Protein AF-A0A947HQ08-F1 (afdb_monomer)

Radius of gyration: 87.98 Å; Cα contacts (8 Å, |Δi|>4): 395; chains: 1; bounding box: 162×80×191 Å

Secondary structure (DSSP, 8-state):
---------------------------EEEEEE-B-TTSPBP-EEEEEEEEEESSSSTTPPEEEEEEEEEEEEBTTEEEEEES-TTS---HHHHHT-S--EEEEEEEESTT--TT-PPPPPPEE----HHHHTHHHHHHHGGGTT---TTPPPTTT-------HHHHHHHHTS----------TTPPPTTT-------HHHHHHHHHHHHHHHHHHHHHHHHHHHHHHHHHHHHHHHHHHHHHHHHHHHHHHHHHHHHHHHHHHHHHHHHHHHHHS-GGG----TTEEEEE-TTS-EEEEEPPSS---SS---STTEEEEE-SSSEEEEETTSB-TTTTSSBSSEEE-TT--EEES--PPPPPHHHHHHHHHHTT--PPPHHHHTTT--S---SS--TT--S------------SS-------

Solvent-accessible surface area (backbone atoms only — not comparable to full-atom values): 26789 Å² total; per-residue (Å²): 130,90,80,83,89,89,88,87,84,84,84,83,80,78,84,77,81,81,79,83,79,79,80,74,78,54,57,47,79,50,73,52,72,46,58,46,98,87,67,47,60,44,65,50,54,26,23,36,37,41,34,35,16,64,40,80,56,96,87,41,52,79,75,48,70,49,70,47,68,70,46,61,25,54,91,9,32,37,76,45,74,44,34,44,96,89,52,60,51,52,73,62,68,58,74,75,39,100,49,48,17,46,32,45,25,47,48,40,39,88,93,47,54,96,87,27,57,72,70,47,88,55,42,72,69,76,82,53,76,82,56,55,62,53,58,60,53,57,58,58,67,62,55,85,73,70,81,62,90,81,70,83,47,86,86,68,66,67,95,67,84,81,45,72,70,54,52,56,54,60,73,67,53,80,88,78,72,88,72,70,84,84,56,89,87,60,83,48,81,86,68,64,71,72,88,66,82,46,70,68,56,52,52,51,51,50,52,52,50,53,51,50,52,51,54,51,51,54,51,52,52,53,49,52,53,50,52,52,52,49,51,53,51,51,53,53,49,53,53,51,52,56,50,50,54,51,53,54,53,50,51,57,49,52,56,52,50,53,56,49,53,53,53,49,52,55,48,51,56,51,50,54,54,59,70,69,47,76,80,80,65,76,52,52,69,43,38,39,86,40,74,44,102,84,76,47,79,46,65,44,72,50,75,94,61,52,49,40,98,60,63,67,71,65,88,61,46,40,80,41,73,78,86,76,39,37,41,72,43,47,48,88,39,68,22,93,71,80,52,77,22,49,8,58,62,51,68,54,101,87,69,52,72,40,42,86,65,87,71,82,86,68,54,72,65,58,50,38,52,51,31,43,76,67,78,48,67,69,78,50,74,76,49,50,68,64,61,77,48,104,77,79,80,83,84,69,59,93,84,60,90,65,92,65,80,78,79,79,91,86,80,86,92,74,86,92,70,83,82,77,87,76,134

Structure (mmCIF, N/CA/C/O backbone):
data_AF-A0A947HQ08-F1
#
_entry.i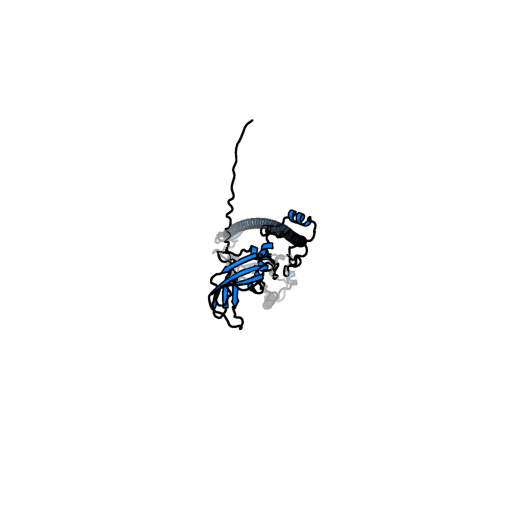d   AF-A0A947HQ08-F1
#
loop_
_atom_site.group_PDB
_atom_site.id
_atom_site.type_symbol
_atom_site.label_atom_id
_atom_site.label_alt_id
_atom_site.label_comp_id
_atom_site.label_asym_id
_atom_site.label_entity_id
_atom_site.label_seq_id
_atom_site.pdbx_PDB_ins_code
_atom_site.Cartn_x
_atom_site.Cartn_y
_atom_site.Cartn_z
_atom_site.occupancy
_atom_site.B_iso_or_equiv
_atom_site.auth_seq_id
_atom_site.auth_comp_id
_atom_site.auth_asym_id
_atom_site.auth_atom_id
_atom_site.pdbx_PDB_model_num
ATOM 1 N N . MET A 1 1 ? -8.550 38.208 92.329 1.00 39.84 1 MET A N 1
ATOM 2 C CA . MET A 1 1 ? -9.192 39.544 92.255 1.00 39.84 1 MET A CA 1
ATOM 3 C C . MET A 1 1 ? -9.505 39.836 90.793 1.00 39.84 1 MET A C 1
ATOM 5 O O . MET A 1 1 ? -8.581 39.668 90.014 1.00 39.84 1 MET A O 1
ATOM 9 N N . LEU A 1 2 ? -10.722 40.316 90.460 1.00 37.19 2 LEU A N 1
ATOM 10 C CA . LEU A 1 2 ? -11.159 40.766 89.111 1.00 37.19 2 LEU A CA 1
ATOM 11 C C . LEU A 1 2 ? -11.141 39.648 88.026 1.00 37.19 2 LEU A C 1
ATOM 13 O O . LEU A 1 2 ? -10.398 38.688 88.160 1.00 37.19 2 LEU A O 1
ATOM 17 N N . ARG A 1 3 ? -11.930 39.646 86.937 1.00 35.94 3 ARG A N 1
ATOM 18 C CA . ARG A 1 3 ? -13.138 40.379 86.455 1.00 35.94 3 ARG A CA 1
ATOM 19 C C . ARG A 1 3 ? -13.853 39.391 85.483 1.00 35.94 3 ARG A C 1
ATOM 21 O O . ARG A 1 3 ? -13.162 38.621 84.833 1.00 35.94 3 ARG A O 1
ATOM 28 N N . ARG A 1 4 ? -15.184 39.195 85.477 1.00 42.38 4 ARG A N 1
ATOM 29 C CA . ARG A 1 4 ? -16.253 39.980 84.795 1.00 42.38 4 ARG A CA 1
ATOM 30 C C . ARG A 1 4 ? -15.920 40.386 83.338 1.00 42.38 4 ARG A C 1
ATOM 32 O O . ARG A 1 4 ? -14.867 40.963 83.121 1.00 42.38 4 ARG A O 1
ATOM 39 N N . ILE A 1 5 ? -16.798 40.240 82.333 1.00 46.66 5 ILE A N 1
ATOM 40 C CA . ILE A 1 5 ? -18.236 39.854 82.334 1.00 46.66 5 ILE A CA 1
ATOM 41 C C . ILE A 1 5 ? -18.409 38.440 81.697 1.00 46.66 5 ILE A C 1
ATOM 43 O O . ILE A 1 5 ? -17.674 37.584 82.168 1.00 46.66 5 ILE A O 1
ATOM 47 N N . PHE A 1 6 ? -19.272 38.023 80.744 1.00 37.53 6 PHE A N 1
ATOM 48 C CA . PHE A 1 6 ? -20.429 38.552 79.968 1.00 37.53 6 PHE A CA 1
ATOM 49 C C . PHE A 1 6 ? -21.447 37.389 79.720 1.00 37.53 6 PHE A C 1
ATOM 51 O O . PHE A 1 6 ? -21.245 36.296 80.245 1.00 37.53 6 PHE A O 1
ATOM 58 N N . LYS A 1 7 ? -22.538 37.585 78.954 1.00 38.44 7 LYS A N 1
ATOM 59 C CA . LYS A 1 7 ? -23.475 36.530 78.482 1.00 38.44 7 LYS A CA 1
ATOM 60 C C . LYS A 1 7 ? -24.011 36.850 77.078 1.00 38.44 7 LYS A C 1
ATOM 62 O O . LYS A 1 7 ? -24.298 38.012 76.820 1.00 38.44 7 LYS A O 1
ATOM 67 N N . TRP A 1 8 ? -24.276 35.842 76.246 1.00 42.09 8 TRP A N 1
ATOM 68 C CA . TRP A 1 8 ? -25.238 35.935 75.134 1.00 42.09 8 TRP A CA 1
ATOM 69 C C . TRP A 1 8 ? -26.214 34.760 75.222 1.00 42.09 8 TRP A C 1
ATOM 71 O O . TRP A 1 8 ? -25.818 33.661 75.602 1.00 42.09 8 TRP A O 1
ATOM 81 N N . ALA A 1 9 ? -27.488 35.013 74.932 1.00 43.56 9 ALA A N 1
ATOM 82 C CA . ALA A 1 9 ? -28.557 34.023 74.988 1.00 43.56 9 ALA A CA 1
ATOM 83 C C . ALA A 1 9 ? -29.425 34.156 73.736 1.00 43.56 9 ALA A C 1
ATOM 85 O O . ALA A 1 9 ? -29.894 35.252 73.430 1.00 43.56 9 ALA A O 1
ATOM 86 N N . THR A 1 10 ? -29.653 33.042 73.044 1.00 50.28 10 THR A N 1
ATOM 87 C CA . THR A 1 10 ? -30.499 32.979 71.850 1.00 50.28 10 THR A CA 1
ATOM 88 C C . THR A 1 10 ? -31.731 32.155 72.194 1.00 50.28 10 THR A C 1
ATOM 90 O O . THR A 1 10 ? -31.638 30.944 72.377 1.00 50.28 10 THR A O 1
ATOM 93 N N . ALA A 1 11 ? -32.877 32.818 72.345 1.00 40.03 11 ALA A N 1
ATOM 94 C CA . ALA A 1 11 ? -34.136 32.160 72.670 1.00 40.03 11 ALA A CA 1
ATOM 95 C C . ALA A 1 11 ? -34.798 31.620 71.393 1.00 40.03 11 ALA A C 1
ATOM 97 O O . ALA A 1 11 ? -35.188 32.396 70.522 1.00 40.03 11 ALA A O 1
ATOM 98 N N . LEU A 1 12 ? -34.941 30.298 71.295 1.00 45.47 12 LEU A N 1
ATOM 99 C CA . LEU A 1 12 ? -35.731 29.660 70.245 1.00 45.47 12 LEU A CA 1
ATOM 100 C C . LEU A 1 12 ? -37.218 29.764 70.612 1.00 45.47 12 LEU A C 1
ATOM 102 O O . LEU A 1 12 ? -37.684 29.093 71.531 1.00 45.47 12 LEU A O 1
ATOM 106 N N . VAL A 1 13 ? -37.959 30.628 69.916 1.00 43.78 13 VAL A N 1
ATOM 107 C CA . VAL A 1 13 ? -39.404 30.792 70.132 1.00 43.78 13 VAL A CA 1
ATOM 108 C C . VAL A 1 13 ? -40.148 29.669 69.414 1.00 43.78 13 VAL A C 1
ATOM 110 O O . VAL A 1 13 ? -40.298 29.693 68.194 1.00 43.78 13 VAL A O 1
ATOM 113 N N . LEU A 1 14 ? -40.624 28.687 70.180 1.00 40.44 14 LEU A N 1
ATOM 114 C CA . LEU A 1 14 ? -41.525 27.653 69.678 1.00 40.44 14 LEU A CA 1
ATOM 115 C C . LEU A 1 14 ? -42.913 28.261 69.425 1.00 40.44 14 LEU A C 1
ATOM 117 O O . LEU A 1 14 ? -43.550 28.773 70.346 1.00 40.44 14 LEU A O 1
ATOM 121 N N . VAL A 1 15 ? -43.396 28.191 68.183 1.00 48.81 15 VAL A N 1
ATOM 122 C CA . VAL A 1 15 ? -44.772 28.578 67.843 1.00 48.81 15 VAL A CA 1
ATOM 123 C C . VAL A 1 15 ? -45.702 27.439 68.256 1.00 48.81 15 VAL A C 1
ATOM 125 O O . VAL A 1 15 ? -45.816 26.434 67.558 1.00 48.81 15 VAL A O 1
ATOM 128 N N . GLY A 1 16 ? -46.338 27.577 69.419 1.00 43.25 16 GLY A N 1
ATOM 129 C CA . GLY A 1 16 ? -47.304 26.597 69.912 1.00 43.25 16 GLY A CA 1
ATOM 130 C C . GLY A 1 16 ? -48.561 26.555 69.041 1.00 43.25 16 GLY A C 1
ATOM 131 O O . GLY A 1 16 ? -49.219 27.578 68.849 1.00 43.25 16 GLY A O 1
ATOM 132 N N . ALA A 1 17 ? -48.917 25.370 68.543 1.00 49.16 17 ALA A N 1
ATOM 133 C CA . ALA A 1 17 ? -50.200 25.148 67.887 1.00 49.16 17 ALA A CA 1
ATOM 134 C C . ALA A 1 17 ? -51.335 25.274 68.919 1.00 49.16 17 ALA A C 1
ATOM 136 O O . ALA A 1 17 ? -51.385 24.529 69.896 1.00 49.16 17 ALA A O 1
ATOM 137 N N . GLY A 1 18 ? -52.239 26.236 68.719 1.00 45.62 18 GLY A N 1
ATOM 138 C CA . GLY A 1 18 ? -53.372 26.455 69.615 1.00 45.62 18 GLY A CA 1
ATOM 139 C C . GLY A 1 18 ? -54.465 25.406 69.414 1.00 45.62 18 GLY A C 1
ATOM 140 O O . GLY A 1 18 ? -55.233 25.500 68.459 1.00 45.62 18 GLY A O 1
ATOM 141 N N . SER A 1 19 ? -54.559 24.432 70.320 1.00 40.03 19 SER A N 1
ATOM 142 C CA . SER A 1 19 ? -55.609 23.406 70.303 1.00 40.03 19 SER A CA 1
ATOM 143 C C . SER A 1 19 ? -57.005 24.021 70.444 1.00 40.03 19 SER A C 1
ATOM 145 O O . SER A 1 19 ? -57.357 24.565 71.494 1.00 40.03 19 SER A O 1
ATOM 147 N N . ALA A 1 20 ? -57.831 23.899 69.404 1.00 38.28 20 ALA A N 1
ATOM 148 C CA . ALA A 1 20 ? -59.215 24.363 69.419 1.00 38.28 20 ALA A CA 1
ATOM 149 C C . ALA A 1 20 ? -60.097 23.434 70.277 1.00 38.28 20 ALA A C 1
ATOM 151 O O . ALA A 1 20 ? -60.609 22.424 69.798 1.00 38.28 20 ALA A O 1
ATOM 152 N N . SER A 1 21 ? -60.282 23.775 71.556 1.00 40.75 21 SER A N 1
ATOM 153 C CA . SER A 1 21 ? -61.191 23.042 72.449 1.00 40.75 21 SER A CA 1
ATOM 154 C C . SER A 1 21 ? -62.654 23.319 72.101 1.00 40.75 21 SER A C 1
ATOM 156 O O . SER A 1 21 ? -63.233 24.313 72.540 1.00 40.75 21 SER A O 1
ATOM 158 N N . ALA A 1 22 ? -63.268 22.416 71.337 1.00 40.38 22 ALA A N 1
ATOM 159 C CA . ALA A 1 22 ? -64.715 22.369 71.176 1.00 40.38 22 ALA A CA 1
ATOM 160 C C . ALA A 1 22 ? -65.359 21.865 72.480 1.00 40.38 22 ALA A C 1
ATOM 162 O O . ALA A 1 22 ? -65.262 20.686 72.820 1.00 40.38 22 ALA A O 1
ATOM 163 N N . VAL A 1 23 ? -66.009 22.761 73.227 1.00 56.22 23 VAL A N 1
ATOM 164 C CA . VAL A 1 23 ? -66.745 22.393 74.446 1.00 56.22 23 VAL A CA 1
ATOM 165 C C . VAL A 1 23 ? -68.041 21.690 74.050 1.00 56.22 23 VAL A C 1
ATOM 167 O O . VAL A 1 23 ? -68.979 22.328 73.574 1.00 56.22 23 VAL A O 1
ATOM 170 N N . VAL A 1 24 ? -68.098 20.375 74.261 1.00 65.50 24 VAL A N 1
ATOM 171 C CA . VAL A 1 24 ? -69.341 19.599 74.148 1.00 65.50 24 VAL A CA 1
ATOM 172 C C . VAL A 1 24 ? -70.282 20.016 75.289 1.00 65.50 24 VAL A C 1
ATOM 174 O O . VAL A 1 24 ? -69.861 19.961 76.448 1.00 65.50 24 VAL A O 1
ATOM 177 N N . PRO A 1 25 ? -71.537 20.423 75.014 1.00 68.88 25 PRO A N 1
ATOM 178 C CA . PRO A 1 25 ? -72.508 20.710 76.064 1.00 68.88 25 PRO A CA 1
ATOM 179 C C . PRO A 1 25 ? -72.773 19.464 76.916 1.00 68.88 25 PRO A C 1
ATOM 181 O O . PRO A 1 25 ? -73.252 18.447 76.418 1.00 68.88 25 PRO A O 1
ATOM 184 N N . LEU A 1 26 ? -72.459 19.543 78.210 1.00 81.19 26 LEU A N 1
ATOM 185 C CA . LEU A 1 26 ? -72.716 18.478 79.180 1.00 81.19 26 LEU A CA 1
ATOM 186 C C . LEU A 1 26 ? -74.182 18.537 79.622 1.00 81.19 26 LEU A C 1
ATOM 188 O O . LEU A 1 26 ? -74.510 19.030 80.697 1.00 81.19 26 LEU A O 1
ATOM 192 N N . GLN A 1 27 ? -75.058 18.078 78.733 1.00 86.25 27 GLN A N 1
ATOM 193 C CA . GLN A 1 27 ? -76.510 18.049 78.895 1.00 86.25 27 GLN A CA 1
ATOM 194 C C . GLN A 1 27 ? -77.062 16.704 78.424 1.00 86.25 27 GLN A C 1
ATOM 196 O O . GLN A 1 27 ? -76.459 16.043 77.578 1.00 86.25 27 GLN A O 1
ATOM 201 N N . MET A 1 28 ? -78.205 16.289 78.968 1.00 87.38 28 MET A N 1
ATOM 202 C CA . MET A 1 28 ? -78.868 15.039 78.585 1.00 87.38 28 MET A CA 1
ATOM 203 C C . MET A 1 28 ? -80.378 15.231 78.470 1.00 87.38 28 MET A C 1
ATOM 205 O O . MET A 1 28 ? -80.980 15.891 79.312 1.00 87.38 28 MET A O 1
ATOM 209 N N . ASN A 1 29 ? -81.002 14.646 77.450 1.00 88.12 29 ASN A N 1
ATOM 210 C CA . ASN A 1 29 ? -82.455 14.666 77.322 1.00 88.12 29 ASN A CA 1
ATOM 211 C C . ASN A 1 29 ? -83.098 13.550 78.163 1.00 88.12 29 ASN A C 1
ATOM 213 O O . ASN A 1 29 ? -82.553 12.451 78.291 1.00 88.12 29 ASN A O 1
ATOM 217 N N . VAL A 1 30 ? -84.275 13.826 78.718 1.00 90.56 30 VAL A N 1
ATOM 218 C CA . VAL A 1 30 ? -85.105 12.863 79.442 1.00 90.56 30 VAL A CA 1
ATOM 219 C C . VAL A 1 30 ? -86.536 12.968 78.934 1.00 90.56 30 VAL A C 1
ATOM 221 O O . VAL A 1 30 ? -87.235 13.946 79.184 1.00 90.56 30 VAL A O 1
ATOM 224 N N . GLN A 1 31 ? -86.975 11.903 78.267 1.00 89.81 31 GLN A N 1
ATOM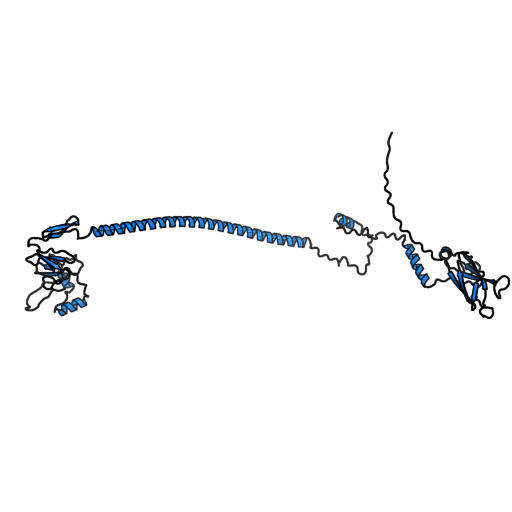 225 C CA . GLN A 1 31 ? -88.357 11.719 77.837 1.00 89.81 31 GLN A CA 1
ATOM 226 C C . GLN A 1 31 ? -89.107 10.811 78.810 1.00 89.81 31 GLN A C 1
ATOM 228 O O . GLN A 1 31 ? -88.565 9.823 79.319 1.00 89.81 31 GLN A O 1
ATOM 233 N N . GLY A 1 32 ? -90.383 11.107 79.035 1.00 87.88 32 GLY A N 1
ATOM 234 C CA . GLY A 1 32 ? -91.247 10.297 79.882 1.00 87.88 32 GLY A CA 1
ATOM 235 C C . GLY A 1 32 ? -92.721 10.484 79.560 1.00 87.88 32 GLY A C 1
ATOM 236 O O . GLY A 1 32 ? -93.107 11.405 78.846 1.00 87.88 32 GLY A O 1
ATOM 237 N N . SER A 1 33 ? -93.555 9.594 80.099 1.00 87.25 33 SER A N 1
ATOM 238 C CA . SER A 1 33 ? -95.009 9.702 79.994 1.00 87.25 33 SER A CA 1
ATOM 239 C C . SER A 1 33 ? -95.647 9.796 81.374 1.00 87.25 33 SER A C 1
ATOM 241 O O . SER A 1 33 ? -95.270 9.065 82.292 1.00 87.25 33 SER A O 1
ATOM 243 N N . LEU A 1 34 ? -96.601 10.716 81.505 1.00 86.75 34 LEU A N 1
ATOM 244 C CA . LEU A 1 34 ? -97.415 10.931 82.692 1.00 86.75 34 LEU A CA 1
ATOM 245 C C . LEU A 1 34 ? -98.820 10.390 82.420 1.00 86.75 34 LEU A C 1
ATOM 247 O O . LEU A 1 34 ? -99.547 10.906 81.568 1.00 86.75 34 LEU A O 1
ATOM 251 N N . LEU A 1 35 ? -99.199 9.358 83.172 1.00 84.06 35 LEU A N 1
ATOM 252 C CA . LEU A 1 35 ? -100.526 8.748 83.148 1.00 84.06 35 LEU A CA 1
ATOM 253 C C . LEU A 1 35 ? -101.203 8.944 84.510 1.00 84.06 35 LEU A C 1
ATOM 255 O O . LEU A 1 35 ? -100.528 8.988 85.541 1.00 84.06 35 LEU A O 1
ATOM 259 N N . ASN A 1 36 ? -102.531 9.032 84.528 1.00 79.94 36 ASN A N 1
ATOM 260 C CA . ASN A 1 36 ? -103.310 8.973 85.761 1.00 79.94 36 ASN A CA 1
ATOM 261 C C . ASN A 1 36 ? -103.459 7.518 86.262 1.00 79.94 36 ASN A C 1
ATOM 263 O O . ASN A 1 36 ? -103.033 6.568 85.605 1.00 79.94 36 ASN A O 1
ATOM 267 N N . THR A 1 37 ? -104.096 7.333 87.422 1.00 79.31 37 THR A N 1
ATOM 268 C CA . THR A 1 37 ? -104.338 6.009 88.031 1.00 79.31 37 THR A CA 1
ATOM 269 C C . THR A 1 37 ? -105.138 5.053 87.134 1.00 79.31 37 THR A C 1
ATOM 271 O O . THR A 1 37 ? -104.987 3.840 87.250 1.00 79.31 37 THR A O 1
ATOM 274 N N . ASP A 1 38 ? -105.944 5.586 86.213 1.00 79.25 38 ASP A N 1
ATOM 275 C CA . ASP A 1 38 ? -106.746 4.825 85.246 1.00 79.25 38 ASP A CA 1
ATOM 276 C C . ASP A 1 38 ? -105.976 4.514 83.942 1.00 79.25 38 ASP A C 1
ATOM 278 O O . ASP A 1 38 ? -106.546 3.969 82.998 1.00 79.25 38 ASP A O 1
ATOM 282 N N . GLY A 1 39 ? -104.693 4.890 83.857 1.00 77.12 39 GLY A N 1
ATOM 283 C CA . GLY A 1 39 ? -103.835 4.701 82.684 1.00 77.12 39 GLY A CA 1
ATOM 284 C C . GLY A 1 39 ? -104.005 5.745 81.572 1.00 77.12 39 GLY A C 1
ATOM 285 O O . GLY A 1 39 ? -103.394 5.600 80.515 1.00 77.12 39 GLY A O 1
ATOM 286 N N . ASN A 1 40 ? -104.801 6.798 81.782 1.00 84.44 40 ASN A N 1
ATOM 287 C CA . ASN A 1 40 ? -105.035 7.841 80.780 1.00 84.44 40 ASN A CA 1
ATOM 288 C C . ASN A 1 40 ? -103.941 8.926 80.819 1.00 84.44 40 ASN A C 1
ATOM 290 O O . ASN A 1 40 ? -103.536 9.330 81.911 1.00 84.44 40 ASN A O 1
ATOM 294 N N . PRO A 1 41 ? -103.486 9.448 79.665 1.00 86.75 41 PRO A N 1
ATOM 295 C CA . PRO A 1 41 ? -102.471 10.501 79.606 1.00 86.75 41 PRO A CA 1
ATOM 296 C C . PRO A 1 41 ? -102.939 11.813 80.250 1.00 86.75 41 PRO A C 1
ATOM 298 O O . PRO A 1 41 ? -104.041 12.286 79.968 1.00 86.75 41 PRO A O 1
ATOM 301 N N . VAL A 1 42 ? -102.087 12.434 81.077 1.00 86.50 42 VAL A N 1
ATOM 302 C CA . VAL A 1 42 ? -102.372 13.739 81.706 1.00 86.50 42 VAL A CA 1
ATOM 303 C C . VAL A 1 42 ? -101.627 14.881 81.016 1.00 86.50 42 VAL A C 1
ATOM 305 O O . VAL A 1 42 ? -100.428 14.803 80.771 1.00 86.50 42 VAL A O 1
ATOM 308 N N . ASN A 1 43 ? -102.347 15.962 80.718 1.00 88.50 43 ASN A N 1
ATOM 309 C CA . ASN A 1 43 ? -101.813 17.137 80.028 1.00 88.50 43 ASN A CA 1
ATOM 310 C C . ASN A 1 43 ? -101.717 18.338 80.975 1.00 88.50 43 ASN A C 1
ATOM 312 O O . ASN A 1 43 ? -102.566 18.507 81.853 1.00 88.50 43 ASN A O 1
ATOM 316 N N . GLY A 1 44 ? -100.730 19.200 80.744 1.00 87.81 44 GLY A N 1
ATOM 317 C CA . GLY A 1 44 ? -100.510 20.431 81.502 1.00 87.81 44 GLY A CA 1
ATOM 318 C C . GLY A 1 44 ? -99.078 20.566 82.009 1.00 87.81 44 GLY A C 1
ATOM 319 O O . GLY A 1 44 ? -98.199 19.788 81.647 1.00 87.81 44 GLY A O 1
ATOM 320 N N . THR A 1 45 ? -98.856 21.576 82.845 1.00 91.06 45 THR A N 1
ATOM 321 C CA . THR A 1 45 ? -97.535 21.927 83.377 1.00 91.06 45 THR A CA 1
ATOM 322 C C . THR A 1 45 ? -97.302 21.284 84.746 1.00 91.06 45 THR A C 1
ATOM 324 O O . THR A 1 45 ? -98.171 21.350 85.618 1.00 91.06 45 THR A O 1
ATOM 327 N N . PHE A 1 46 ? -96.130 20.679 84.944 1.00 90.88 46 PHE A N 1
ATOM 328 C CA . PHE A 1 46 ? -95.744 19.969 86.163 1.00 90.88 46 PHE A CA 1
ATOM 329 C C . PHE A 1 46 ? -94.386 20.454 86.683 1.00 90.88 46 PHE A C 1
ATOM 331 O O . PHE A 1 46 ? -93.440 20.624 85.921 1.00 90.88 46 PHE A O 1
ATOM 338 N N . THR A 1 47 ? -94.255 20.582 88.002 1.00 93.12 47 THR A N 1
ATOM 339 C CA . THR A 1 47 ? -92.948 20.753 88.647 1.00 93.12 47 THR A CA 1
ATOM 340 C C . THR A 1 47 ? -92.364 19.379 88.939 1.00 93.12 47 THR A C 1
ATOM 342 O O . THR A 1 47 ? -92.954 18.611 89.707 1.00 93.12 47 THR A O 1
ATOM 345 N N . ILE A 1 48 ? -91.209 19.061 88.353 1.00 93.56 48 ILE A N 1
ATOM 346 C CA . ILE A 1 48 ? -90.570 17.743 88.458 1.00 93.56 48 ILE A CA 1
ATOM 347 C C . ILE A 1 48 ? -89.123 17.894 88.934 1.00 93.56 48 ILE A C 1
ATOM 349 O O . ILE A 1 48 ? -88.339 18.662 88.377 1.00 93.56 48 ILE A O 1
ATOM 353 N N . THR A 1 49 ? -88.767 17.127 89.965 1.00 93.81 49 THR A N 1
ATOM 354 C CA . THR A 1 49 ? -87.385 16.934 90.412 1.00 93.81 49 THR A CA 1
ATOM 355 C C . THR A 1 49 ? -86.804 15.697 89.737 1.00 93.81 49 THR A C 1
ATOM 357 O O . THR A 1 49 ? -87.371 14.604 89.831 1.00 93.81 49 THR A O 1
ATOM 360 N N . PHE A 1 50 ? -85.652 15.872 89.096 1.00 95.06 50 PHE A N 1
ATOM 361 C CA . PHE A 1 50 ? -84.836 14.810 88.519 1.00 95.06 50 PHE A CA 1
ATOM 362 C C . PHE A 1 50 ? -83.576 14.649 89.368 1.00 95.06 50 PHE A C 1
ATOM 364 O O . PHE A 1 50 ? -82.927 15.637 89.721 1.00 95.06 50 PHE A O 1
ATOM 371 N N . THR A 1 51 ? -83.213 13.412 89.703 1.00 93.94 51 THR A N 1
ATOM 372 C CA . THR A 1 51 ? -82.067 13.134 90.577 1.00 93.94 51 THR A CA 1
ATOM 373 C C . THR A 1 51 ? -81.276 11.941 90.058 1.00 93.94 51 THR A C 1
ATOM 375 O O . THR A 1 51 ? -81.843 10.887 89.780 1.00 93.94 51 THR A O 1
ATOM 378 N N . LEU A 1 52 ? -79.958 12.096 89.939 1.00 94.12 52 LEU A N 1
ATOM 379 C CA . LEU A 1 52 ? -79.041 11.017 89.583 1.00 94.12 52 LEU A CA 1
ATOM 380 C C . LEU A 1 52 ? -78.440 10.410 90.851 1.00 94.12 52 LEU A C 1
ATOM 382 O O . LEU A 1 52 ? -77.912 11.128 91.700 1.00 94.12 52 LEU A O 1
ATOM 386 N N . TYR A 1 53 ? -78.490 9.085 90.953 1.00 92.69 53 TYR A N 1
ATOM 387 C CA . TYR A 1 53 ? -77.972 8.302 92.073 1.00 92.69 53 TYR A CA 1
ATOM 388 C C . TYR A 1 53 ? -76.891 7.323 91.615 1.00 92.69 53 TYR A C 1
ATOM 390 O O . TYR A 1 53 ? -76.992 6.740 90.537 1.00 92.69 53 TYR A O 1
ATOM 398 N N . ASN A 1 54 ? -75.908 7.049 92.474 1.00 91.31 54 ASN A N 1
ATOM 399 C CA . ASN A 1 54 ? -74.872 6.033 92.233 1.00 91.31 54 ASN A CA 1
ATOM 400 C C . ASN A 1 54 ? -75.342 4.585 92.514 1.00 91.31 54 ASN A C 1
ATOM 402 O O . ASN A 1 54 ? -74.530 3.676 92.675 1.00 91.31 54 ASN A O 1
ATOM 406 N N . GLY A 1 55 ? -76.657 4.353 92.591 1.00 88.88 55 GLY A N 1
ATOM 407 C CA . GLY A 1 55 ? -77.243 3.045 92.870 1.00 88.88 55 GLY A CA 1
ATOM 408 C C . GLY A 1 55 ? -78.774 3.041 92.846 1.00 88.88 55 GLY A C 1
ATOM 409 O O . GLY A 1 55 ? -79.430 4.071 93.007 1.00 88.88 55 GLY A O 1
ATOM 410 N N . GLN A 1 56 ? -79.350 1.851 92.665 1.00 86.69 56 GLN A N 1
ATOM 411 C CA . GLN A 1 56 ? -80.798 1.659 92.528 1.00 86.69 56 GLN A CA 1
ATOM 412 C C . GLN A 1 56 ? -81.565 1.766 93.859 1.00 86.69 56 GLN A C 1
ATOM 414 O O . GLN A 1 56 ? -82.706 2.218 93.882 1.00 86.69 56 GLN A O 1
ATOM 419 N N . GLY A 1 57 ? -80.962 1.304 94.959 1.00 81.50 57 GLY A N 1
ATOM 420 C CA . GLY A 1 57 ? -81.640 1.128 96.247 1.00 81.50 57 GLY A CA 1
ATOM 421 C C . GLY A 1 57 ? -81.751 2.396 97.101 1.00 81.50 57 GLY A C 1
ATOM 422 O O . GLY A 1 57 ? -81.073 3.396 96.871 1.00 81.50 57 GLY A O 1
ATOM 423 N N . ALA A 1 58 ? -82.559 2.318 98.162 1.00 75.31 58 ALA A N 1
ATOM 424 C CA . ALA A 1 58 ? -82.817 3.427 99.089 1.00 75.31 58 ALA A CA 1
ATOM 425 C C . ALA A 1 58 ? -81.568 3.964 99.827 1.00 75.31 58 ALA A C 1
ATOM 427 O O . ALA A 1 58 ? -81.603 5.078 100.336 1.00 75.31 58 ALA A O 1
ATOM 428 N N . GLY A 1 59 ? -80.474 3.193 99.876 1.00 78.31 59 GLY A N 1
ATOM 429 C CA . GLY A 1 59 ? -79.187 3.612 100.448 1.00 78.31 59 GLY A CA 1
ATOM 430 C C . GLY A 1 59 ? -78.209 4.268 99.462 1.00 78.31 59 GLY A C 1
ATOM 431 O O . GLY A 1 59 ? -77.064 4.494 99.836 1.00 78.31 59 GLY A O 1
ATOM 432 N N . ALA A 1 60 ? -78.608 4.519 98.210 1.00 88.31 60 ALA A N 1
ATOM 433 C CA . ALA A 1 60 ? -77.744 5.157 97.215 1.00 88.31 60 ALA A CA 1
ATOM 434 C C . ALA A 1 60 ? -77.607 6.673 97.435 1.00 88.31 60 ALA A C 1
ATOM 436 O O . ALA A 1 60 ? -78.565 7.351 97.810 1.00 88.31 60 ALA A O 1
ATOM 437 N N . THR A 1 61 ? -76.425 7.212 97.140 1.00 90.69 61 THR A N 1
ATOM 438 C CA . THR A 1 61 ? -76.102 8.633 97.301 1.00 90.69 61 THR A CA 1
ATOM 439 C C . THR A 1 61 ? -76.599 9.440 96.104 1.00 90.69 61 THR A C 1
ATOM 441 O O . THR A 1 61 ? -76.393 9.041 94.955 1.00 90.69 61 THR A O 1
ATOM 444 N N . THR A 1 62 ? -77.201 10.605 96.359 1.00 92.31 62 THR A N 1
ATOM 445 C CA . THR A 1 62 ? -77.449 11.622 95.326 1.00 92.31 62 THR A CA 1
ATOM 446 C C . THR A 1 62 ? -76.121 12.126 94.763 1.00 92.31 62 THR A C 1
ATOM 448 O O . THR A 1 62 ? -75.300 12.662 95.503 1.00 92.31 62 THR A O 1
ATOM 451 N N . VAL A 1 63 ? -75.925 11.977 93.455 1.00 92.81 63 VAL A N 1
ATOM 452 C CA . VAL A 1 63 ? -74.754 12.472 92.713 1.00 92.81 63 VAL A CA 1
ATOM 453 C C . VAL A 1 63 ? -75.019 13.874 92.160 1.00 92.81 63 VAL A C 1
ATOM 455 O O . VAL A 1 63 ? -74.145 14.733 92.207 1.00 92.81 63 VAL A O 1
ATOM 458 N N . TRP A 1 64 ? -76.233 14.115 91.658 1.00 94.44 64 TRP A N 1
ATOM 459 C CA . TRP A 1 64 ? -76.668 15.387 91.073 1.00 94.44 64 TRP A CA 1
ATOM 460 C C . TRP A 1 64 ? -78.201 15.489 91.126 1.00 94.44 64 TRP A C 1
ATOM 462 O O . TRP A 1 64 ? -78.883 14.461 91.143 1.00 94.44 64 TRP A O 1
ATOM 472 N N . THR A 1 65 ? -78.761 16.702 91.160 1.00 94.00 65 THR A N 1
ATOM 473 C CA . THR A 1 65 ? -80.217 16.915 91.132 1.00 94.00 65 THR A CA 1
ATOM 474 C C . THR A 1 65 ? -80.595 18.267 90.524 1.00 94.00 65 THR A C 1
ATOM 476 O O . THR A 1 65 ? -79.949 19.273 90.803 1.00 94.00 65 THR A O 1
ATOM 479 N N . GLU A 1 66 ? -81.691 18.290 89.767 1.00 94.62 66 GLU A N 1
ATOM 480 C CA . GLU A 1 66 ? -82.310 19.485 89.174 1.00 94.62 66 GLU A CA 1
ATOM 481 C C . GLU A 1 66 ? -83.817 19.465 89.461 1.00 94.62 66 GLU A C 1
ATOM 483 O O . GLU A 1 66 ? -84.409 18.408 89.683 1.00 94.62 66 GLU A O 1
ATOM 488 N N . THR A 1 67 ? -84.464 20.628 89.518 1.00 93.56 67 THR A N 1
ATOM 489 C CA . THR A 1 67 ? -85.928 20.723 89.623 1.00 93.56 67 THR A CA 1
ATOM 490 C C . THR A 1 67 ? -86.426 21.752 88.631 1.00 93.56 67 THR A C 1
ATOM 492 O O . THR A 1 67 ? -86.117 22.935 88.755 1.00 93.56 67 THR A O 1
ATOM 495 N N . ILE A 1 68 ? -87.193 21.282 87.653 1.00 92.62 68 ILE A N 1
ATOM 496 C CA . ILE A 1 68 ? -87.778 22.105 86.599 1.00 92.62 68 ILE A CA 1
ATOM 497 C C . ILE A 1 68 ? -89.206 22.433 87.032 1.00 92.62 68 ILE A C 1
ATOM 499 O O . ILE A 1 68 ? -89.986 21.534 87.351 1.00 92.62 68 ILE A O 1
ATOM 503 N N . ALA A 1 69 ? -89.530 23.726 87.106 1.00 90.50 69 ALA A N 1
ATOM 504 C CA . ALA A 1 69 ? -90.828 24.204 87.579 1.00 90.50 69 ALA A CA 1
ATOM 505 C C . ALA A 1 69 ? -91.963 23.935 86.579 1.00 90.50 69 ALA A C 1
ATOM 507 O O . ALA A 1 69 ? -93.074 23.609 87.002 1.00 90.50 69 ALA A O 1
ATOM 508 N N . ASP A 1 70 ? -91.650 24.038 85.284 1.00 89.81 70 ASP A N 1
ATOM 509 C CA . ASP A 1 70 ? -92.621 24.228 84.207 1.00 89.81 70 ASP A CA 1
ATOM 510 C C . ASP A 1 70 ? -92.590 23.119 83.131 1.00 89.81 70 ASP A C 1
ATOM 512 O O . ASP A 1 70 ? -92.763 23.401 81.946 1.00 89.81 70 ASP A O 1
ATOM 516 N N . VAL A 1 71 ? -92.396 21.850 83.523 1.00 90.88 71 VAL A N 1
ATOM 517 C CA . VAL A 1 71 ? -92.352 20.713 82.579 1.00 90.88 71 VAL A CA 1
ATOM 518 C C . VAL A 1 71 ? -93.693 20.559 81.865 1.00 90.88 71 VAL A C 1
ATOM 520 O O . VAL A 1 71 ? -94.719 20.308 82.504 1.00 90.88 71 VAL A O 1
ATOM 523 N N . ALA A 1 72 ? -93.699 20.689 80.540 1.00 91.19 72 ALA A N 1
ATOM 524 C CA . ALA A 1 72 ? -94.923 20.697 79.742 1.00 91.19 72 ALA A CA 1
ATOM 525 C C . ALA A 1 72 ? -95.273 19.294 79.217 1.00 91.19 72 ALA A C 1
ATOM 527 O O . ALA A 1 72 ? -94.660 18.797 78.274 1.00 91.19 72 ALA A O 1
ATOM 528 N N . ALA A 1 73 ? -96.308 18.667 79.786 1.00 90.00 73 ALA A N 1
ATOM 529 C CA . ALA A 1 73 ? -96.825 17.386 79.312 1.00 90.00 73 ALA A CA 1
ATOM 530 C C . ALA A 1 73 ? -97.951 17.575 78.279 1.00 90.00 73 ALA A C 1
ATOM 532 O O . ALA A 1 73 ? -98.968 18.222 78.556 1.00 90.00 73 ALA A O 1
ATOM 533 N N . SER A 1 74 ? -97.795 16.967 77.101 1.00 89.00 74 SER A N 1
ATOM 534 C CA . SER A 1 74 ? -98.766 16.990 76.000 1.00 89.00 74 SER A CA 1
ATOM 535 C C . SER A 1 74 ? -98.944 15.593 75.406 1.00 89.00 74 SER A C 1
ATOM 537 O O . SER A 1 74 ? -97.975 14.869 75.197 1.00 89.00 74 SER A O 1
ATOM 539 N N . GLY A 1 75 ? -100.193 15.163 75.209 1.00 82.25 75 GLY A N 1
ATOM 540 C CA . GLY A 1 75 ? -100.511 13.751 74.967 1.00 82.25 75 GLY A CA 1
ATOM 541 C C . GLY A 1 75 ? -100.094 12.831 76.124 1.00 82.25 75 GLY A C 1
ATOM 542 O O . GLY A 1 75 ? -99.917 11.635 75.914 1.00 82.25 75 GLY A O 1
ATOM 543 N N . GLY A 1 76 ? -99.892 13.379 77.329 1.00 82.69 76 GLY A N 1
ATOM 544 C CA . GLY A 1 76 ? -99.262 12.675 78.446 1.00 82.69 76 GLY A CA 1
ATOM 545 C C . GLY A 1 76 ? -97.788 12.339 78.233 1.00 82.69 76 GLY A C 1
ATOM 546 O O . GLY A 1 76 ? -97.318 11.387 78.847 1.00 82.69 76 GLY A O 1
ATOM 547 N N . VAL A 1 77 ? -97.059 13.066 77.381 1.00 88.75 77 VAL A N 1
ATOM 548 C CA . VAL A 1 77 ? -95.612 12.904 77.146 1.00 88.75 77 VAL A CA 1
ATOM 549 C C . VAL A 1 77 ? -94.889 14.224 77.420 1.00 88.75 77 VAL A C 1
ATOM 551 O O . VAL A 1 77 ? -95.418 15.288 77.102 1.00 88.75 77 VAL A O 1
ATOM 554 N N . PHE A 1 78 ? -93.689 14.151 77.999 1.00 92.19 78 PHE A N 1
ATOM 555 C CA . PHE A 1 78 ? -92.752 15.270 78.146 1.00 92.19 78 PHE A CA 1
ATOM 556 C C . PHE A 1 78 ? -91.371 14.904 77.577 1.00 92.19 78 PHE A C 1
ATOM 558 O O . PHE A 1 78 ? -91.016 13.723 77.513 1.00 92.19 78 PHE A O 1
ATOM 565 N N . ASP A 1 79 ? -90.597 15.922 77.201 1.00 92.38 79 ASP A N 1
ATOM 566 C CA . ASP A 1 79 ? -89.189 15.838 76.796 1.00 92.38 79 ASP A CA 1
ATOM 567 C C . ASP A 1 79 ? -88.462 17.059 77.369 1.00 92.38 79 ASP A C 1
ATOM 569 O O . ASP A 1 79 ? -88.841 18.188 77.069 1.00 92.38 79 ASP A O 1
ATOM 573 N N . GLU A 1 80 ? -87.472 16.839 78.231 1.00 92.31 80 GLU A N 1
ATOM 574 C CA . GLU A 1 80 ? -86.764 17.899 78.958 1.00 92.31 80 GLU A CA 1
ATOM 575 C C . GLU A 1 80 ? -85.248 17.712 78.868 1.00 92.31 80 GLU A C 1
ATOM 577 O O . GLU A 1 80 ? -84.746 16.585 78.885 1.00 92.31 80 GLU A O 1
ATOM 582 N N . VAL A 1 81 ? -84.498 18.816 78.811 1.00 91.50 81 VAL A N 1
ATOM 583 C CA . VAL A 1 81 ? -83.027 18.799 78.751 1.00 91.50 81 VAL A CA 1
ATOM 584 C C . VAL A 1 81 ? -82.445 19.151 80.117 1.00 91.50 81 VAL A C 1
ATOM 586 O O . VAL A 1 81 ? -82.551 20.284 80.582 1.00 91.50 81 VAL A O 1
ATOM 589 N N . LEU A 1 82 ? -81.801 18.165 80.736 1.00 91.50 82 LEU A N 1
ATOM 590 C CA . LEU A 1 82 ? -81.167 18.251 82.047 1.00 91.50 82 LEU A CA 1
ATOM 591 C C . LEU A 1 82 ? -79.713 18.727 81.958 1.00 91.50 82 LEU A C 1
ATOM 593 O O . LEU A 1 82 ? -79.014 18.458 80.976 1.00 91.50 82 LEU A O 1
ATOM 597 N N . GLY A 1 83 ? -79.236 19.376 83.022 1.00 88.38 83 GLY A N 1
ATOM 598 C CA . GLY A 1 83 ? -77.898 19.973 83.087 1.00 88.38 83 GLY A CA 1
ATOM 599 C C . GLY A 1 83 ? -77.869 21.410 82.563 1.00 88.38 83 GLY A C 1
ATOM 600 O O . GLY A 1 83 ? -76.898 21.833 81.928 1.00 88.38 83 GLY A O 1
ATOM 601 N N . GLY A 1 84 ? -78.949 22.166 82.779 1.00 85.12 84 GLY A N 1
ATOM 602 C CA . GLY A 1 84 ? -79.028 23.574 82.396 1.00 85.12 84 GLY A CA 1
ATOM 603 C C . GLY A 1 84 ? -77.971 24.437 83.098 1.00 85.12 84 GLY A C 1
ATOM 604 O O . GLY A 1 84 ? -77.371 24.036 84.093 1.00 85.12 84 GLY A O 1
ATOM 605 N N . ALA A 1 85 ? -77.770 25.673 82.631 1.00 80.06 85 ALA A N 1
ATOM 606 C CA . ALA A 1 85 ? -76.778 26.594 83.208 1.00 80.06 85 ALA A CA 1
ATOM 607 C C . ALA A 1 85 ? -76.993 26.909 84.710 1.00 80.06 85 ALA A C 1
ATOM 609 O O . ALA A 1 85 ? -76.080 27.410 85.362 1.00 80.06 85 ALA A O 1
ATOM 610 N N . ALA A 1 86 ? -78.178 26.611 85.256 1.00 82.12 86 ALA A N 1
ATOM 611 C CA . ALA A 1 86 ? -78.489 26.725 86.679 1.00 82.12 86 ALA A CA 1
ATOM 612 C C . ALA A 1 86 ? -77.983 25.534 87.521 1.00 82.12 86 ALA A C 1
ATOM 614 O O . ALA A 1 86 ? -77.573 25.745 88.661 1.00 82.12 86 ALA A O 1
ATOM 615 N N . THR A 1 87 ? -77.984 24.305 86.983 1.00 88.50 87 THR A N 1
ATOM 616 C CA . THR A 1 87 ? -77.456 23.104 87.664 1.00 88.50 87 THR A CA 1
ATOM 617 C C . THR A 1 87 ? -76.627 22.224 86.707 1.00 88.50 87 THR A C 1
ATOM 619 O O . THR A 1 87 ? -76.983 21.082 86.419 1.00 88.50 87 THR A O 1
ATOM 622 N N . PRO A 1 88 ? -75.501 22.732 86.171 1.00 88.06 88 PRO A N 1
ATOM 623 C CA . PRO A 1 88 ? -74.768 22.065 85.096 1.00 88.06 88 PRO A CA 1
ATOM 624 C C . PRO A 1 88 ? -74.266 20.671 85.497 1.00 88.06 88 PRO A C 1
ATOM 626 O O . PRO A 1 88 ? -73.711 20.483 86.583 1.00 88.06 88 PRO A O 1
ATOM 629 N N . LEU A 1 89 ? -74.416 19.699 84.594 1.00 88.75 89 LEU A N 1
ATOM 630 C CA . LEU A 1 89 ? -73.784 18.385 84.723 1.00 88.75 89 LEU A CA 1
ATOM 631 C C . LEU A 1 89 ? -72.282 18.499 84.417 1.00 88.75 89 LEU A C 1
ATOM 633 O O . LEU A 1 89 ? -71.851 19.307 83.593 1.00 88.75 89 LEU A O 1
ATOM 637 N N . SER A 1 90 ? -71.466 17.665 85.063 1.00 85.19 90 SER A N 1
ATOM 638 C CA . SER A 1 90 ? -70.016 17.614 84.834 1.00 85.19 90 SER A CA 1
ATOM 639 C C . SER A 1 90 ? -69.599 16.303 84.167 1.00 85.19 90 SER A C 1
ATOM 641 O O . SER A 1 90 ? -70.198 15.258 84.411 1.00 85.19 90 SER A O 1
ATOM 643 N N . ALA A 1 91 ? -68.498 16.303 83.409 1.00 81.06 91 ALA A N 1
ATOM 644 C CA . ALA A 1 91 ? -67.914 15.057 82.902 1.00 81.06 91 ALA A CA 1
ATOM 645 C C . ALA A 1 91 ? -67.562 14.082 84.049 1.00 81.06 91 ALA A C 1
ATOM 647 O O . ALA A 1 91 ? -67.759 12.876 83.926 1.00 81.06 91 ALA A O 1
ATOM 648 N N . THR A 1 92 ? -67.136 14.613 85.203 1.00 81.19 92 THR A N 1
ATOM 649 C CA . THR A 1 92 ? -66.851 13.831 86.418 1.00 81.19 92 THR A CA 1
ATOM 650 C C . THR A 1 92 ? -68.082 13.168 87.037 1.00 81.19 92 THR A C 1
ATOM 652 O O . THR A 1 92 ? -67.929 12.142 87.690 1.00 81.19 92 THR A O 1
ATOM 655 N N . THR A 1 93 ? -69.297 13.677 86.793 1.00 84.62 93 THR A N 1
ATOM 656 C CA . THR A 1 93 ? -70.552 13.006 87.189 1.00 84.62 93 THR A CA 1
ATOM 657 C C . THR A 1 93 ? -70.623 11.610 86.566 1.00 84.62 93 THR A C 1
ATOM 659 O O . THR A 1 93 ? -70.976 10.647 87.244 1.00 84.62 93 THR A O 1
ATOM 662 N N . PHE A 1 94 ? -70.215 11.495 85.299 1.00 85.31 94 PHE A N 1
ATOM 663 C CA . PHE A 1 94 ? -70.255 10.255 84.528 1.00 85.31 94 PHE A CA 1
ATOM 664 C C . PHE A 1 94 ? -68.979 9.415 84.675 1.00 85.31 94 PHE A C 1
ATOM 666 O O . PHE A 1 94 ? -69.076 8.200 84.789 1.00 85.31 94 PHE A O 1
ATOM 673 N N . THR A 1 95 ? -67.784 10.018 84.724 1.00 81.56 95 THR A N 1
ATOM 674 C CA . THR A 1 95 ? -66.527 9.242 84.797 1.00 81.56 95 THR A CA 1
ATOM 675 C C . THR A 1 95 ? -66.176 8.728 86.196 1.00 81.56 95 THR A C 1
ATOM 677 O O . THR A 1 95 ? -65.422 7.765 86.303 1.00 81.56 95 THR A O 1
ATOM 680 N N . ALA A 1 96 ? -66.717 9.319 87.270 1.00 81.06 96 ALA A N 1
ATOM 681 C CA . ALA A 1 96 ? -66.464 8.867 88.644 1.00 81.06 96 ALA A CA 1
ATOM 682 C C . ALA A 1 96 ? -67.452 7.795 89.151 1.00 81.06 96 ALA A C 1
ATOM 684 O O . ALA A 1 96 ? -67.265 7.273 90.249 1.00 81.06 96 ALA A O 1
ATOM 685 N N . ASN A 1 97 ? -68.499 7.461 88.384 1.00 82.81 97 ASN A N 1
ATOM 686 C CA . ASN A 1 97 ? -69.543 6.511 88.779 1.00 82.81 97 ASN A CA 1
ATOM 687 C C . ASN A 1 97 ? -69.670 5.396 87.733 1.00 82.81 97 ASN A C 1
ATOM 689 O O . ASN A 1 97 ? -69.964 5.662 86.574 1.00 82.81 97 ASN A O 1
ATOM 693 N N . SER A 1 98 ? -69.502 4.134 88.140 1.00 81.00 98 SER A N 1
ATOM 694 C CA . SER A 1 98 ? -69.578 2.977 87.228 1.00 81.00 98 SER A CA 1
ATOM 695 C C . SER A 1 98 ? -70.992 2.659 86.725 1.00 81.00 98 SER A C 1
ATOM 697 O O . SER A 1 98 ? -71.144 1.924 85.751 1.00 81.00 98 SER A O 1
ATOM 699 N N . GLN A 1 99 ? -72.025 3.193 87.38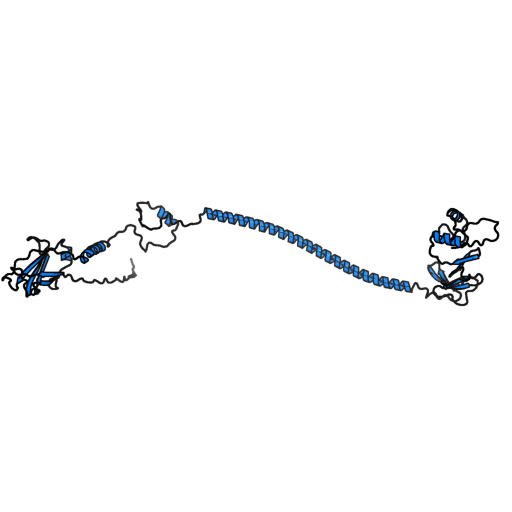1 1.00 86.19 99 GLN A N 1
ATOM 700 C CA . GLN A 1 99 ? -73.413 3.174 86.927 1.00 86.19 99 GLN A CA 1
ATOM 701 C C . GLN A 1 99 ? -74.178 4.343 87.567 1.00 86.19 99 GLN A C 1
ATOM 703 O O . GLN A 1 99 ? -73.934 4.683 88.727 1.00 86.19 99 GLN A O 1
ATOM 708 N N . LEU A 1 100 ? -75.128 4.930 86.837 1.00 91.31 100 LEU A N 1
ATOM 709 C CA . LEU A 1 100 ? -76.004 6.001 87.315 1.00 91.31 100 LEU A CA 1
ATOM 710 C C . LEU A 1 100 ? -77.476 5.615 87.155 1.00 91.31 100 LEU A C 1
ATOM 712 O O . LEU A 1 100 ? -77.866 4.946 86.200 1.00 91.31 100 LEU A O 1
ATOM 716 N N . TRP A 1 101 ? -78.301 6.062 88.097 1.00 91.69 101 TRP A N 1
ATOM 717 C CA . TRP A 1 101 ? -79.727 5.758 88.161 1.00 91.69 101 TRP A CA 1
ATOM 718 C C . TRP A 1 101 ? -80.535 7.049 88.256 1.00 91.69 101 TRP A C 1
ATOM 720 O O . TRP A 1 101 ? -80.339 7.831 89.184 1.00 91.69 101 TRP A O 1
ATOM 730 N N . LEU A 1 102 ? -81.451 7.258 87.315 1.00 92.81 102 LEU A N 1
ATOM 731 C CA . LEU A 1 102 ? -82.364 8.394 87.298 1.00 92.81 102 LEU A CA 1
ATOM 732 C C . LEU A 1 102 ? -83.593 8.098 88.164 1.00 92.81 102 LEU A C 1
ATOM 734 O O . LEU A 1 102 ? -84.392 7.209 87.853 1.00 92.81 102 LEU A O 1
ATOM 738 N N . GLY A 1 103 ? -83.736 8.873 89.235 1.00 91.25 103 GLY A N 1
ATOM 739 C CA . GLY A 1 103 ? -84.969 9.058 89.988 1.00 91.25 103 GLY A CA 1
ATOM 740 C C . GLY A 1 103 ? -85.758 10.255 89.465 1.00 91.25 103 GLY A C 1
ATOM 741 O O . GLY A 1 103 ? -85.181 11.260 89.042 1.00 91.25 103 GLY A O 1
ATOM 742 N N . VAL A 1 104 ? -87.087 10.144 89.493 1.00 92.38 104 VAL A N 1
ATOM 743 C CA . VAL A 1 104 ? -88.014 11.194 89.046 1.00 92.38 104 VAL A CA 1
ATOM 744 C C . VAL A 1 104 ? -89.105 11.358 90.098 1.00 92.38 104 VAL A C 1
ATOM 746 O O . VAL A 1 104 ? -89.769 10.385 90.459 1.00 92.38 104 VAL A O 1
ATOM 749 N N . LYS A 1 105 ? -89.311 12.584 90.586 1.00 90.88 105 LYS A N 1
ATOM 750 C CA . LYS A 1 105 ? -90.355 12.917 91.562 1.00 90.88 105 LYS A CA 1
ATOM 751 C C . LYS A 1 105 ? -91.188 14.095 91.065 1.00 90.88 105 LYS A C 1
ATOM 753 O O . LYS A 1 105 ? -90.670 15.192 90.879 1.00 90.88 105 LYS A O 1
ATOM 758 N N . ILE A 1 106 ? -92.493 13.887 90.914 1.00 91.38 106 ILE A N 1
ATOM 759 C CA . ILE A 1 106 ? -93.440 14.956 90.575 1.00 91.38 106 ILE A CA 1
ATOM 760 C C . ILE A 1 106 ? -93.800 15.702 91.865 1.00 91.38 106 ILE A C 1
ATOM 762 O O . ILE A 1 106 ? -94.337 15.108 92.802 1.00 91.38 106 ILE A O 1
ATOM 766 N N . VAL A 1 107 ? -93.481 16.993 91.934 1.00 90.94 107 VAL A N 1
ATOM 767 C CA . VAL A 1 107 ? -93.633 17.831 93.135 1.00 90.94 107 VAL A CA 1
ATOM 768 C C . VAL A 1 107 ? -94.959 18.595 93.123 1.00 90.94 107 VAL A C 1
ATOM 770 O O . VAL A 1 107 ? -95.599 18.715 94.165 1.00 90.94 107 VAL A O 1
ATOM 773 N N . ALA A 1 108 ? -95.390 19.076 91.955 1.00 89.44 108 ALA A N 1
ATOM 774 C CA . ALA A 1 108 ? -96.660 19.776 91.766 1.00 89.44 108 ALA A CA 1
ATOM 775 C C . ALA A 1 108 ? -97.176 19.618 90.325 1.00 89.44 108 ALA A C 1
ATOM 777 O O . ALA A 1 108 ? -96.410 19.295 89.420 1.00 89.44 108 ALA A O 1
ATOM 778 N N . GLY A 1 109 ? -98.472 19.858 90.116 1.00 86.75 109 GLY A N 1
ATOM 779 C CA . GLY A 1 109 ? -99.127 19.844 88.803 1.00 86.75 109 GLY A CA 1
ATOM 780 C C . GLY A 1 109 ? -100.577 19.341 88.867 1.00 86.75 109 GLY A C 1
ATOM 781 O O . GLY A 1 109 ? -101.065 19.000 89.951 1.00 86.75 109 GLY A O 1
ATOM 782 N N . PRO A 1 110 ? -101.294 19.286 87.731 1.00 80.94 110 PRO A N 1
ATOM 783 C CA . PRO A 1 110 ? -102.659 18.765 87.657 1.00 80.94 110 PRO A CA 1
ATOM 784 C C . PRO A 1 110 ? -102.796 17.360 88.267 1.00 80.94 110 PRO A C 1
ATOM 786 O O . PRO A 1 110 ? -102.109 16.424 87.867 1.00 80.94 110 PRO A O 1
ATOM 789 N N . GLY A 1 111 ? -103.689 17.205 89.250 1.00 78.12 111 GLY A N 1
ATOM 790 C CA . GLY A 1 111 ? -103.933 15.926 89.933 1.00 78.12 111 GLY A CA 1
ATOM 791 C C . GLY A 1 111 ? -102.861 15.492 90.947 1.00 78.12 111 GLY A C 1
ATOM 792 O O . GLY A 1 111 ? -102.974 14.407 91.514 1.00 78.12 111 GLY A O 1
ATOM 793 N N . VAL A 1 112 ? -101.839 16.314 91.210 1.00 82.06 112 VAL A N 1
ATOM 794 C CA . VAL A 1 112 ? -100.779 16.019 92.189 1.00 82.06 112 VAL A CA 1
ATOM 795 C C . VAL A 1 112 ? -101.199 16.495 93.593 1.00 82.06 112 VAL A C 1
ATOM 797 O O . VAL A 1 112 ? -101.578 17.659 93.741 1.00 82.06 112 VAL A O 1
ATOM 800 N N . PRO A 1 113 ? -101.127 15.650 94.643 1.00 80.56 113 PRO A N 1
ATOM 801 C CA . PRO A 1 113 ? -101.395 16.068 96.019 1.00 80.56 113 PRO A CA 1
ATOM 802 C C . PRO A 1 113 ? -100.441 17.163 96.516 1.00 80.56 113 PRO A C 1
ATOM 804 O O . PRO A 1 113 ? -99.269 17.209 96.141 1.00 80.56 113 PRO A O 1
ATOM 807 N N . VAL A 1 114 ? -100.921 18.014 97.427 1.00 72.88 114 VAL A N 1
ATOM 808 C CA . VAL A 1 114 ? -100.096 19.048 98.074 1.00 72.88 114 VAL A CA 1
ATOM 809 C C . VAL A 1 114 ? -98.987 18.376 98.895 1.00 72.88 114 VAL A C 1
ATOM 811 O O . VAL A 1 114 ? -99.269 17.690 99.874 1.00 72.88 114 VAL A O 1
ATOM 814 N N . GLY A 1 115 ? -97.730 18.567 98.480 1.00 72.25 115 GLY A N 1
ATOM 815 C CA . GLY A 1 115 ? -96.547 17.863 99.006 1.00 72.25 115 GLY A CA 1
ATOM 816 C C . GLY A 1 115 ? -95.826 16.978 97.973 1.00 72.25 115 GLY A C 1
ATOM 817 O O . GLY A 1 115 ? -94.682 16.572 98.202 1.00 72.25 115 GLY A O 1
ATOM 818 N N . GLY A 1 116 ? -96.456 16.738 96.819 1.00 83.69 116 GLY A N 1
ATOM 819 C CA . GLY A 1 116 ? -95.917 15.942 95.719 1.00 83.69 116 GLY A CA 1
ATOM 820 C C . GLY A 1 116 ? -96.183 14.442 95.849 1.00 83.69 116 GLY A C 1
ATOM 821 O O . GLY A 1 116 ? -96.681 13.953 96.862 1.00 83.69 116 GLY A O 1
ATOM 822 N N . GLN A 1 117 ? -95.835 13.706 94.796 1.00 85.12 117 GLN A N 1
ATOM 823 C CA . GLN A 1 117 ? -95.876 12.243 94.772 1.00 85.12 117 GLN A CA 1
ATOM 824 C C . GLN A 1 117 ? -94.626 11.628 95.421 1.00 85.12 117 GLN A C 1
ATOM 826 O O . GLN A 1 117 ? -93.630 12.310 95.682 1.00 85.12 117 GLN A O 1
ATOM 831 N N . ALA A 1 118 ? -94.657 10.314 95.648 1.00 85.81 118 ALA A N 1
ATOM 832 C CA . ALA A 1 118 ? -93.448 9.538 95.917 1.00 85.81 118 ALA A CA 1
ATOM 833 C C . ALA A 1 118 ? -92.472 9.581 94.719 1.00 85.81 118 ALA A C 1
ATOM 835 O O . ALA A 1 118 ? -92.870 9.850 93.585 1.00 85.81 118 ALA A O 1
ATOM 836 N N . GLU A 1 119 ? -91.190 9.308 94.971 1.00 88.19 119 GLU A N 1
ATOM 837 C CA . GLU A 1 119 ? -90.203 9.098 93.904 1.00 88.19 119 GLU A CA 1
ATOM 838 C C . GLU A 1 119 ? -90.579 7.842 93.095 1.00 88.19 119 GLU A C 1
ATOM 840 O O . GLU A 1 119 ? -90.893 6.797 93.671 1.00 88.19 119 GLU A O 1
ATOM 845 N N . LEU A 1 120 ? -90.567 7.938 91.764 1.00 87.38 120 LEU A N 1
ATOM 846 C CA . LEU A 1 120 ? -90.833 6.801 90.883 1.00 87.38 120 LEU A CA 1
ATOM 847 C C . LEU A 1 120 ? -89.665 5.793 90.911 1.00 87.38 120 LEU A C 1
ATOM 849 O O . LEU A 1 120 ? -88.519 6.196 91.128 1.00 87.38 120 LEU A O 1
ATOM 853 N N . PRO A 1 121 ? -89.908 4.491 90.648 1.00 88.56 121 PRO A N 1
ATOM 854 C CA . PRO A 1 121 ? -88.851 3.481 90.611 1.00 88.56 121 PRO A CA 1
ATOM 855 C C . PRO A 1 121 ? -87.708 3.860 89.659 1.00 88.56 121 PRO A C 1
ATOM 857 O O . PRO A 1 121 ? -87.917 4.023 88.453 1.00 88.56 121 PRO A O 1
ATOM 860 N N . ARG A 1 122 ? -86.498 3.987 90.217 1.00 92.56 122 ARG A N 1
ATOM 861 C CA . ARG A 1 122 ? -85.311 4.485 89.507 1.00 92.56 122 ARG A CA 1
ATOM 862 C C . ARG A 1 122 ? -84.956 3.618 88.306 1.00 92.56 122 ARG A C 1
ATOM 864 O O . ARG A 1 122 ? -84.921 2.389 88.405 1.00 92.56 122 ARG A O 1
ATOM 871 N N . ARG A 1 123 ? -84.621 4.266 87.189 1.00 88.62 123 ARG A N 1
ATOM 872 C CA . ARG A 1 123 ? -84.180 3.608 85.949 1.00 88.62 123 ARG A CA 1
ATOM 873 C C . ARG A 1 123 ? -82.672 3.791 85.758 1.00 88.62 123 ARG A C 1
ATOM 875 O O . ARG A 1 123 ? -82.179 4.881 86.042 1.00 88.62 123 ARG A O 1
ATOM 882 N N . PRO A 1 124 ? -81.927 2.773 85.297 1.00 90.56 124 PRO A N 1
ATOM 883 C CA . PRO A 1 124 ? -80.508 2.936 85.007 1.00 90.56 124 PRO A CA 1
ATOM 884 C C . PRO A 1 124 ? -80.335 3.827 83.772 1.00 90.56 124 PRO A C 1
ATOM 886 O O . PRO A 1 124 ? -81.144 3.768 82.843 1.00 90.56 124 PRO A O 1
ATOM 889 N N . LEU A 1 125 ? -79.270 4.625 83.740 1.00 88.69 125 LEU A N 1
ATOM 890 C CA . LEU A 1 125 ? -78.830 5.261 82.504 1.00 88.69 125 LEU A CA 1
ATOM 891 C C . LEU A 1 125 ? -78.135 4.221 81.617 1.00 88.69 125 LEU A C 1
ATOM 893 O O . LEU A 1 125 ? -77.456 3.315 82.097 1.00 88.69 125 LEU A O 1
ATOM 897 N N . THR A 1 126 ? -78.334 4.329 80.305 1.00 83.88 126 THR A N 1
ATOM 898 C CA . THR A 1 126 ? -77.779 3.393 79.318 1.00 83.88 126 THR A CA 1
ATOM 899 C C . THR A 1 126 ? -77.215 4.164 78.134 1.00 83.88 126 THR A C 1
ATOM 901 O O . THR A 1 126 ? -77.808 5.147 77.689 1.00 83.88 126 THR A O 1
ATOM 904 N N . SER A 1 127 ? -76.054 3.740 77.635 1.00 81.56 127 SER A N 1
ATOM 905 C CA . SER A 1 127 ? -75.420 4.355 76.468 1.00 81.56 127 SER A CA 1
ATOM 906 C C . SER A 1 127 ? -76.256 4.133 75.208 1.00 81.56 127 SER A C 1
ATOM 908 O O . SER A 1 127 ? -76.697 3.016 74.936 1.00 81.56 127 SER A O 1
ATOM 910 N N . VAL A 1 128 ? -76.416 5.175 74.391 1.00 79.06 128 VAL A N 1
ATOM 911 C CA . VAL A 1 128 ? -76.931 5.030 73.020 1.00 79.06 128 VAL A CA 1
ATOM 912 C C . VAL A 1 128 ? -75.876 4.376 72.122 1.00 79.06 128 VAL A C 1
ATOM 914 O O . VAL A 1 128 ? -74.680 4.517 72.374 1.00 79.06 128 VAL A O 1
ATOM 917 N N . ALA A 1 129 ? -76.293 3.686 71.055 1.00 73.31 129 ALA A N 1
ATOM 918 C CA . ALA A 1 129 ? -75.392 2.862 70.238 1.00 73.31 129 ALA A CA 1
ATOM 919 C C . ALA A 1 129 ? -74.154 3.621 69.720 1.00 73.31 129 ALA A C 1
ATOM 921 O O . ALA A 1 129 ? -73.031 3.194 69.967 1.00 73.31 129 ALA A O 1
ATOM 922 N N . TYR A 1 130 ? -74.342 4.799 69.114 1.00 66.56 130 TYR A N 1
ATOM 923 C CA . TYR A 1 130 ? -73.234 5.646 68.645 1.00 66.56 130 TYR A CA 1
ATOM 924 C C . TYR A 1 130 ? -72.337 6.205 69.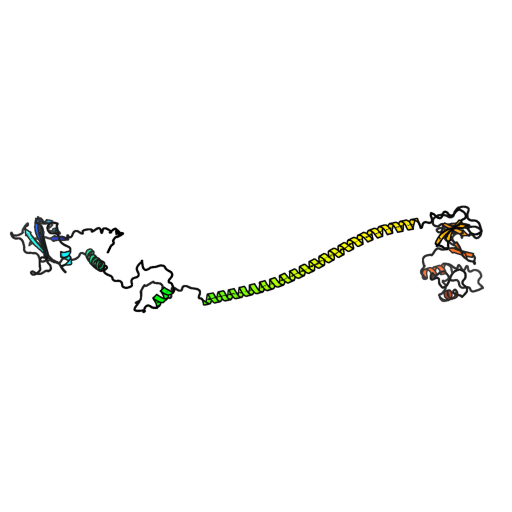764 1.00 66.56 130 TYR A C 1
ATOM 926 O O . TYR A 1 130 ? -71.212 6.607 69.490 1.00 66.56 130 TYR A O 1
ATOM 934 N N . ALA A 1 131 ? -72.794 6.222 71.021 1.00 74.12 131 ALA A N 1
ATOM 935 C CA . ALA A 1 131 ? -71.958 6.616 72.154 1.00 74.12 131 ALA A CA 1
ATOM 936 C C . ALA A 1 131 ? -71.068 5.466 72.655 1.00 74.12 131 ALA A C 1
ATOM 938 O O . ALA A 1 131 ? -70.056 5.741 73.297 1.00 74.12 131 ALA A O 1
ATOM 939 N N . MET A 1 132 ? -71.384 4.199 72.350 1.00 70.25 132 MET A N 1
ATOM 940 C CA . MET A 1 132 ? -70.532 3.062 72.730 1.00 70.25 132 MET A CA 1
ATOM 941 C C . MET A 1 132 ? -69.177 3.105 72.005 1.00 70.25 132 MET A C 1
ATOM 943 O O . MET A 1 132 ? -68.154 2.836 72.626 1.00 70.25 132 MET A O 1
ATOM 947 N N . GLU A 1 133 ? -69.143 3.589 70.759 1.00 66.31 133 GLU A N 1
ATOM 948 C CA . GLU A 1 133 ? -67.904 3.844 70.004 1.00 66.31 133 GLU A CA 1
ATOM 949 C C . GLU A 1 133 ? -66.937 4.799 70.732 1.00 66.31 133 GLU A C 1
ATOM 951 O O . GLU A 1 133 ? -65.718 4.690 70.588 1.00 66.31 133 GLU A O 1
ATOM 956 N N . SER A 1 134 ? -67.439 5.703 71.588 1.00 66.88 134 SER A N 1
ATOM 957 C CA . SER A 1 134 ? -66.569 6.594 72.375 1.00 66.88 134 SER A CA 1
ATOM 958 C C . SER A 1 134 ? -65.692 5.848 73.394 1.00 66.88 134 SER A C 1
ATOM 960 O O . SER A 1 134 ? -64.658 6.375 73.805 1.00 66.88 134 SER A O 1
ATOM 962 N N . GLN A 1 135 ? -66.013 4.592 73.732 1.00 62.28 135 GLN A N 1
ATOM 963 C CA . GLN A 1 135 ? -65.136 3.730 74.527 1.00 62.28 135 GLN A CA 1
ATOM 964 C C . GLN A 1 135 ? -63.783 3.497 73.829 1.00 62.28 135 GLN A C 1
ATOM 966 O O . GLN A 1 135 ? -62.744 3.501 74.493 1.00 62.28 135 GLN A O 1
ATOM 971 N N . HIS A 1 136 ? -63.763 3.398 72.494 1.00 57.97 136 HIS A N 1
ATOM 972 C CA . HIS A 1 136 ? -62.524 3.283 71.719 1.00 57.97 136 HIS A CA 1
ATOM 973 C C . HIS A 1 136 ? -61.696 4.583 71.717 1.00 57.97 136 HIS A C 1
ATOM 975 O O . HIS A 1 136 ? -60.464 4.531 71.652 1.00 57.97 136 HIS A O 1
ATOM 981 N N . ALA A 1 137 ? -62.330 5.749 71.889 1.00 56.38 137 ALA A N 1
ATOM 982 C CA . ALA A 1 137 ? -61.622 7.021 72.050 1.00 56.38 137 ALA A CA 1
ATOM 983 C C . ALA A 1 137 ? -60.893 7.124 73.407 1.00 56.38 137 ALA A C 1
ATOM 985 O O . ALA A 1 137 ? -59.822 7.725 73.483 1.00 56.38 137 ALA A O 1
ATOM 986 N N . VAL A 1 138 ? -61.398 6.476 74.466 1.00 54.62 138 VAL A N 1
ATOM 987 C CA . VAL A 1 138 ? -60.689 6.397 75.761 1.00 54.62 138 VAL A CA 1
ATOM 988 C C . VAL A 1 138 ? -59.411 5.554 75.640 1.00 54.62 138 VAL A C 1
ATOM 990 O O . VAL A 1 138 ? -58.376 5.924 76.196 1.00 54.62 138 VAL A O 1
ATOM 993 N N . SER A 1 139 ? -59.424 4.476 74.845 1.00 53.06 139 SER A N 1
ATOM 994 C CA . SER A 1 139 ? -58.193 3.738 74.520 1.00 53.06 139 SER A CA 1
ATOM 995 C C . SER A 1 139 ? -57.209 4.535 73.652 1.00 53.06 139 SER A C 1
ATOM 997 O O . SER A 1 139 ? -56.006 4.328 73.783 1.00 53.06 139 SER A O 1
ATOM 999 N N . ALA A 1 140 ? -57.664 5.499 72.842 1.00 51.50 140 ALA A N 1
ATOM 1000 C CA . ALA A 1 140 ? -56.762 6.396 72.109 1.00 51.50 140 ALA A CA 1
ATOM 1001 C C . ALA A 1 140 ? -56.012 7.369 73.042 1.00 51.50 140 ALA A C 1
ATOM 1003 O O . ALA A 1 140 ? -54.840 7.657 72.812 1.00 51.50 140 ALA A O 1
ATOM 1004 N N . ALA A 1 141 ? -56.628 7.801 74.149 1.00 49.97 141 ALA A N 1
ATOM 1005 C CA . ALA A 1 141 ? -55.945 8.582 75.189 1.00 49.97 141 ALA A CA 1
ATOM 1006 C C . ALA A 1 141 ? -54.896 7.768 75.979 1.00 49.97 141 ALA A C 1
ATOM 1008 O O . ALA A 1 141 ? -54.044 8.345 76.647 1.00 49.97 141 ALA A O 1
ATOM 1009 N N . SER A 1 142 ? -54.910 6.432 75.877 1.00 51.88 142 SER A N 1
ATOM 1010 C CA . SER A 1 142 ? -53.866 5.565 76.450 1.00 51.88 142 SER A CA 1
ATOM 1011 C C . SER A 1 142 ? -52.620 5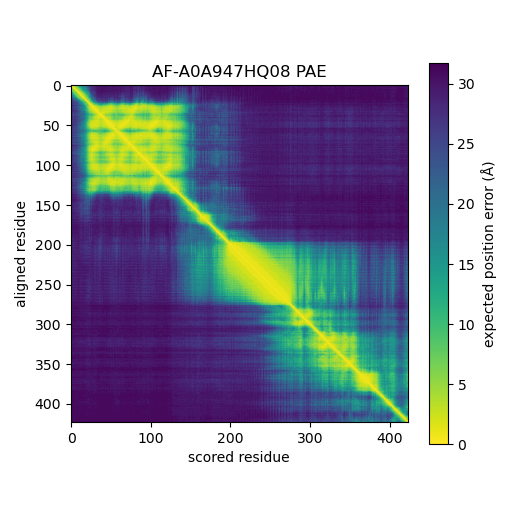.436 75.556 1.00 51.88 142 SER A C 1
ATOM 1013 O O . SER A 1 142 ? -51.683 4.730 75.921 1.00 51.88 142 SER A O 1
ATOM 1015 N N . ALA A 1 143 ? -52.575 6.124 74.406 1.00 50.34 143 ALA A N 1
ATOM 1016 C CA . ALA A 1 143 ? -51.395 6.178 73.541 1.00 50.34 143 ALA A CA 1
ATOM 1017 C C . ALA A 1 143 ? -50.299 7.148 74.041 1.00 50.34 143 ALA A C 1
ATOM 1019 O O . ALA A 1 143 ? -49.158 7.058 73.592 1.00 50.34 143 ALA A O 1
ATOM 1020 N N . ASP A 1 144 ? -50.610 8.032 74.997 1.00 47.97 144 ASP A N 1
ATOM 1021 C CA . ASP A 1 144 ? -49.722 9.113 75.475 1.00 47.97 144 ASP A CA 1
ATOM 1022 C C . ASP A 1 144 ? -48.549 8.631 76.366 1.00 47.97 144 ASP A C 1
ATOM 1024 O O . ASP A 1 144 ? -47.828 9.425 76.965 1.00 47.97 144 ASP A O 1
ATOM 1028 N N . ASN A 1 145 ? -48.338 7.311 76.467 1.00 52.03 145 ASN A N 1
ATOM 1029 C CA . ASN A 1 145 ? -47.127 6.717 77.043 1.00 52.03 145 ASN A CA 1
ATOM 1030 C C . ASN A 1 145 ? -46.773 5.348 76.417 1.00 52.03 145 ASN A C 1
ATOM 1032 O O . ASN A 1 145 ? -46.427 4.398 77.124 1.00 52.03 145 ASN A O 1
ATOM 1036 N N . VAL A 1 146 ? -46.858 5.215 75.087 1.00 50.31 146 VAL A N 1
ATOM 1037 C CA . VAL A 1 146 ? -46.274 4.050 74.395 1.00 50.31 146 VAL A CA 1
ATOM 1038 C C . VAL A 1 146 ? -44.754 4.216 74.326 1.00 50.31 146 VAL A C 1
ATOM 1040 O O . VAL A 1 146 ? -44.203 4.723 73.349 1.00 50.31 146 VAL A O 1
ATOM 1043 N N . THR A 1 147 ? -44.050 3.754 75.361 1.00 53.56 147 THR A N 1
ATOM 1044 C CA . THR A 1 147 ? -42.589 3.597 75.334 1.00 53.56 147 THR A CA 1
ATOM 1045 C C . THR A 1 147 ? -42.206 2.444 74.403 1.00 53.56 147 THR A C 1
ATOM 1047 O O . THR A 1 147 ? -41.966 1.322 74.853 1.00 53.56 147 THR A O 1
ATOM 1050 N N . CYS A 1 148 ? -42.171 2.696 73.093 1.00 53.34 148 CYS A N 1
ATOM 1051 C CA . CYS A 1 148 ? -41.703 1.708 72.126 1.00 53.34 148 CYS A CA 1
ATOM 1052 C C . CYS A 1 148 ? -40.170 1.614 72.142 1.00 53.34 148 CYS A C 1
ATOM 1054 O O . CYS A 1 148 ? -39.474 2.309 71.401 1.00 53.34 148 CYS A O 1
ATOM 1056 N N . THR A 1 149 ? -39.639 0.735 72.989 1.00 54.53 149 THR A N 1
ATOM 1057 C CA . THR A 1 149 ? -38.216 0.381 73.002 1.00 54.53 149 THR A CA 1
ATOM 1058 C C . THR A 1 149 ? -37.860 -0.360 71.706 1.00 54.53 149 THR A C 1
ATOM 1060 O O . THR A 1 149 ? -38.042 -1.571 71.621 1.00 54.53 149 THR A O 1
ATOM 1063 N N . GLY A 1 150 ? -37.365 0.367 70.698 1.00 57.50 150 GLY A N 1
ATOM 1064 C CA . GLY A 1 150 ? -36.927 -0.193 69.410 1.00 57.50 150 GLY A CA 1
ATOM 1065 C C . GLY A 1 150 ? -37.782 0.163 68.185 1.00 57.50 150 GLY A C 1
ATOM 1066 O O . GLY A 1 150 ? -37.547 -0.399 67.119 1.00 57.50 150 GLY A O 1
ATOM 1067 N N . CYS A 1 151 ? -38.749 1.084 68.286 1.00 60.47 151 CYS A N 1
ATOM 1068 C CA . CYS A 1 151 ? -39.392 1.642 67.088 1.00 60.47 151 CYS A CA 1
ATOM 1069 C C . CYS A 1 151 ? -38.431 2.584 66.349 1.00 60.47 151 CYS A C 1
ATOM 1071 O O . CYS A 1 151 ? -37.937 3.534 66.948 1.00 60.47 151 CYS A O 1
ATOM 1073 N N . VAL A 1 152 ? -38.247 2.375 65.043 1.00 57.41 152 VAL A N 1
ATOM 1074 C CA . VAL A 1 152 ? -37.477 3.276 64.169 1.00 57.41 152 VAL A CA 1
ATOM 1075 C C . VAL A 1 152 ? -38.349 4.468 63.765 1.00 57.41 152 VAL A C 1
ATOM 1077 O O . VAL A 1 152 ? -39.410 4.296 63.162 1.00 57.41 152 VAL A O 1
ATOM 1080 N N . SER A 1 153 ? -37.914 5.684 64.087 1.00 58.00 153 SER A N 1
ATOM 1081 C CA . SER A 1 153 ? -38.581 6.927 63.691 1.00 58.00 153 SER A CA 1
ATOM 1082 C C . SER A 1 153 ? -38.212 7.376 62.268 1.00 58.00 153 SER A C 1
ATOM 1084 O O . SER A 1 153 ? -37.193 6.979 61.705 1.00 58.00 153 SER A O 1
ATOM 1086 N N . LEU A 1 154 ? -38.993 8.303 61.698 1.00 54.62 154 LEU A N 1
ATOM 1087 C CA . LEU A 1 154 ? -38.656 8.972 60.427 1.00 54.62 154 LEU A CA 1
ATOM 1088 C C . LEU A 1 154 ? -37.321 9.746 60.475 1.00 54.62 154 LEU A C 1
ATOM 1090 O O . LEU A 1 154 ? -36.756 10.037 59.428 1.00 54.62 154 LEU A O 1
ATOM 1094 N N . SER A 1 155 ? -36.816 10.065 61.671 1.00 58.47 155 SER A N 1
ATOM 1095 C CA . SER A 1 155 ? -35.489 10.657 61.902 1.00 58.47 155 SER A CA 1
ATOM 1096 C C . SER A 1 155 ? -34.346 9.635 61.968 1.00 58.47 155 SER A C 1
ATOM 1098 O O . SER A 1 155 ? -33.190 10.028 61.861 1.00 58.47 155 SER A O 1
ATOM 1100 N N . GLU A 1 156 ? -34.652 8.346 62.128 1.00 55.25 156 GLU A N 1
ATOM 1101 C CA . GLU A 1 156 ? -33.678 7.241 62.131 1.00 55.25 156 GLU A CA 1
ATOM 1102 C C . GLU A 1 156 ? -33.631 6.503 60.782 1.00 55.25 156 GLU A C 1
ATOM 1104 O O . GLU A 1 156 ? -32.711 5.728 60.533 1.00 55.25 156 GLU A O 1
ATOM 1109 N N . LEU A 1 157 ? -34.560 6.801 59.863 1.00 50.81 157 LEU A N 1
ATOM 1110 C CA . LEU A 1 157 ? -34.476 6.428 58.445 1.00 50.81 157 LEU A CA 1
ATOM 1111 C C . LEU A 1 157 ? -33.464 7.311 57.690 1.00 50.81 157 LEU A C 1
ATOM 1113 O O . LEU A 1 157 ? -33.799 8.035 56.750 1.00 50.81 157 LEU A O 1
ATOM 1117 N N . GLY A 1 158 ? -32.202 7.237 58.111 1.00 52.47 158 GLY A N 1
ATOM 1118 C CA . GLY A 1 158 ? -31.073 7.773 57.363 1.00 52.47 158 GLY A CA 1
ATOM 1119 C C . GLY A 1 158 ? -30.816 6.935 56.111 1.00 52.47 158 GLY A C 1
ATOM 1120 O O . GLY A 1 158 ? -30.339 5.808 56.206 1.00 52.47 158 GLY A O 1
ATOM 1121 N N . PHE A 1 159 ? -31.101 7.492 54.932 1.00 52.09 159 PHE A N 1
ATOM 1122 C CA . PHE A 1 159 ? -30.671 6.925 53.649 1.00 52.09 159 PHE A CA 1
ATOM 1123 C C . PHE A 1 159 ? -29.182 7.221 53.408 1.00 52.09 159 PHE A C 1
ATOM 1125 O O . PHE A 1 159 ? -28.836 8.006 52.525 1.00 52.09 159 PHE A O 1
ATOM 1132 N N . ASP A 1 160 ? -28.314 6.614 54.217 1.00 50.47 160 ASP A N 1
ATOM 1133 C CA . ASP A 1 160 ? -26.858 6.661 54.056 1.00 50.47 160 ASP A CA 1
ATOM 1134 C C . ASP A 1 160 ? -26.305 5.283 53.648 1.00 50.47 160 ASP A C 1
ATOM 1136 O O . ASP A 1 160 ? -26.955 4.248 53.823 1.00 50.47 160 ASP A O 1
ATOM 1140 N N . VAL A 1 161 ? -25.107 5.258 53.066 1.00 53.44 161 VAL A N 1
ATOM 1141 C CA . VAL A 1 161 ? -24.437 4.018 52.655 1.00 53.44 161 VAL A CA 1
ATOM 1142 C C . VAL A 1 161 ? -23.669 3.467 53.849 1.00 53.44 161 VAL A C 1
ATOM 1144 O O . VAL A 1 161 ? -22.568 3.929 54.142 1.00 53.44 161 VAL A O 1
ATOM 1147 N N . ALA A 1 162 ? -24.250 2.460 54.508 1.00 57.22 162 ALA A N 1
ATOM 1148 C CA . ALA A 1 162 ? -23.673 1.804 55.679 1.00 57.22 162 ALA A CA 1
ATOM 1149 C C . ALA A 1 162 ? -22.191 1.449 55.464 1.00 57.22 162 ALA A C 1
ATOM 1151 O O . ALA A 1 162 ? -21.835 0.628 54.614 1.00 57.22 162 ALA A O 1
ATOM 1152 N N . THR A 1 163 ? -21.322 2.081 56.247 1.00 66.06 163 THR A N 1
ATOM 1153 C CA . THR A 1 163 ? -19.879 1.860 56.194 1.00 66.06 163 THR A CA 1
ATOM 1154 C C . THR A 1 163 ? -19.507 0.545 56.880 1.00 66.06 163 THR A C 1
ATOM 1156 O O . THR A 1 163 ? -20.240 0.031 57.727 1.00 66.06 163 THR A O 1
ATOM 1159 N N . GLN A 1 164 ? -18.322 0.003 56.574 1.00 64.31 164 GLN A N 1
ATOM 1160 C CA . GLN A 1 164 ? -17.844 -1.233 57.210 1.00 64.31 164 GLN A CA 1
ATOM 1161 C C . GLN A 1 164 ? -17.830 -1.131 58.748 1.00 64.31 164 GLN A C 1
ATOM 1163 O O . GLN A 1 164 ? -18.166 -2.093 59.427 1.00 64.31 164 GLN A O 1
ATOM 1168 N N . ALA A 1 165 ? -17.519 0.046 59.303 1.00 64.88 165 ALA A N 1
ATOM 1169 C CA . ALA A 1 165 ? -17.516 0.269 60.748 1.00 64.88 165 ALA A CA 1
ATOM 1170 C C . ALA A 1 165 ? -18.924 0.186 61.373 1.00 64.88 165 ALA A C 1
ATOM 1172 O O . ALA A 1 165 ? -19.070 -0.272 62.506 1.00 64.88 165 ALA A O 1
ATOM 1173 N N . GLU A 1 166 ? -19.965 0.596 60.647 1.00 64.62 166 GLU A N 1
ATOM 1174 C CA . GLU A 1 166 ? -21.359 0.483 61.092 1.00 64.62 166 GLU A CA 1
ATOM 1175 C C . GLU A 1 166 ? -21.860 -0.960 60.975 1.00 64.62 166 GLU A C 1
ATOM 1177 O O . GLU A 1 166 ? -22.525 -1.449 61.887 1.00 64.62 166 GLU A O 1
ATOM 1182 N N . LEU A 1 167 ? -21.460 -1.678 59.919 1.00 68.56 167 LEU A N 1
ATOM 1183 C CA . LEU A 1 167 ? -21.728 -3.111 59.764 1.00 68.56 167 LEU A CA 1
ATOM 1184 C C . LEU A 1 167 ? -21.073 -3.939 60.886 1.00 68.56 167 LEU A C 1
ATOM 1186 O O . LEU A 1 167 ? -21.740 -4.757 61.518 1.00 68.56 167 LEU A O 1
ATOM 1190 N N . ASP A 1 168 ? -19.802 -3.676 61.199 1.00 68.44 168 ASP A N 1
ATOM 1191 C CA . ASP A 1 168 ? -19.075 -4.329 62.296 1.00 68.44 168 ASP A CA 1
ATOM 1192 C C . ASP A 1 168 ? -19.687 -3.983 63.674 1.00 68.44 168 ASP A C 1
ATOM 1194 O O . ASP A 1 168 ? -19.711 -4.814 64.590 1.00 68.44 168 ASP A O 1
ATOM 1198 N N . THR A 1 169 ? -20.248 -2.776 63.823 1.00 67.69 169 THR A N 1
ATOM 1199 C CA . THR A 1 169 ? -20.981 -2.345 65.029 1.00 67.69 169 THR A CA 1
ATOM 1200 C C . THR A 1 169 ? -22.344 -3.037 65.153 1.00 67.69 169 THR A C 1
ATOM 1202 O O . THR A 1 169 ? -22.738 -3.428 66.251 1.00 67.69 169 THR A O 1
ATOM 1205 N N . ALA A 1 170 ? -23.058 -3.251 64.045 1.00 61.31 170 ALA A N 1
ATOM 1206 C CA . ALA A 1 170 ? -24.321 -3.989 64.033 1.00 61.31 170 ALA A CA 1
ATOM 1207 C C . ALA A 1 170 ? -24.115 -5.483 64.349 1.00 61.31 170 ALA A C 1
ATOM 1209 O O . ALA A 1 170 ? -24.862 -6.059 65.138 1.00 61.31 170 ALA A O 1
ATOM 1210 N N . LEU A 1 171 ? -23.064 -6.097 63.794 1.00 60.88 171 LEU A N 1
ATOM 1211 C CA . LEU A 1 171 ? -22.725 -7.513 63.996 1.00 60.88 171 LEU A CA 1
ATOM 1212 C C . LEU A 1 171 ? -22.147 -7.834 65.388 1.00 60.88 171 LEU A C 1
ATOM 1214 O O . LEU A 1 171 ? -22.060 -9.007 65.752 1.00 60.88 171 LEU A O 1
ATOM 1218 N N . SER A 1 172 ? -21.758 -6.823 66.170 1.00 55.81 172 SER A N 1
ATOM 1219 C CA . SER A 1 172 ? -21.247 -6.986 67.541 1.00 55.81 172 SER A CA 1
ATOM 1220 C C . SER A 1 172 ? -22.298 -6.759 68.640 1.00 55.81 172 SER A C 1
ATOM 1222 O O . SER A 1 172 ? -22.004 -6.970 69.819 1.00 55.81 172 SER A O 1
ATOM 1224 N N . GLN A 1 173 ? -23.540 -6.411 68.281 1.00 54.00 173 GLN A N 1
ATOM 1225 C CA . GLN A 1 173 ? -24.678 -6.426 69.206 1.00 54.00 173 GLN A CA 1
ATOM 1226 C C . GLN A 1 173 ? -25.115 -7.874 69.515 1.00 54.00 173 GLN A C 1
ATOM 1228 O O . GLN A 1 173 ? -25.214 -8.697 68.601 1.00 54.00 173 GLN A O 1
ATOM 1233 N N . PRO A 1 174 ? -25.429 -8.226 70.778 1.00 47.16 174 PRO A N 1
ATOM 1234 C CA . PRO A 1 174 ? -25.976 -9.539 71.095 1.00 47.16 174 PRO A CA 1
ATOM 1235 C C . PRO A 1 174 ? -27.395 -9.675 70.522 1.00 47.16 174 PRO A C 1
ATOM 1237 O O . PRO A 1 174 ? -28.253 -8.828 70.759 1.00 47.16 174 PRO A O 1
ATOM 1240 N N . ALA A 1 175 ? -27.666 -10.771 69.809 1.00 53.00 175 ALA A N 1
ATOM 1241 C CA . ALA A 1 175 ? -28.946 -11.033 69.141 1.00 53.00 175 ALA A CA 1
ATOM 1242 C C . ALA A 1 175 ? -30.086 -11.428 70.113 1.00 53.00 175 ALA A C 1
ATOM 1244 O O . ALA A 1 175 ? -30.712 -12.482 69.985 1.00 53.00 175 ALA A O 1
ATOM 1245 N N . THR A 1 176 ? -30.367 -10.595 71.117 1.00 44.78 176 THR A N 1
ATOM 1246 C CA . THR A 1 176 ? -31.453 -10.808 72.081 1.00 44.78 176 THR A CA 1
ATOM 1247 C C . THR A 1 176 ? -32.789 -10.335 71.515 1.00 44.78 176 THR A C 1
ATOM 1249 O O . THR A 1 176 ? -33.178 -9.180 71.677 1.00 44.78 176 THR A O 1
ATOM 1252 N N . SER A 1 177 ? -33.518 -11.270 70.899 1.00 47.84 177 SER A N 1
ATOM 1253 C CA . SER A 1 177 ? -34.948 -11.155 70.570 1.00 47.84 177 SER A CA 1
ATOM 1254 C C . SER A 1 177 ? -35.346 -9.968 69.679 1.00 47.84 177 SER A C 1
ATOM 1256 O O . SER A 1 177 ? -36.257 -9.209 70.006 1.00 47.84 177 SER A O 1
ATOM 1258 N N . ALA A 1 178 ? -34.775 -9.911 68.472 1.00 44.12 178 ALA A N 1
ATOM 1259 C CA . ALA A 1 178 ? -35.531 -9.450 67.306 1.00 44.12 178 ALA A CA 1
ATOM 1260 C C . ALA A 1 178 ? -36.646 -10.480 67.014 1.00 44.12 178 ALA A C 1
ATOM 1262 O O . ALA A 1 178 ? -36.485 -11.382 66.191 1.00 44.12 178 ALA A O 1
ATOM 1263 N N . LEU A 1 179 ? -37.733 -10.424 67.789 1.00 42.75 179 LEU A N 1
ATOM 1264 C CA . LEU A 1 179 ? -38.828 -11.386 67.708 1.00 42.75 179 LEU A CA 1
ATOM 1265 C C . LEU A 1 179 ? -39.710 -11.073 66.495 1.00 42.75 179 LEU A C 1
ATOM 1267 O O . LEU A 1 179 ? -40.590 -10.226 66.583 1.00 42.75 179 LEU A O 1
ATOM 1271 N N . ASP A 1 180 ? -39.439 -11.785 65.401 1.00 41.31 180 ASP A N 1
ATOM 1272 C CA . ASP A 1 180 ? -40.321 -12.027 64.252 1.00 41.31 180 ASP A CA 1
ATOM 1273 C C . ASP A 1 180 ? -41.187 -10.826 63.822 1.00 41.31 180 ASP A C 1
ATOM 1275 O O . ASP A 1 180 ? -42.332 -10.650 64.250 1.00 41.31 180 ASP A O 1
ATOM 1279 N N . LEU A 1 181 ? -40.635 -9.992 62.934 1.00 47.53 181 LEU A N 1
ATOM 1280 C CA . LEU A 1 181 ? -41.366 -8.896 62.303 1.00 47.53 181 LEU A CA 1
ATOM 1281 C C . LEU A 1 181 ? -42.371 -9.474 61.285 1.00 47.53 181 LEU A C 1
ATOM 1283 O O . LEU A 1 181 ? -42.111 -9.457 60.083 1.00 47.53 181 LEU A O 1
ATOM 1287 N N . GLN A 1 182 ? -43.507 -9.990 61.777 1.00 48.03 182 GLN A N 1
ATOM 1288 C CA . GLN A 1 182 ? -44.558 -10.698 61.021 1.00 48.03 182 GLN A CA 1
ATOM 1289 C C . GLN A 1 182 ? -45.344 -9.799 60.046 1.00 48.03 182 GLN A C 1
ATOM 1291 O O . GLN A 1 182 ? -46.567 -9.664 60.095 1.00 48.03 182 GLN A O 1
ATOM 1296 N N . CYS A 1 183 ? -44.628 -9.190 59.111 1.00 53.66 183 CYS A N 1
ATOM 1297 C CA . CYS A 1 183 ? -45.171 -8.454 57.989 1.00 53.66 183 CYS A CA 1
ATOM 1298 C C . CYS A 1 183 ? -45.625 -9.439 56.901 1.00 53.66 183 CYS A C 1
ATOM 1300 O O . CYS A 1 183 ? -44.851 -9.848 56.034 1.00 53.66 183 CYS A O 1
ATOM 1302 N N . SER A 1 184 ? -46.903 -9.824 56.941 1.00 46.19 184 SER A N 1
ATOM 1303 C CA . SER A 1 184 ? -47.525 -10.591 55.859 1.00 46.19 184 SER A CA 1
ATOM 1304 C C . SER A 1 184 ? -47.494 -9.769 54.563 1.00 46.19 184 SER A C 1
ATOM 1306 O O . SER A 1 184 ? -48.209 -8.777 54.437 1.00 46.19 184 SER A O 1
ATOM 1308 N N . GLY A 1 185 ? -46.628 -10.161 53.623 1.00 54.19 185 GLY A N 1
ATOM 1309 C CA . GLY A 1 185 ? -46.388 -9.440 52.369 1.00 54.19 185 GLY A CA 1
ATOM 1310 C C . GLY A 1 185 ? -45.104 -8.601 52.314 1.00 54.19 185 GLY A C 1
ATOM 1311 O O . GLY A 1 185 ? -44.879 -7.949 51.298 1.00 54.19 185 GLY A O 1
ATOM 1312 N N . CYS A 1 186 ? -44.245 -8.615 53.342 1.00 60.84 186 CYS A N 1
ATOM 1313 C CA . CYS A 1 186 ? -42.883 -8.096 53.187 1.00 60.84 186 CYS A CA 1
ATOM 1314 C C . CYS A 1 186 ? -42.012 -9.071 52.387 1.00 60.84 186 CYS A C 1
ATOM 1316 O O . CYS A 1 186 ? -42.047 -10.279 52.617 1.00 60.84 186 CYS A O 1
ATOM 1318 N N . VAL A 1 187 ? -41.191 -8.511 51.496 1.00 59.81 187 VAL A N 1
ATOM 1319 C CA . VAL A 1 187 ? -40.153 -9.226 50.742 1.00 59.81 187 VAL A CA 1
ATOM 1320 C C . VAL A 1 187 ? -39.177 -9.862 51.731 1.00 59.81 187 VAL A C 1
ATOM 1322 O O . VAL A 1 187 ? -38.601 -9.163 52.569 1.00 59.81 187 VAL A O 1
ATOM 1325 N N . ALA A 1 188 ? -38.994 -11.179 51.657 1.00 58.59 188 ALA A N 1
ATOM 1326 C CA . ALA A 1 188 ? -38.063 -11.870 52.546 1.00 58.59 188 ALA A CA 1
ATOM 1327 C C . ALA A 1 188 ? -36.606 -11.486 52.220 1.00 58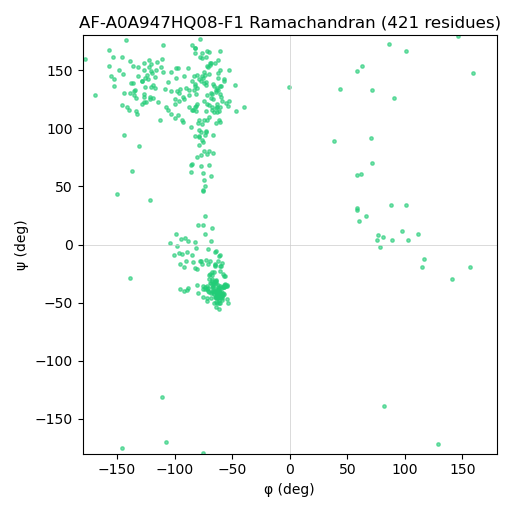.59 188 ALA A C 1
ATOM 1329 O O . ALA A 1 188 ? -36.276 -11.153 51.083 1.00 58.59 188 ALA A O 1
ATOM 1330 N N . THR A 1 189 ? -35.682 -11.610 53.178 1.00 55.59 189 THR A N 1
ATOM 1331 C CA . THR A 1 189 ? -34.244 -11.388 52.905 1.00 55.59 189 THR A CA 1
ATOM 1332 C C . THR A 1 189 ? -33.683 -12.352 51.853 1.00 55.59 189 THR A C 1
ATOM 1334 O O . THR A 1 189 ? -32.719 -12.019 51.176 1.00 55.59 189 THR A O 1
ATOM 1337 N N . THR A 1 190 ? -34.323 -13.509 51.657 1.00 60.19 190 THR A N 1
ATOM 1338 C CA . THR A 1 190 ? -34.051 -14.466 50.570 1.00 60.19 190 THR A CA 1
ATOM 1339 C C . THR A 1 190 ? -34.599 -14.047 49.202 1.00 60.19 190 THR A C 1
ATOM 1341 O O . THR A 1 190 ? -34.190 -14.614 48.195 1.00 60.19 190 THR A O 1
ATOM 1344 N N . GLU A 1 191 ? -35.530 -13.093 49.145 1.00 53.28 191 GLU A N 1
ATOM 1345 C CA . GLU A 1 191 ? -36.065 -12.523 47.899 1.00 53.28 191 GLU A CA 1
ATOM 1346 C C . GLU A 1 191 ? -35.343 -11.224 47.500 1.00 53.28 191 GLU A C 1
ATOM 1348 O O . GLU A 1 191 ? -35.365 -10.841 46.332 1.00 53.28 191 GLU A O 1
ATOM 1353 N N . LEU A 1 192 ? -34.613 -10.593 48.428 1.00 59.16 192 LEU A N 1
ATOM 1354 C CA . LEU A 1 192 ? -33.642 -9.526 48.149 1.00 59.16 192 LEU A CA 1
ATOM 1355 C C . LEU A 1 192 ? -32.334 -10.078 47.546 1.00 59.16 192 LEU A C 1
ATOM 1357 O O . LEU A 1 192 ? -31.234 -9.707 47.961 1.00 59.16 192 LEU A O 1
ATOM 1361 N N . ASN A 1 193 ? -32.442 -10.954 46.542 1.00 59.81 193 ASN A N 1
ATOM 1362 C CA . ASN A 1 193 ? -31.300 -11.415 45.756 1.00 59.81 193 ASN A CA 1
ATOM 1363 C C . ASN A 1 193 ? -30.854 -10.302 44.794 1.00 59.81 193 ASN A C 1
ATOM 1365 O O . ASN A 1 193 ? -31.189 -10.291 43.608 1.00 59.81 193 ASN A O 1
ATOM 1369 N N . PHE A 1 194 ? -30.094 -9.345 45.323 1.00 61.41 194 PHE A N 1
ATOM 1370 C CA . PHE A 1 194 ? -29.268 -8.470 44.504 1.00 61.41 194 PHE A CA 1
ATOM 1371 C C . PHE A 1 194 ? -28.172 -9.319 43.851 1.00 61.41 194 PHE A C 1
ATOM 1373 O O . PHE A 1 194 ? -27.281 -9.800 44.552 1.00 61.41 194 PHE A O 1
ATOM 1380 N N . ASP A 1 195 ? -28.205 -9.455 42.522 1.00 69.62 195 ASP A N 1
ATOM 1381 C CA . ASP A 1 195 ? -27.099 -10.013 41.728 1.00 69.62 195 ASP A CA 1
ATOM 1382 C C . ASP A 1 195 ? -25.911 -9.030 41.720 1.00 69.62 195 ASP A C 1
ATOM 1384 O O . ASP A 1 195 ? -25.577 -8.384 40.723 1.00 69.62 195 ASP A O 1
ATOM 1388 N N . VAL A 1 196 ? -25.282 -8.875 42.886 1.00 71.81 196 VAL A N 1
ATOM 1389 C CA . VAL A 1 196 ? -23.981 -8.233 43.041 1.00 71.81 196 VAL A CA 1
ATOM 1390 C C . VAL A 1 196 ? -22.942 -9.194 42.478 1.00 71.81 196 VAL A C 1
ATOM 1392 O O . VAL A 1 196 ? -22.749 -10.292 42.998 1.00 71.81 196 VAL A O 1
ATOM 1395 N N . ALA A 1 197 ? -22.283 -8.777 41.395 1.00 78.00 197 ALA A N 1
ATOM 1396 C CA . ALA A 1 197 ? -21.196 -9.539 40.794 1.00 78.00 197 ALA A CA 1
ATOM 1397 C C . ALA A 1 197 ? -20.125 -9.817 41.856 1.00 78.00 197 ALA A C 1
ATOM 1399 O O . ALA A 1 197 ? -19.588 -8.894 42.477 1.00 78.00 197 ALA A O 1
ATOM 1400 N N . THR A 1 198 ? -19.837 -11.094 42.087 1.00 86.81 198 THR A N 1
ATOM 1401 C CA . THR A 1 198 ? -18.912 -11.511 43.139 1.00 86.81 198 THR A CA 1
ATOM 1402 C C . THR A 1 198 ? -17.478 -11.115 42.791 1.00 86.81 198 THR A C 1
ATOM 1404 O O . THR A 1 198 ? -17.108 -10.994 41.620 1.00 86.81 198 THR A O 1
ATOM 1407 N N . GLN A 1 199 ? -16.619 -10.984 43.809 1.00 90.62 199 GLN A N 1
ATOM 1408 C CA . GLN A 1 199 ? -15.190 -10.732 43.590 1.00 90.62 199 GLN A CA 1
ATOM 1409 C C . GLN A 1 199 ? -14.563 -11.786 42.658 1.00 90.62 199 GLN A C 1
ATOM 1411 O O . GLN A 1 199 ? -13.751 -11.439 41.811 1.00 90.62 199 GLN A O 1
ATOM 1416 N N . ALA A 1 200 ? -14.997 -13.049 42.744 1.00 90.56 200 ALA A N 1
ATOM 1417 C CA . ALA A 1 200 ? -14.509 -14.128 41.886 1.00 90.56 200 ALA A CA 1
ATOM 1418 C C . ALA A 1 200 ? -14.898 -13.954 40.403 1.00 90.56 200 ALA A C 1
ATOM 1420 O O . ALA A 1 200 ? -14.107 -14.276 39.514 1.00 90.56 200 ALA A O 1
ATOM 1421 N N . GLU A 1 201 ? -16.091 -13.429 40.113 1.00 94.25 201 GLU A N 1
ATOM 1422 C CA . GLU A 1 201 ? -16.512 -13.111 38.742 1.00 94.25 201 GLU A CA 1
ATOM 1423 C C . GLU A 1 201 ? -15.748 -11.904 38.191 1.00 94.25 201 GLU A C 1
ATOM 1425 O O . GLU A 1 201 ? -15.299 -11.932 37.042 1.00 94.25 201 GLU A O 1
ATOM 1430 N N . LEU A 1 202 ? -15.524 -10.881 39.023 1.00 95.00 202 LEU A N 1
ATOM 1431 C CA . LEU A 1 202 ? -14.706 -9.722 38.670 1.00 95.00 202 LEU A CA 1
ATOM 1432 C C . LEU A 1 202 ? -13.244 -10.123 38.402 1.00 95.00 202 LEU A C 1
ATOM 1434 O O . LEU A 1 202 ? -12.686 -9.735 37.376 1.00 95.00 202 LEU A O 1
ATOM 1438 N N . ASP A 1 203 ? -12.647 -10.954 39.258 1.00 95.94 203 ASP A N 1
ATOM 1439 C CA . ASP A 1 203 ? -11.289 -11.485 39.090 1.00 95.94 203 ASP A CA 1
ATOM 1440 C C . ASP A 1 203 ? -11.169 -12.329 37.809 1.00 95.94 203 ASP A C 1
ATOM 1442 O O . ASP A 1 203 ? -10.185 -12.221 37.072 1.00 95.94 203 ASP A O 1
ATOM 1446 N N . SER A 1 204 ? -12.191 -13.133 37.492 1.00 97.19 204 SER A N 1
ATOM 1447 C CA . SER A 1 204 ? -12.259 -13.925 36.256 1.00 97.19 204 SER A CA 1
ATOM 1448 C C . SER A 1 204 ? -12.349 -13.039 35.004 1.00 97.19 204 SER A C 1
ATOM 1450 O O . SER A 1 204 ? -11.625 -13.253 34.022 1.00 97.19 204 SER A O 1
ATOM 1452 N N . ALA A 1 205 ? -13.163 -11.979 35.049 1.00 96.56 205 ALA A N 1
ATOM 1453 C CA . ALA A 1 205 ? -13.254 -10.987 33.981 1.00 96.56 205 ALA A CA 1
ATOM 1454 C C . ALA A 1 205 ? -11.927 -10.227 33.792 1.00 96.56 205 ALA A C 1
ATOM 1456 O O . ALA A 1 205 ? -11.441 -10.108 32.666 1.00 96.56 205 ALA A O 1
ATOM 1457 N N . VAL A 1 206 ? -11.285 -9.786 34.880 1.00 97.88 206 VAL A N 1
ATOM 1458 C CA . VAL A 1 206 ? -9.969 -9.119 34.857 1.00 97.88 206 VAL A CA 1
ATOM 1459 C C . VAL A 1 206 ? -8.878 -10.049 34.314 1.00 97.88 206 VAL A C 1
ATOM 1461 O O . VAL A 1 206 ? -8.075 -9.630 33.481 1.00 97.88 206 VAL A O 1
ATOM 1464 N N . SER A 1 207 ? -8.870 -11.325 34.707 1.00 98.19 207 SER A N 1
ATOM 1465 C CA . SER A 1 207 ? -7.943 -12.338 34.180 1.00 98.19 207 SER A CA 1
ATOM 1466 C C . SER A 1 207 ? -8.124 -12.558 32.669 1.00 98.19 207 SER A C 1
ATOM 1468 O O . SER A 1 207 ? -7.149 -12.609 31.908 1.00 98.19 207 SER A O 1
ATOM 1470 N N . THR A 1 208 ? -9.377 -12.583 32.205 1.00 98.44 208 THR A N 1
ATOM 1471 C CA . THR A 1 208 ? -9.731 -12.681 30.780 1.00 98.44 208 THR A CA 1
ATOM 1472 C C . THR A 1 208 ? -9.253 -11.452 29.998 1.00 98.44 208 THR A C 1
ATOM 1474 O O . THR A 1 208 ? -8.618 -11.589 28.949 1.00 98.44 208 THR A O 1
ATOM 1477 N N . VAL A 1 209 ? -9.474 -10.245 30.531 1.00 98.56 209 VAL A N 1
ATOM 1478 C CA . VAL A 1 209 ? -9.010 -8.980 29.937 1.00 98.56 209 VAL A CA 1
ATOM 1479 C C . VAL A 1 209 ? -7.478 -8.909 29.889 1.00 98.56 209 VAL A C 1
ATOM 1481 O O . VAL A 1 209 ? -6.921 -8.593 28.839 1.00 98.56 209 VAL A O 1
ATOM 1484 N N . ASN A 1 210 ? -6.774 -9.281 30.961 1.00 98.56 210 ASN A N 1
ATOM 1485 C CA . ASN A 1 210 ? -5.305 -9.319 30.996 1.00 98.56 210 ASN A CA 1
ATOM 1486 C C . ASN A 1 210 ? -4.714 -10.318 29.985 1.00 98.56 210 ASN A C 1
ATOM 1488 O O . ASN A 1 210 ? -3.684 -10.042 29.358 1.00 98.56 210 ASN A O 1
ATOM 1492 N N . SER A 1 211 ? -5.382 -11.456 29.785 1.00 98.50 211 SER A N 1
ATOM 1493 C CA . SER A 1 211 ? -5.017 -12.447 28.765 1.00 98.50 211 SER A CA 1
ATOM 1494 C C . SER A 1 211 ? -5.179 -11.878 27.350 1.00 98.50 211 SER A C 1
ATOM 1496 O O . SER A 1 211 ? -4.266 -11.987 26.528 1.00 98.50 211 SER A O 1
ATOM 1498 N N . ALA A 1 212 ? -6.295 -11.192 27.077 1.00 98.62 212 ALA A N 1
ATOM 1499 C CA . ALA A 1 212 ? -6.532 -10.522 25.798 1.00 98.62 212 ALA A CA 1
ATOM 1500 C C . ALA A 1 212 ? -5.520 -9.390 25.530 1.00 98.62 212 ALA A C 1
ATOM 1502 O O . ALA A 1 212 ? -4.947 -9.323 24.442 1.00 98.62 212 ALA A O 1
ATOM 1503 N N . ILE A 1 213 ? -5.229 -8.549 26.531 1.00 98.69 213 ILE A N 1
ATOM 1504 C CA . ILE A 1 213 ? -4.222 -7.474 26.450 1.00 98.69 213 ILE A CA 1
ATOM 1505 C C . ILE A 1 213 ? -2.833 -8.048 26.140 1.00 98.69 213 ILE A C 1
ATOM 1507 O O . ILE A 1 213 ? -2.110 -7.497 25.309 1.00 98.69 213 ILE A O 1
ATOM 1511 N N . SER A 1 214 ? -2.475 -9.182 26.744 1.00 98.25 214 SER A N 1
ATOM 1512 C CA . SER A 1 214 ? -1.204 -9.868 26.485 1.00 98.25 214 SER A CA 1
ATOM 1513 C C . SER A 1 214 ? -1.118 -10.405 25.045 1.00 98.25 214 SER A C 1
ATOM 1515 O O . SER A 1 214 ? -0.086 -10.240 24.392 1.00 98.25 214 SER A O 1
ATOM 1517 N N . GLY A 1 215 ? -2.210 -10.960 24.502 1.00 98.62 215 GLY A N 1
ATOM 1518 C CA . GLY A 1 215 ? -2.304 -11.361 23.089 1.00 98.62 215 GLY A CA 1
ATOM 1519 C C . GLY A 1 215 ? -2.190 -10.183 22.109 1.00 98.62 215 GLY A C 1
ATOM 1520 O O . GLY A 1 215 ? -1.464 -10.264 21.114 1.00 98.62 215 GLY A O 1
ATOM 1521 N N . VAL A 1 216 ? -2.841 -9.055 22.414 1.00 98.69 216 VAL A N 1
ATOM 1522 C CA . VAL A 1 216 ? -2.712 -7.809 21.636 1.00 98.69 216 VAL A CA 1
ATOM 1523 C C . VAL A 1 216 ? -1.276 -7.278 21.693 1.00 98.69 216 VAL A C 1
ATOM 1525 O O . VAL A 1 216 ? -0.712 -6.956 20.651 1.00 98.69 216 VAL A O 1
ATOM 1528 N N . SER A 1 217 ? -0.648 -7.260 22.871 1.00 98.62 217 SER A N 1
ATOM 1529 C CA . SER A 1 217 ? 0.745 -6.827 23.055 1.00 98.62 217 SER A CA 1
ATOM 1530 C C . SER A 1 217 ? 1.727 -7.660 22.218 1.00 98.62 217 SER A C 1
ATOM 1532 O O . SER A 1 217 ? 2.536 -7.104 21.471 1.00 98.62 217 SER A O 1
ATOM 1534 N N . GLY A 1 218 ? 1.593 -8.993 22.234 1.00 98.69 218 GLY A N 1
ATOM 1535 C CA . GLY A 1 218 ? 2.384 -9.886 21.377 1.00 98.69 218 GLY A CA 1
ATOM 1536 C C . GLY A 1 218 ? 2.163 -9.642 19.878 1.00 98.69 218 GLY A C 1
ATOM 1537 O O . GLY A 1 218 ? 3.117 -9.652 19.098 1.00 98.69 218 GLY A O 1
ATOM 1538 N N . THR A 1 219 ? 0.925 -9.342 19.476 1.00 98.75 219 THR A N 1
ATOM 1539 C CA . THR A 1 219 ? 0.578 -9.004 18.083 1.00 98.75 219 THR A CA 1
ATOM 1540 C C . THR A 1 219 ? 1.209 -7.676 17.647 1.00 98.75 219 THR A C 1
ATOM 1542 O O . THR A 1 219 ? 1.761 -7.583 16.550 1.00 98.75 219 THR A O 1
ATOM 1545 N N . VAL A 1 220 ? 1.196 -6.657 18.515 1.00 98.81 220 VAL A N 1
ATOM 1546 C CA . VAL A 1 220 ? 1.842 -5.355 18.273 1.00 98.81 220 VAL A CA 1
ATOM 1547 C C . VAL A 1 220 ? 3.365 -5.498 18.184 1.00 98.81 220 VAL A C 1
ATOM 1549 O O . VAL A 1 220 ? 3.980 -4.900 17.301 1.00 98.81 220 VAL A O 1
ATOM 1552 N N . ALA A 1 221 ? 3.980 -6.331 19.030 1.00 98.62 221 ALA A N 1
ATOM 1553 C CA . ALA A 1 221 ? 5.411 -6.622 18.956 1.00 98.62 221 ALA A CA 1
ATOM 1554 C C . ALA A 1 221 ? 5.791 -7.285 17.617 1.00 98.62 221 ALA A C 1
ATOM 1556 O O . ALA A 1 221 ? 6.712 -6.821 16.943 1.00 98.62 221 ALA A O 1
ATOM 1557 N N . ALA A 1 222 ? 5.039 -8.305 17.186 1.00 98.69 222 ALA A N 1
ATOM 1558 C CA . ALA A 1 222 ? 5.250 -8.965 15.897 1.00 98.69 222 ALA A CA 1
ATOM 1559 C C . ALA A 1 222 ? 5.088 -7.993 14.713 1.00 98.69 222 ALA A C 1
ATOM 1561 O O . ALA A 1 222 ? 5.938 -7.965 13.822 1.00 98.69 222 ALA A O 1
ATOM 1562 N N . LEU A 1 223 ? 4.061 -7.133 14.741 1.00 98.81 223 LEU A N 1
ATOM 1563 C CA . LEU A 1 223 ? 3.868 -6.079 13.741 1.00 98.81 223 LEU A CA 1
ATOM 1564 C C . LEU A 1 223 ? 5.049 -5.097 13.713 1.00 98.81 223 LEU A C 1
ATOM 1566 O O . LEU A 1 223 ? 5.518 -4.743 12.632 1.00 98.81 223 LEU A O 1
ATOM 1570 N N . SER A 1 224 ? 5.578 -4.697 14.873 1.00 98.75 224 SER A N 1
ATOM 1571 C CA . SER A 1 224 ? 6.759 -3.828 14.959 1.00 98.75 224 SER A CA 1
ATOM 1572 C C . SER A 1 224 ? 7.994 -4.470 14.315 1.00 98.75 224 SER A C 1
ATOM 1574 O O . SER A 1 224 ? 8.733 -3.790 13.601 1.00 98.75 224 SER A O 1
ATOM 1576 N N . THR A 1 225 ? 8.213 -5.775 14.511 1.00 98.75 225 THR A N 1
ATOM 1577 C CA . THR A 1 225 ? 9.282 -6.521 13.825 1.00 98.75 225 THR A CA 1
ATOM 1578 C C . THR A 1 225 ? 9.062 -6.552 12.310 1.00 98.75 225 THR A C 1
ATOM 1580 O O . THR A 1 225 ? 9.998 -6.301 11.550 1.00 98.75 225 THR A O 1
ATOM 1583 N N . THR A 1 226 ? 7.829 -6.798 11.852 1.00 98.75 226 THR A N 1
ATOM 1584 C CA . THR A 1 226 ? 7.481 -6.805 10.422 1.00 98.75 226 THR A CA 1
ATOM 1585 C C . THR A 1 226 ? 7.702 -5.439 9.768 1.00 98.75 226 THR A C 1
ATOM 1587 O O . THR A 1 226 ? 8.337 -5.365 8.718 1.00 98.75 226 THR A O 1
ATOM 1590 N N . VAL A 1 227 ? 7.251 -4.349 10.398 1.00 98.88 227 VAL A N 1
ATOM 1591 C CA . VAL A 1 227 ? 7.458 -2.972 9.912 1.00 98.88 227 VAL A CA 1
ATOM 1592 C C . VAL A 1 227 ? 8.949 -2.619 9.858 1.00 98.88 227 VAL A C 1
ATOM 1594 O O . VAL A 1 227 ? 9.393 -2.017 8.881 1.00 98.88 227 VAL A O 1
ATOM 1597 N N . GLY A 1 228 ? 9.742 -3.053 10.845 1.00 98.75 228 GLY A N 1
ATOM 1598 C CA . GLY A 1 228 ? 11.201 -2.916 10.817 1.00 98.75 228 GLY A CA 1
ATOM 1599 C C . GLY A 1 228 ? 11.837 -3.605 9.604 1.00 98.75 228 GLY A C 1
ATOM 1600 O O . GLY A 1 228 ? 12.613 -2.981 8.881 1.00 98.75 228 GLY A O 1
ATOM 1601 N N . GLY A 1 229 ? 11.445 -4.854 9.327 1.00 98.75 229 GLY A N 1
ATOM 1602 C CA . GLY A 1 229 ? 11.899 -5.601 8.149 1.00 98.75 229 GLY A CA 1
ATOM 1603 C C . GLY A 1 229 ? 11.527 -4.922 6.827 1.00 98.75 229 GLY A C 1
ATOM 1604 O O . GLY A 1 229 ? 12.385 -4.764 5.960 1.00 98.75 229 GLY A O 1
ATOM 1605 N N . ILE A 1 230 ? 10.285 -4.437 6.700 1.00 98.81 230 ILE A N 1
ATOM 1606 C CA . ILE A 1 230 ? 9.826 -3.674 5.526 1.00 98.81 230 ILE A CA 1
ATOM 1607 C C . ILE A 1 230 ? 10.673 -2.409 5.336 1.00 98.81 230 ILE A C 1
ATOM 1609 O O . ILE A 1 230 ? 11.120 -2.141 4.222 1.00 98.81 230 ILE A O 1
ATOM 1613 N N . ASN A 1 231 ? 10.946 -1.655 6.405 1.00 98.81 231 ASN A N 1
ATOM 1614 C CA . ASN A 1 231 ? 11.753 -0.435 6.336 1.00 98.81 231 ASN A CA 1
ATOM 1615 C C . ASN A 1 231 ? 13.182 -0.717 5.827 1.00 98.81 231 ASN A C 1
ATOM 1617 O O . ASN A 1 231 ? 13.675 -0.019 4.940 1.00 98.81 231 ASN A O 1
ATOM 1621 N N . THR A 1 232 ? 13.824 -1.790 6.307 1.00 98.75 232 THR A N 1
ATOM 1622 C CA . THR A 1 232 ? 15.124 -2.248 5.785 1.00 98.75 232 THR A CA 1
ATOM 1623 C C . THR A 1 232 ? 15.046 -2.633 4.303 1.00 98.75 232 THR A C 1
ATOM 1625 O O . THR A 1 232 ? 15.908 -2.234 3.520 1.00 98.75 232 THR A O 1
ATOM 1628 N N . THR A 1 233 ? 14.005 -3.360 3.882 1.00 98.81 233 THR A N 1
ATOM 1629 C CA . THR A 1 233 ? 13.809 -3.737 2.472 1.00 98.81 233 THR A CA 1
ATOM 1630 C C . THR A 1 233 ? 13.612 -2.516 1.567 1.00 98.81 233 THR A C 1
ATOM 1632 O O . THR A 1 233 ? 14.215 -2.452 0.496 1.00 98.81 233 THR A O 1
ATOM 1635 N N . VAL A 1 234 ? 12.830 -1.523 2.000 1.00 98.88 234 VAL A N 1
ATOM 1636 C CA . VAL A 1 234 ? 12.602 -0.267 1.262 1.00 98.88 234 VAL A CA 1
ATOM 1637 C C . VAL A 1 234 ? 13.883 0.570 1.170 1.00 98.88 234 VAL A C 1
ATOM 1639 O O . VAL A 1 234 ? 14.183 1.100 0.100 1.00 98.88 234 VAL A O 1
ATOM 1642 N N . GLY A 1 235 ? 14.687 0.640 2.237 1.00 98.81 235 GLY A N 1
ATOM 1643 C CA . GLY A 1 235 ? 15.997 1.305 2.215 1.00 98.81 235 GLY A CA 1
ATOM 1644 C C . GLY A 1 235 ? 16.973 0.670 1.215 1.00 98.81 235 GLY A C 1
ATOM 1645 O O . GLY A 1 235 ? 17.593 1.370 0.408 1.00 98.81 235 GLY A O 1
ATOM 1646 N N . ASN A 1 236 ? 17.050 -0.664 1.203 1.00 98.69 236 ASN A N 1
ATOM 1647 C CA . ASN A 1 236 ? 17.863 -1.409 0.239 1.00 98.69 236 ASN A CA 1
ATOM 1648 C C . ASN A 1 236 ? 17.389 -1.171 -1.205 1.00 98.69 236 ASN A C 1
ATOM 1650 O O . ASN A 1 236 ? 18.208 -0.871 -2.072 1.00 98.69 236 ASN A O 1
ATOM 1654 N N . LEU A 1 237 ? 16.074 -1.220 -1.455 1.00 98.81 237 LEU A N 1
ATOM 1655 C CA . LEU A 1 237 ? 15.495 -0.944 -2.773 1.00 98.81 237 LEU A CA 1
ATOM 1656 C C . LEU A 1 237 ? 15.796 0.486 -3.248 1.00 98.81 237 LEU A C 1
ATOM 1658 O O . LEU A 1 237 ? 16.188 0.671 -4.397 1.00 98.81 237 LEU A O 1
ATOM 1662 N N . SER A 1 238 ? 15.675 1.483 -2.366 1.00 98.75 238 SER A N 1
ATOM 1663 C CA . SER A 1 238 ? 16.022 2.881 -2.664 1.00 98.75 238 SER A CA 1
ATOM 1664 C C . SER A 1 238 ? 17.485 3.021 -3.108 1.00 98.75 238 SER A C 1
ATOM 1666 O O . SER A 1 238 ? 17.779 3.648 -4.127 1.00 98.75 238 SER A O 1
ATOM 1668 N N . THR A 1 239 ? 18.399 2.334 -2.413 1.00 98.69 239 THR A N 1
ATOM 1669 C CA . THR A 1 239 ? 19.830 2.292 -2.764 1.00 98.69 239 THR A CA 1
ATOM 1670 C C . THR A 1 239 ? 20.053 1.651 -4.140 1.00 98.69 239 THR A C 1
ATOM 1672 O O . THR A 1 239 ? 20.780 2.200 -4.969 1.00 98.69 239 THR A O 1
ATOM 1675 N N . THR A 1 240 ? 19.391 0.524 -4.429 1.00 98.75 240 THR A N 1
ATOM 1676 C CA . THR A 1 240 ? 19.473 -0.156 -5.733 1.00 98.75 240 THR A CA 1
ATOM 1677 C C . THR A 1 240 ? 18.929 0.707 -6.876 1.00 98.75 240 THR A C 1
ATOM 1679 O O . THR A 1 240 ? 19.556 0.782 -7.933 1.00 98.75 240 THR A O 1
ATOM 1682 N N . VAL A 1 241 ? 17.802 1.397 -6.673 1.00 98.81 241 VAL A N 1
ATOM 1683 C CA . VAL A 1 241 ? 17.196 2.291 -7.675 1.00 98.81 241 VAL A CA 1
ATOM 1684 C C . VAL A 1 241 ? 18.074 3.520 -7.935 1.00 98.81 241 VAL A C 1
ATOM 1686 O O . VAL A 1 241 ? 18.258 3.893 -9.093 1.00 98.81 241 VAL A O 1
ATOM 1689 N N . GLY A 1 242 ? 18.690 4.106 -6.901 1.00 98.75 242 GLY A N 1
ATOM 1690 C CA . GLY A 1 242 ? 19.665 5.192 -7.064 1.00 98.75 242 GLY A CA 1
ATOM 1691 C C . GLY A 1 242 ? 20.910 4.766 -7.855 1.00 98.75 242 GLY A C 1
ATOM 1692 O O . GLY A 1 242 ? 21.356 5.484 -8.755 1.00 98.75 242 GLY A O 1
ATOM 1693 N N . GLY A 1 243 ? 21.424 3.560 -7.591 1.00 98.75 243 GLY A N 1
ATOM 1694 C CA . GLY A 1 243 ? 22.505 2.957 -8.376 1.00 98.75 243 GLY A CA 1
ATOM 1695 C C . GLY A 1 243 ? 22.121 2.768 -9.846 1.00 98.75 243 GLY A C 1
ATOM 1696 O O . GLY A 1 243 ? 22.825 3.249 -10.732 1.00 98.75 243 GLY A O 1
ATOM 1697 N N . LEU A 1 244 ? 20.960 2.159 -10.112 1.00 98.88 244 LEU A N 1
ATOM 1698 C CA . LEU A 1 244 ? 20.449 1.952 -11.472 1.00 98.88 244 LEU A CA 1
ATOM 1699 C C . LEU A 1 244 ? 20.254 3.276 -12.227 1.00 98.88 244 LEU A C 1
ATOM 1701 O O . LEU A 1 244 ? 20.664 3.384 -13.381 1.00 98.88 244 LEU A O 1
ATOM 1705 N N . SER A 1 245 ? 19.692 4.299 -11.576 1.00 98.75 245 SER A N 1
ATOM 1706 C CA . SER A 1 245 ? 19.539 5.638 -12.159 1.00 98.75 245 SER A CA 1
ATOM 1707 C C . SER A 1 245 ? 20.884 6.246 -12.570 1.00 98.75 245 SER A C 1
ATOM 1709 O O . SER A 1 245 ? 20.970 6.911 -13.601 1.00 98.75 245 SER A O 1
ATOM 1711 N N . THR A 1 246 ? 21.941 5.995 -11.792 1.00 98.75 246 THR A N 1
ATOM 1712 C CA . THR A 1 246 ? 23.303 6.456 -12.095 1.00 98.75 246 THR A CA 1
ATOM 1713 C C . THR A 1 246 ? 23.872 5.728 -13.318 1.00 98.75 246 THR A C 1
ATOM 1715 O O . THR A 1 246 ? 24.379 6.371 -14.236 1.00 98.75 246 THR A O 1
ATOM 1718 N N . THR A 1 247 ? 23.729 4.399 -13.388 1.00 98.75 247 THR A N 1
ATOM 1719 C CA . THR A 1 247 ? 24.179 3.596 -14.540 1.00 98.75 247 THR A CA 1
ATOM 1720 C C . THR A 1 247 ? 23.440 3.958 -15.830 1.00 98.75 247 THR A C 1
ATOM 1722 O O . THR A 1 247 ? 24.075 4.106 -16.870 1.00 98.75 247 THR A O 1
ATOM 1725 N N . VAL A 1 248 ? 22.119 4.159 -15.775 1.00 98.81 248 VAL A N 1
ATOM 1726 C CA . VAL A 1 248 ? 21.318 4.560 -16.946 1.00 98.81 248 VAL A CA 1
ATOM 1727 C C . VAL A 1 248 ? 21.685 5.976 -17.416 1.00 98.81 248 VAL A C 1
ATOM 1729 O O . VAL A 1 248 ? 21.749 6.221 -18.619 1.00 98.81 248 VAL A O 1
ATOM 1732 N N . GLY A 1 249 ? 22.001 6.896 -16.496 1.00 98.75 249 GLY A N 1
ATOM 1733 C CA . GLY A 1 249 ? 22.512 8.230 -16.838 1.00 98.75 249 GLY A CA 1
ATOM 1734 C C . GLY A 1 249 ? 23.870 8.197 -17.554 1.00 98.75 249 GLY A C 1
ATOM 1735 O O . GLY A 1 249 ? 24.064 8.909 -18.542 1.00 98.75 249 GLY A O 1
ATOM 1736 N N . ALA A 1 250 ? 24.784 7.325 -17.114 1.00 98.69 250 ALA A N 1
ATOM 1737 C CA . ALA A 1 250 ? 26.054 7.088 -17.803 1.00 98.69 250 ALA A CA 1
ATOM 1738 C C . ALA A 1 250 ? 25.826 6.512 -19.213 1.00 98.69 250 ALA A C 1
ATOM 1740 O O . ALA A 1 250 ? 26.266 7.107 -20.192 1.00 98.69 250 ALA A O 1
ATOM 1741 N N . GLN A 1 251 ? 25.016 5.455 -19.341 1.00 98.81 251 GLN A N 1
ATOM 1742 C CA . GLN A 1 251 ? 24.676 4.851 -20.638 1.00 98.81 251 GLN A CA 1
ATOM 1743 C C . GLN A 1 251 ? 24.018 5.846 -21.611 1.00 98.81 251 GLN A C 1
ATOM 1745 O O . GLN A 1 251 ? 24.298 5.815 -22.807 1.00 98.81 251 GLN A O 1
ATOM 1750 N N . GLY A 1 252 ? 23.175 6.763 -21.123 1.00 98.75 252 GLY A N 1
ATOM 1751 C CA . GLY A 1 252 ? 22.609 7.843 -21.940 1.00 98.75 252 GLY A CA 1
ATOM 1752 C C . GLY A 1 252 ? 23.662 8.829 -22.465 1.00 98.75 252 GLY A C 1
ATOM 1753 O O . GLY A 1 252 ? 23.523 9.351 -23.575 1.00 98.75 252 GLY A O 1
ATOM 1754 N N . THR A 1 253 ? 24.738 9.041 -21.705 1.00 98.62 253 THR A N 1
ATOM 1755 C CA . THR A 1 253 ? 25.900 9.840 -22.123 1.00 98.62 253 THR A CA 1
ATOM 1756 C C . THR A 1 253 ? 26.704 9.093 -23.189 1.00 98.62 253 THR A C 1
ATOM 1758 O O . THR A 1 253 ? 26.935 9.643 -24.266 1.00 98.62 253 THR A O 1
ATOM 1761 N N . ASP A 1 254 ? 27.020 7.816 -22.956 1.00 98.81 254 ASP A N 1
ATOM 1762 C CA . ASP A 1 254 ? 27.764 6.963 -23.896 1.00 98.81 254 ASP A CA 1
ATOM 1763 C C . ASP A 1 254 ? 27.041 6.831 -25.249 1.00 98.81 254 ASP A C 1
ATOM 1765 O O . ASP A 1 254 ? 27.643 6.997 -26.307 1.00 98.81 254 ASP A O 1
ATOM 1769 N N . ILE A 1 255 ? 25.720 6.610 -25.235 1.00 98.88 255 ILE A N 1
ATOM 1770 C CA . ILE A 1 255 ? 24.881 6.553 -26.446 1.00 98.88 255 ILE A CA 1
ATOM 1771 C C . ILE A 1 255 ? 24.887 7.895 -27.195 1.00 98.88 255 ILE A C 1
ATOM 1773 O O . ILE A 1 255 ? 24.846 7.918 -28.427 1.00 98.88 255 ILE A O 1
ATOM 1777 N N . THR A 1 256 ? 24.954 9.017 -26.473 1.00 98.62 256 THR A N 1
ATOM 1778 C CA . THR A 1 256 ? 25.036 10.352 -27.082 1.00 98.62 256 THR A CA 1
ATOM 1779 C C . THR A 1 256 ? 26.395 10.573 -27.751 1.00 98.62 256 THR A C 1
ATOM 1781 O O . THR A 1 256 ? 26.429 11.083 -28.872 1.00 98.62 256 THR A O 1
ATOM 1784 N N . GLN A 1 257 ? 27.490 10.126 -27.126 1.00 98.69 257 GLN A N 1
ATOM 1785 C CA . GLN A 1 257 ? 28.832 10.179 -27.714 1.00 98.69 257 GLN A CA 1
ATOM 1786 C C . GLN A 1 257 ? 28.942 9.272 -28.948 1.00 98.69 257 GLN A C 1
ATOM 1788 O O . GLN A 1 257 ? 29.267 9.761 -30.026 1.00 98.69 257 GLN A O 1
ATOM 1793 N N . LEU A 1 258 ? 28.538 8.001 -28.849 1.00 98.81 258 LEU A N 1
ATOM 1794 C CA . LEU A 1 258 ? 28.542 7.056 -29.976 1.00 98.81 258 LEU A CA 1
ATOM 1795 C C . LEU A 1 258 ? 27.729 7.567 -31.177 1.00 98.81 258 LEU A C 1
ATOM 1797 O O . LEU A 1 258 ? 28.091 7.336 -32.330 1.00 98.81 258 LEU A O 1
ATOM 1801 N N . LYS A 1 259 ? 26.634 8.296 -30.930 1.00 98.69 259 LYS A N 1
ATOM 1802 C CA . LYS A 1 259 ? 25.839 8.937 -31.986 1.00 98.69 259 LYS A CA 1
ATOM 1803 C C . LYS A 1 259 ? 26.586 10.086 -32.677 1.00 98.69 259 LYS A C 1
ATOM 1805 O O . LYS A 1 259 ? 26.374 10.292 -33.872 1.00 98.69 259 LYS A O 1
ATOM 1810 N N . ALA A 1 260 ? 27.436 10.819 -31.957 1.00 98.62 260 ALA A N 1
ATOM 1811 C CA . ALA A 1 260 ? 28.330 11.816 -32.540 1.00 98.62 260 ALA A CA 1
ATOM 1812 C C . ALA A 1 260 ? 29.466 11.140 -33.325 1.00 98.62 260 ALA A C 1
ATOM 1814 O O . ALA A 1 260 ? 29.677 11.480 -34.486 1.00 98.62 260 ALA A O 1
ATOM 1815 N N . ASP A 1 261 ? 30.109 10.117 -32.756 1.00 98.69 261 ASP A N 1
ATOM 1816 C CA . ASP A 1 261 ? 31.204 9.371 -33.393 1.00 98.69 261 ASP A CA 1
ATOM 1817 C C . ASP A 1 261 ? 30.764 8.740 -34.726 1.00 98.69 261 ASP A C 1
ATOM 1819 O O . ASP A 1 261 ? 31.462 8.841 -35.733 1.00 98.69 261 ASP A O 1
ATOM 1823 N N . VAL A 1 262 ? 29.558 8.161 -34.778 1.00 98.75 262 VAL A N 1
ATOM 1824 C CA . VAL A 1 262 ? 28.961 7.617 -36.012 1.00 98.75 262 VAL A CA 1
ATOM 1825 C C . VAL A 1 262 ? 28.622 8.714 -37.034 1.00 98.75 262 VAL A C 1
ATOM 1827 O O . VAL A 1 262 ? 28.671 8.460 -38.239 1.00 98.75 262 VAL A O 1
ATOM 1830 N N . ALA A 1 263 ? 28.299 9.937 -36.599 1.00 98.44 263 ALA A N 1
ATOM 1831 C CA . ALA A 1 263 ? 28.080 11.067 -37.505 1.00 98.44 263 ALA A CA 1
ATOM 1832 C C . ALA A 1 263 ? 29.402 11.594 -38.098 1.00 98.44 263 ALA A C 1
ATOM 1834 O O . ALA A 1 263 ? 29.451 11.894 -39.295 1.00 98.44 263 ALA A O 1
ATOM 1835 N N . THR A 1 264 ? 30.472 11.628 -37.298 1.00 98.25 264 THR A N 1
ATOM 1836 C CA . THR A 1 264 ? 31.842 11.907 -37.755 1.00 98.25 264 THR A CA 1
ATOM 1837 C C . THR A 1 264 ? 32.292 10.842 -38.752 1.00 98.25 264 THR A C 1
ATOM 1839 O O . THR A 1 264 ? 32.515 11.169 -39.911 1.00 98.25 264 THR A O 1
ATOM 1842 N N . LEU A 1 265 ? 32.240 9.555 -38.387 1.00 98.44 265 LEU A N 1
ATOM 1843 C CA . LEU A 1 265 ? 32.634 8.442 -39.261 1.00 98.44 265 LEU A CA 1
ATOM 1844 C C . LEU A 1 265 ? 31.848 8.410 -40.584 1.00 98.44 265 LEU A C 1
ATOM 1846 O O . LEU A 1 265 ? 32.401 8.099 -41.636 1.00 98.44 265 LEU A O 1
ATOM 1850 N N . LYS A 1 266 ? 30.556 8.764 -40.569 1.00 98.25 266 LYS A N 1
ATOM 1851 C CA . LYS A 1 266 ? 29.752 8.904 -41.796 1.00 98.25 266 LYS A CA 1
ATOM 1852 C C . LYS A 1 266 ? 30.247 10.043 -42.699 1.00 98.25 266 LYS A C 1
ATOM 1854 O O . LYS A 1 266 ? 30.108 9.947 -43.918 1.00 98.25 266 LYS A O 1
ATOM 1859 N N . THR A 1 267 ? 30.795 11.103 -42.112 1.00 97.50 267 THR A N 1
ATOM 1860 C CA . THR A 1 267 ? 31.415 12.225 -42.828 1.00 97.50 267 THR A CA 1
ATOM 1861 C C . THR A 1 267 ? 32.786 11.817 -43.370 1.00 97.50 267 THR A C 1
ATOM 1863 O O . THR A 1 267 ? 33.041 12.014 -44.554 1.00 97.50 267 THR A O 1
ATOM 1866 N N . ASP A 1 268 ? 33.607 11.140 -42.565 1.00 96.44 268 ASP A N 1
ATOM 1867 C CA . ASP A 1 268 ? 34.930 10.638 -42.961 1.00 96.44 268 ASP A CA 1
ATOM 1868 C C . ASP A 1 268 ? 34.830 9.645 -44.130 1.00 96.44 268 ASP A C 1
ATOM 1870 O O . ASP A 1 268 ? 35.534 9.772 -45.128 1.00 96.44 268 ASP A O 1
ATOM 1874 N N . VAL A 1 269 ? 33.883 8.700 -44.070 1.00 95.19 269 VAL A N 1
ATOM 1875 C CA . VAL A 1 269 ? 33.601 7.749 -45.162 1.00 95.19 269 VAL A CA 1
ATOM 1876 C C . VAL A 1 269 ? 33.089 8.455 -46.425 1.00 95.19 269 VAL A C 1
ATOM 1878 O O . VAL A 1 269 ? 33.350 7.987 -47.534 1.00 95.19 269 VAL A O 1
ATOM 1881 N N . ALA A 1 270 ? 32.388 9.587 -46.298 1.00 88.88 270 ALA A N 1
ATOM 1882 C CA . ALA A 1 270 ? 31.991 10.396 -47.450 1.00 88.88 270 ALA A CA 1
ATOM 1883 C C . ALA A 1 270 ? 33.180 11.167 -48.056 1.00 88.88 270 ALA A C 1
ATOM 1885 O O . ALA A 1 270 ? 33.263 11.261 -49.279 1.00 88.88 270 ALA A O 1
ATOM 1886 N N . GLY A 1 271 ? 34.109 11.654 -47.224 1.00 87.12 271 GLY A N 1
ATOM 1887 C CA . GLY A 1 271 ? 35.370 12.273 -47.649 1.00 87.12 271 GLY A CA 1
ATOM 1888 C C . GLY A 1 271 ? 36.283 11.282 -48.372 1.00 87.12 271 GLY A C 1
ATOM 1889 O O . GLY A 1 271 ? 36.610 11.492 -49.536 1.00 87.12 271 GLY A O 1
ATOM 1890 N N . LEU A 1 272 ? 36.572 10.137 -47.747 1.00 88.56 272 LEU A N 1
ATOM 1891 C CA . LEU A 1 272 ? 37.338 9.040 -48.354 1.00 88.56 272 LEU A CA 1
ATOM 1892 C C . LEU A 1 272 ? 36.710 8.552 -49.668 1.00 88.56 272 LEU A C 1
ATOM 1894 O O . LEU A 1 272 ? 37.422 8.212 -50.607 1.00 88.56 272 LEU A O 1
ATOM 1898 N N . LYS A 1 273 ? 35.374 8.547 -49.782 1.00 83.62 273 LYS A N 1
ATOM 1899 C CA . LYS A 1 273 ? 34.693 8.213 -51.042 1.00 83.62 273 LYS A CA 1
ATOM 1900 C C . LYS A 1 273 ? 34.877 9.278 -52.136 1.00 83.62 273 LYS A C 1
ATOM 1902 O O . LYS A 1 273 ? 34.759 8.931 -53.306 1.00 83.62 273 LYS A O 1
ATOM 1907 N N . ALA A 1 274 ? 35.131 10.540 -51.792 1.00 75.19 274 ALA A N 1
ATOM 1908 C CA . ALA A 1 274 ? 35.459 11.583 -52.765 1.00 75.19 274 ALA A CA 1
ATOM 1909 C C . ALA A 1 274 ? 36.935 11.508 -53.197 1.00 75.19 274 ALA A C 1
ATOM 1911 O O . ALA A 1 274 ? 37.221 11.589 -54.390 1.00 75.19 274 ALA A O 1
ATOM 1912 N N . GLU A 1 275 ? 37.848 11.277 -52.248 1.00 74.88 275 GLU A N 1
ATOM 1913 C CA . GLU A 1 275 ? 39.282 11.071 -52.509 1.00 74.88 275 GLU A CA 1
ATOM 1914 C C . GLU A 1 275 ? 39.540 9.807 -53.348 1.00 74.88 275 GLU A C 1
ATOM 1916 O O . GLU A 1 275 ? 40.352 9.816 -54.270 1.00 74.88 275 GLU A O 1
ATOM 1921 N N . VAL A 1 276 ? 38.802 8.719 -53.098 1.00 69.69 276 VAL A N 1
ATOM 1922 C CA . VAL A 1 276 ? 38.850 7.489 -53.907 1.00 69.69 276 VAL A CA 1
ATOM 1923 C C . VAL A 1 276 ? 37.900 7.611 -55.109 1.00 69.69 276 VAL A C 1
ATOM 1925 O O . VAL A 1 276 ? 36.942 6.850 -55.265 1.00 69.69 276 VAL A O 1
ATOM 1928 N N . THR A 1 277 ? 38.176 8.578 -55.989 1.00 59.16 277 THR A N 1
ATOM 1929 C CA . THR A 1 277 ? 37.535 8.688 -57.309 1.00 59.16 277 THR A CA 1
ATOM 1930 C C . THR A 1 277 ? 38.565 8.760 -58.436 1.00 59.16 277 THR A C 1
ATOM 1932 O O . THR A 1 277 ? 39.613 9.382 -58.317 1.00 59.16 277 THR A O 1
ATOM 1935 N N . LEU A 1 278 ? 38.250 8.139 -59.578 1.00 58.28 278 LEU A N 1
ATOM 1936 C CA . LEU A 1 278 ? 39.096 8.177 -60.782 1.00 58.28 278 LEU A CA 1
ATOM 1937 C C . LEU A 1 278 ? 39.100 9.557 -61.479 1.00 58.28 278 LEU A C 1
ATOM 1939 O O . LEU A 1 278 ? 39.816 9.739 -62.459 1.00 58.28 278 LEU A O 1
ATOM 1943 N N . SER A 1 279 ? 38.309 10.522 -60.995 1.00 56.38 279 SER A N 1
ATOM 1944 C CA . SER A 1 279 ? 38.107 11.848 -61.602 1.00 56.38 279 SER A CA 1
ATOM 1945 C C . SER A 1 279 ? 39.367 12.714 -61.649 1.00 56.38 279 SER A C 1
ATOM 1947 O O . SER A 1 279 ? 39.535 13.477 -62.597 1.00 56.38 279 SER A O 1
ATOM 1949 N N . ASP A 1 280 ? 40.255 12.582 -60.661 1.00 57.81 280 ASP A N 1
ATOM 1950 C CA . ASP A 1 280 ? 41.507 13.349 -60.605 1.00 57.81 280 ASP A CA 1
ATOM 1951 C C . ASP A 1 280 ? 42.573 12.792 -61.571 1.00 57.81 280 ASP A C 1
ATOM 1953 O O . ASP A 1 280 ? 43.556 13.465 -61.899 1.00 57.81 280 ASP A O 1
ATOM 1957 N N . LEU A 1 281 ? 42.369 11.574 -62.088 1.00 63.31 281 LEU A N 1
ATOM 1958 C CA . LEU A 1 281 ? 43.321 10.866 -62.937 1.00 63.31 281 LEU A CA 1
ATOM 1959 C C . LEU A 1 281 ? 43.169 11.253 -64.419 1.00 63.31 281 LEU A C 1
ATOM 1961 O O . LEU A 1 281 ? 42.746 10.472 -65.273 1.00 63.31 281 LEU A O 1
ATOM 1965 N N . SER A 1 282 ? 43.533 12.498 -64.720 1.00 65.19 282 SER A N 1
ATOM 1966 C CA . SER A 1 282 ? 43.414 13.147 -66.036 1.00 65.19 282 SER A CA 1
ATOM 1967 C C . SER A 1 282 ? 44.431 12.663 -67.095 1.00 65.19 282 SER A C 1
ATOM 1969 O O . SER A 1 282 ? 45.088 13.462 -67.762 1.00 65.19 282 SER A O 1
ATOM 1971 N N . CYS A 1 283 ? 44.551 11.345 -67.291 1.00 66.69 283 CYS A N 1
ATOM 1972 C CA . CYS A 1 283 ? 45.458 10.750 -68.278 1.00 66.69 283 CYS A CA 1
ATOM 1973 C C . CYS A 1 283 ? 45.139 11.224 -69.704 1.00 66.69 283 CYS A C 1
ATOM 1975 O O . CYS A 1 283 ? 44.002 11.111 -70.173 1.00 66.69 283 CYS A O 1
ATOM 1977 N N . THR A 1 284 ? 46.147 11.745 -70.407 1.00 65.81 284 THR A N 1
ATOM 1978 C CA . THR A 1 284 ? 45.968 12.327 -71.747 1.00 65.81 284 THR A CA 1
ATOM 1979 C C . THR A 1 284 ? 45.812 11.255 -72.835 1.00 65.81 284 THR A C 1
ATOM 1981 O O . THR A 1 284 ? 46.095 10.076 -72.617 1.00 65.81 284 THR A O 1
ATOM 1984 N N . ALA A 1 285 ? 45.341 11.639 -74.029 1.00 60.50 285 ALA A N 1
ATOM 1985 C CA . ALA A 1 285 ? 45.251 10.723 -75.169 1.00 60.50 285 ALA A CA 1
ATOM 1986 C C . ALA A 1 285 ? 46.661 10.258 -75.583 1.00 60.50 285 ALA A C 1
ATOM 1988 O O . ALA A 1 285 ? 47.431 11.024 -76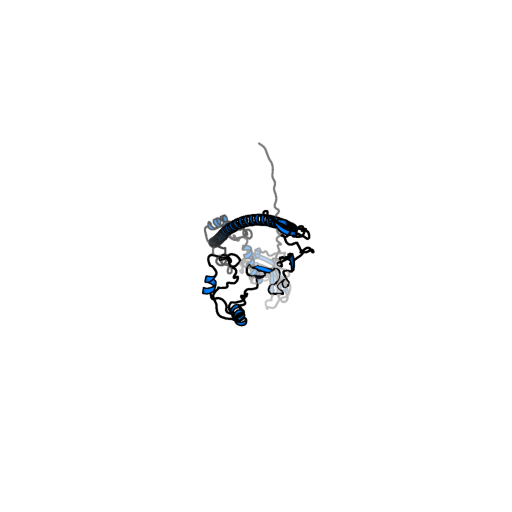.158 1.00 60.50 285 ALA A O 1
ATOM 1989 N N . GLY A 1 286 ? 46.997 9.014 -75.238 1.00 62.66 286 GLY A N 1
ATOM 1990 C CA . GLY A 1 286 ? 48.379 8.524 -75.184 1.00 62.66 286 GLY A CA 1
ATOM 1991 C C . GLY A 1 286 ? 48.628 7.600 -73.991 1.00 62.66 286 GLY A C 1
ATOM 1992 O O . GLY A 1 286 ? 49.450 6.692 -74.080 1.00 62.66 286 GLY A O 1
ATOM 1993 N N . GLN A 1 287 ? 47.894 7.812 -72.895 1.00 68.81 287 GLN A N 1
ATOM 1994 C CA . GLN A 1 287 ? 48.269 7.344 -71.563 1.00 68.81 287 GLN A CA 1
ATOM 1995 C C . GLN A 1 287 ? 47.209 6.441 -70.925 1.00 68.81 287 GLN A C 1
ATOM 1997 O O . GLN A 1 287 ? 46.014 6.548 -71.208 1.00 68.81 287 GLN A O 1
ATOM 2002 N N . MET A 1 288 ? 47.663 5.559 -70.039 1.00 67.06 288 MET A N 1
ATOM 2003 C CA . MET A 1 288 ? 46.866 4.568 -69.324 1.00 67.06 288 MET A CA 1
ATOM 2004 C C . MET A 1 288 ? 46.902 4.831 -67.820 1.00 67.06 288 MET A C 1
ATOM 2006 O O . MET A 1 288 ? 47.941 5.201 -67.275 1.00 67.06 288 MET A O 1
ATOM 2010 N N . ALA A 1 289 ? 45.779 4.580 -67.149 1.00 72.06 289 ALA A N 1
ATOM 2011 C CA . ALA A 1 289 ? 45.711 4.549 -65.694 1.00 72.06 289 ALA A CA 1
ATOM 2012 C C . ALA A 1 289 ? 46.450 3.311 -65.160 1.00 72.06 289 ALA A C 1
ATOM 2014 O O . ALA A 1 289 ? 46.070 2.181 -65.471 1.00 72.06 289 ALA A O 1
ATOM 2015 N N . VAL A 1 290 ? 47.475 3.520 -64.336 1.00 70.00 290 VAL A N 1
ATOM 2016 C CA . VAL A 1 290 ? 48.260 2.455 -63.694 1.00 70.00 290 VAL A CA 1
ATOM 2017 C C . VAL A 1 290 ? 48.305 2.653 -62.183 1.00 70.00 290 VAL A C 1
ATOM 2019 O O . VAL A 1 290 ? 48.261 3.782 -61.697 1.00 70.00 290 VAL A O 1
ATOM 2022 N N . MET A 1 291 ? 48.414 1.561 -61.426 1.00 69.06 291 MET A N 1
ATOM 2023 C CA . MET A 1 291 ? 48.667 1.612 -59.986 1.00 69.06 291 MET A CA 1
ATOM 2024 C C . MET A 1 291 ? 50.164 1.418 -59.742 1.00 69.06 291 MET A C 1
ATOM 2026 O O . MET A 1 291 ? 50.704 0.340 -59.988 1.00 69.06 291 MET A O 1
ATOM 2030 N N . GLY A 1 292 ? 50.839 2.468 -59.275 1.00 66.06 292 GLY A N 1
ATOM 2031 C CA . GLY A 1 292 ? 52.265 2.420 -58.967 1.00 66.06 292 GLY A CA 1
ATOM 2032 C C . GLY A 1 292 ? 52.564 1.571 -57.727 1.00 66.06 292 GLY A C 1
ATOM 2033 O O . GLY A 1 292 ? 51.687 1.296 -56.909 1.00 66.06 292 GLY A O 1
ATOM 2034 N N . ALA A 1 293 ? 53.836 1.216 -57.526 1.00 64.94 293 ALA A N 1
ATOM 2035 C CA . ALA A 1 293 ? 54.281 0.364 -56.412 1.00 64.94 293 ALA A CA 1
ATOM 2036 C C . ALA A 1 293 ? 54.006 0.929 -54.994 1.00 64.94 293 ALA A C 1
ATOM 2038 O O . ALA A 1 293 ? 54.183 0.216 -54.009 1.00 64.94 293 ALA A O 1
ATOM 2039 N N . GLY A 1 294 ? 53.576 2.193 -54.880 1.00 61.53 294 GLY A N 1
ATOM 2040 C CA . GLY A 1 294 ? 53.104 2.820 -53.639 1.00 61.53 294 GLY A CA 1
ATOM 2041 C C . GLY A 1 294 ? 51.582 2.785 -53.427 1.00 61.53 294 GLY A C 1
ATOM 2042 O O . GLY A 1 294 ? 51.102 3.411 -52.488 1.00 61.53 294 GLY A O 1
ATOM 2043 N N . GLY A 1 295 ? 50.812 2.120 -54.296 1.00 63.62 295 GLY A N 1
ATOM 2044 C CA . GLY A 1 295 ? 49.342 2.072 -54.239 1.00 63.62 295 GLY A CA 1
ATOM 2045 C C . GLY A 1 295 ? 48.629 3.322 -54.775 1.00 63.62 295 GLY A C 1
ATOM 2046 O O . GLY A 1 295 ? 47.402 3.353 -54.825 1.00 63.62 295 GLY A O 1
ATOM 2047 N N . THR A 1 296 ? 49.374 4.343 -55.202 1.00 62.97 296 THR A N 1
ATOM 2048 C CA . THR A 1 296 ? 48.838 5.529 -55.878 1.00 62.97 296 THR A CA 1
ATOM 2049 C C . THR A 1 296 ? 48.531 5.241 -57.346 1.00 62.97 296 THR A C 1
ATOM 2051 O O . THR A 1 296 ? 49.289 4.550 -58.031 1.00 62.97 296 THR A O 1
ATOM 2054 N N . TRP A 1 297 ? 47.436 5.810 -57.849 1.00 71.62 297 TRP A N 1
ATOM 2055 C CA . TRP A 1 297 ? 47.153 5.830 -59.282 1.00 71.62 297 TRP A CA 1
ATOM 2056 C C . TRP A 1 297 ? 47.999 6.897 -59.987 1.00 71.62 297 TRP A C 1
ATOM 2058 O O . TRP A 1 297 ? 48.187 7.996 -59.467 1.00 71.62 297 TRP A O 1
ATOM 2068 N N . GLY A 1 298 ? 48.493 6.569 -61.177 1.00 73.25 298 GLY A N 1
ATOM 2069 C CA . GLY A 1 298 ? 49.246 7.457 -62.058 1.00 73.25 298 GLY A CA 1
ATOM 2070 C C . GLY A 1 298 ? 48.888 7.229 -63.527 1.00 73.25 298 GLY A C 1
ATOM 2071 O O . GLY A 1 298 ? 48.109 6.332 -63.856 1.00 73.25 298 GLY A O 1
ATOM 2072 N N . CYS A 1 299 ? 49.464 8.050 -64.402 1.00 74.75 299 CYS A N 1
ATOM 2073 C CA . CYS A 1 299 ? 49.316 7.938 -65.850 1.00 74.75 299 CYS A CA 1
ATOM 2074 C C . CYS A 1 299 ? 50.668 7.590 -66.478 1.00 74.75 299 CYS A C 1
ATOM 2076 O O . CYS A 1 299 ? 51.627 8.342 -66.308 1.00 74.75 299 CYS A O 1
ATOM 2078 N N . GLU A 1 300 ? 50.731 6.485 -67.216 1.00 76.12 300 GLU A N 1
ATOM 2079 C CA . GLU A 1 300 ? 51.912 6.064 -67.984 1.00 76.12 300 GLU A CA 1
ATOM 2080 C C . GLU A 1 300 ? 51.572 5.958 -69.474 1.00 76.12 300 GLU A C 1
ATOM 2082 O O . GLU A 1 300 ? 50.435 5.660 -69.840 1.00 76.12 300 GLU A O 1
ATOM 2087 N N . ASP A 1 301 ? 52.544 6.214 -70.350 1.00 73.69 301 ASP A N 1
ATOM 2088 C CA . ASP A 1 301 ? 52.347 6.141 -71.800 1.00 73.69 301 ASP A CA 1
ATOM 2089 C C . ASP A 1 301 ? 52.085 4.690 -72.250 1.00 73.69 301 ASP A C 1
ATOM 2091 O O . ASP A 1 301 ? 52.735 3.749 -71.787 1.00 73.69 301 ASP A O 1
ATOM 2095 N N . ALA A 1 302 ? 51.139 4.488 -73.172 1.00 66.62 302 ALA A N 1
ATOM 2096 C CA . ALA A 1 302 ? 50.807 3.155 -73.672 1.00 66.62 302 ALA A CA 1
ATOM 2097 C C . ALA A 1 302 ? 52.019 2.500 -74.385 1.00 66.62 302 ALA A C 1
ATOM 2099 O O . ALA A 1 302 ? 52.635 3.147 -75.241 1.00 66.62 302 ALA A O 1
ATOM 2100 N N . PRO A 1 303 ? 52.352 1.220 -74.100 1.00 64.19 303 PRO A N 1
ATOM 2101 C CA . PRO A 1 303 ? 53.491 0.530 -74.708 1.00 64.19 303 PRO A CA 1
ATOM 2102 C C . PRO A 1 303 ? 53.509 0.570 -76.242 1.00 64.19 303 PRO A C 1
ATOM 2104 O O . PRO A 1 303 ? 52.466 0.618 -76.897 1.00 64.19 303 PRO A O 1
ATOM 2107 N N . SER A 1 304 ? 54.722 0.532 -76.806 1.00 60.50 304 SER A N 1
ATOM 2108 C CA . SER A 1 304 ? 55.036 0.778 -78.222 1.00 60.50 304 SER A CA 1
ATOM 2109 C C . SER A 1 304 ? 54.031 0.183 -79.216 1.00 60.50 304 SER A C 1
ATOM 2111 O O . SER A 1 304 ? 53.890 -1.034 -79.314 1.00 60.50 304 SER A O 1
ATOM 2113 N N . GLY A 1 305 ? 53.396 1.060 -79.995 1.00 60.78 305 GLY A N 1
ATOM 2114 C CA . GLY A 1 305 ? 52.355 0.715 -80.971 1.00 60.78 305 GLY A CA 1
ATOM 2115 C C . GLY A 1 305 ? 51.417 1.884 -81.291 1.00 60.78 305 GLY A C 1
ATOM 2116 O O . GLY A 1 305 ? 50.807 1.914 -82.353 1.00 60.78 305 GLY A O 1
ATOM 2117 N N . GLY A 1 306 ? 51.374 2.888 -80.407 1.00 61.75 306 GLY A N 1
ATOM 2118 C CA . GLY A 1 306 ? 50.534 4.076 -80.549 1.00 61.75 306 GLY A CA 1
ATOM 2119 C C . GLY A 1 306 ? 49.172 3.880 -79.887 1.00 61.75 306 GLY A C 1
ATOM 2120 O O . GLY A 1 306 ? 48.463 2.914 -80.165 1.00 61.75 306 GLY A O 1
ATOM 2121 N N . ALA A 1 307 ? 48.815 4.798 -78.990 1.00 57.03 307 ALA A N 1
ATOM 2122 C CA . ALA A 1 307 ? 47.483 4.853 -78.399 1.00 57.03 307 ALA A CA 1
ATOM 2123 C C . ALA A 1 307 ? 46.436 5.284 -79.449 1.00 57.03 307 ALA A C 1
ATOM 2125 O O . ALA A 1 307 ? 46.781 6.008 -80.392 1.00 57.03 307 ALA A O 1
ATOM 2126 N N . PRO A 1 308 ? 45.151 4.918 -79.288 1.00 59.94 308 PRO A N 1
ATOM 2127 C CA . PRO A 1 308 ? 44.100 5.427 -80.159 1.00 59.94 308 PRO A CA 1
ATOM 2128 C C . PRO A 1 308 ? 43.989 6.952 -80.024 1.00 59.94 308 PRO A C 1
ATOM 2130 O O . PRO A 1 308 ? 44.085 7.510 -78.931 1.00 59.94 308 PRO A O 1
ATOM 2133 N N . THR A 1 309 ? 43.715 7.638 -81.135 1.00 58.25 309 THR A N 1
ATOM 2134 C CA . THR A 1 309 ? 43.632 9.113 -81.219 1.00 58.25 309 THR A CA 1
ATOM 2135 C C . THR A 1 309 ? 42.440 9.730 -80.472 1.00 58.25 309 THR A C 1
ATOM 2137 O O . THR A 1 309 ? 42.230 10.939 -80.521 1.00 58.25 309 THR A O 1
ATOM 2140 N N . THR A 1 310 ? 41.645 8.913 -79.782 1.00 62.03 310 THR A N 1
ATOM 2141 C CA . THR A 1 310 ? 40.547 9.317 -78.900 1.00 62.03 310 THR A CA 1
ATOM 2142 C C . THR A 1 310 ? 40.771 8.662 -77.542 1.00 62.03 310 THR A C 1
ATOM 2144 O O . THR A 1 310 ? 40.960 7.447 -77.472 1.00 62.03 310 THR A O 1
ATOM 2147 N N . ALA A 1 311 ? 40.765 9.458 -76.470 1.00 61.69 311 ALA A N 1
ATOM 2148 C CA . ALA A 1 311 ? 41.053 8.972 -75.124 1.00 61.69 311 ALA A CA 1
ATOM 2149 C C . ALA A 1 311 ? 40.046 7.893 -74.689 1.00 61.69 311 ALA A C 1
ATOM 2151 O O . ALA A 1 311 ? 38.832 8.088 -74.775 1.00 61.69 311 ALA A O 1
ATOM 2152 N N . CYS A 1 312 ? 40.549 6.755 -74.208 1.00 69.62 312 CYS A N 1
ATOM 2153 C CA . CYS A 1 312 ? 39.716 5.629 -73.793 1.00 69.62 312 CYS A CA 1
ATOM 2154 C C . CYS A 1 312 ? 39.238 5.799 -72.343 1.00 69.62 312 CYS A C 1
ATOM 2156 O O . CYS A 1 312 ? 39.705 5.122 -71.433 1.00 69.62 312 CYS A O 1
ATOM 2158 N N . GLN A 1 313 ? 38.351 6.772 -72.135 1.00 67.56 313 GLN A N 1
ATOM 2159 C CA . GLN A 1 313 ? 37.900 7.230 -70.819 1.00 67.56 313 GLN A CA 1
ATOM 2160 C C . GLN A 1 313 ? 36.407 6.948 -70.586 1.00 67.56 313 GLN A C 1
ATOM 2162 O O . GLN A 1 313 ? 35.620 6.857 -71.531 1.00 67.56 313 GLN A O 1
ATOM 2167 N N . GLY A 1 314 ? 36.020 6.873 -69.310 1.00 67.81 314 GLY A N 1
ATOM 2168 C CA . GLY A 1 314 ? 34.646 6.641 -68.858 1.00 67.81 314 GLY A CA 1
ATOM 2169 C C . GLY A 1 314 ? 34.370 5.198 -68.425 1.00 67.81 314 GLY A C 1
ATOM 2170 O O . GLY A 1 314 ? 35.160 4.287 -68.676 1.00 67.81 314 GLY A O 1
ATOM 2171 N N . ASP A 1 315 ? 33.235 5.001 -67.754 1.00 66.56 315 ASP A N 1
ATOM 2172 C CA . ASP A 1 315 ? 32.851 3.704 -67.195 1.00 66.56 315 ASP A CA 1
ATOM 2173 C C . ASP A 1 315 ? 32.798 2.600 -68.258 1.00 66.56 315 ASP A C 1
ATOM 2175 O O . ASP A 1 315 ? 32.304 2.784 -69.374 1.00 66.56 315 ASP A O 1
ATOM 2179 N N . GLN A 1 316 ? 33.269 1.411 -67.876 1.00 71.94 316 GLN A N 1
ATOM 2180 C CA . GLN A 1 316 ? 33.270 0.211 -68.719 1.00 71.94 316 GLN A CA 1
ATOM 2181 C C . GLN A 1 316 ? 34.047 0.374 -70.043 1.00 71.94 316 GLN A C 1
ATOM 2183 O O . GLN A 1 316 ? 33.739 -0.303 -71.025 1.00 71.94 316 GLN A O 1
ATOM 2188 N N . LYS A 1 317 ? 35.081 1.224 -70.072 1.00 74.31 317 LYS A N 1
ATOM 2189 C CA . LYS A 1 317 ? 36.081 1.296 -71.150 1.00 74.31 317 LYS A CA 1
ATOM 2190 C C . LYS A 1 317 ? 37.398 0.630 -70.755 1.00 74.31 317 LYS A C 1
ATOM 2192 O O . LYS A 1 317 ? 37.775 0.643 -69.588 1.00 74.31 317 LYS A O 1
ATOM 2197 N N . ALA A 1 318 ? 38.091 0.055 -71.736 1.00 74.38 318 ALA A N 1
ATOM 2198 C CA . ALA A 1 318 ? 39.445 -0.471 -71.581 1.00 74.38 318 ALA A CA 1
ATOM 2199 C C . ALA A 1 318 ? 40.244 -0.333 -72.884 1.00 74.38 318 ALA A C 1
ATOM 2201 O O . ALA A 1 318 ? 39.680 -0.398 -73.979 1.00 74.38 318 ALA A O 1
ATOM 2202 N N . LEU A 1 319 ? 41.563 -0.174 -72.763 1.00 75.12 319 LEU A N 1
ATOM 2203 C CA . LEU A 1 319 ? 42.487 -0.275 -73.891 1.00 75.12 319 LEU A CA 1
ATOM 2204 C C . LEU A 1 319 ? 42.832 -1.745 -74.142 1.00 75.12 319 LEU A C 1
ATOM 2206 O O . LEU A 1 319 ? 43.166 -2.479 -73.214 1.00 75.12 319 LEU A O 1
ATOM 2210 N N . GLN A 1 320 ? 42.764 -2.165 -75.402 1.00 77.25 320 GLN A N 1
ATOM 2211 C CA . GLN A 1 320 ? 43.094 -3.520 -75.832 1.00 77.25 320 GLN A CA 1
ATOM 2212 C C . GLN A 1 320 ? 43.973 -3.476 -77.084 1.00 77.25 320 GLN A C 1
ATOM 2214 O O . GLN A 1 320 ? 43.672 -2.764 -78.044 1.00 77.25 320 GLN A O 1
ATOM 2219 N N . TRP A 1 321 ? 45.049 -4.260 -77.077 1.00 73.69 321 TRP A N 1
ATOM 2220 C CA . TRP A 1 321 ? 45.897 -4.477 -78.245 1.00 73.69 321 TRP A CA 1
ATOM 2221 C C . TRP A 1 321 ? 45.193 -5.410 -79.238 1.00 73.69 321 TRP A C 1
ATOM 2223 O O . TRP A 1 321 ? 44.819 -6.527 -78.877 1.00 73.69 321 TRP A O 1
ATOM 2233 N N . ASP A 1 322 ? 45.008 -4.972 -80.486 1.00 71.25 322 ASP A N 1
ATOM 2234 C CA . ASP A 1 322 ? 44.354 -5.786 -81.526 1.00 71.25 322 ASP A CA 1
ATOM 2235 C C . ASP A 1 322 ? 45.312 -6.749 -82.259 1.00 71.25 322 ASP A C 1
ATOM 2237 O O . ASP A 1 322 ? 44.871 -7.633 -82.994 1.00 71.25 322 ASP A O 1
ATOM 2241 N N . GLY A 1 323 ? 46.620 -6.609 -82.014 1.00 70.94 323 GLY A N 1
ATOM 2242 C CA . GLY A 1 323 ? 47.708 -7.267 -82.745 1.00 70.94 323 GLY A CA 1
ATOM 2243 C C . GLY A 1 323 ? 48.605 -6.280 -83.505 1.00 70.94 323 GLY A C 1
ATOM 2244 O O . GLY A 1 323 ? 49.747 -6.614 -83.814 1.00 70.94 323 GLY A O 1
ATOM 2245 N N . SER A 1 324 ? 48.112 -5.067 -83.763 1.00 72.69 324 SER A N 1
ATOM 2246 C CA . SER A 1 324 ? 48.751 -4.027 -84.580 1.00 72.69 324 SER A CA 1
ATOM 2247 C C . SER A 1 324 ? 48.640 -2.605 -84.012 1.00 72.69 324 SER A C 1
ATOM 2249 O O . SER A 1 324 ? 49.538 -1.796 -84.247 1.00 72.69 324 SER A O 1
ATOM 2251 N N . ALA A 1 325 ? 47.577 -2.305 -83.261 1.00 72.06 325 ALA A N 1
ATOM 2252 C CA . ALA A 1 325 ? 47.330 -1.021 -82.616 1.00 72.06 325 ALA A CA 1
ATOM 2253 C C . ALA A 1 325 ? 46.604 -1.193 -81.269 1.00 72.06 325 ALA A C 1
ATOM 2255 O O . ALA A 1 325 ? 45.966 -2.216 -80.997 1.00 72.06 325 ALA A O 1
ATOM 2256 N N . TRP A 1 326 ? 46.662 -0.159 -80.424 1.00 75.25 326 TRP A N 1
ATOM 2257 C CA . TRP A 1 326 ? 45.787 -0.059 -79.257 1.00 75.25 326 TRP A CA 1
ATOM 2258 C C . TRP A 1 326 ? 44.416 0.481 -79.671 1.00 75.25 326 TRP A C 1
ATOM 2260 O O . TRP A 1 326 ? 44.300 1.530 -80.304 1.00 75.25 326 TRP A O 1
ATOM 2270 N N . THR A 1 327 ? 43.361 -0.214 -79.260 1.00 75.81 327 THR A N 1
ATOM 2271 C CA . THR A 1 327 ? 41.963 0.143 -79.526 1.00 75.81 327 THR A CA 1
ATOM 2272 C C . THR A 1 327 ? 41.205 0.336 -78.215 1.00 75.81 327 THR A C 1
ATOM 2274 O O . THR A 1 327 ? 41.592 -0.201 -77.178 1.00 75.81 327 THR A O 1
ATOM 2277 N N . CYS A 1 328 ? 40.127 1.124 -78.239 1.00 78.12 328 CYS A N 1
ATOM 2278 C CA . CYS A 1 328 ? 39.279 1.341 -77.068 1.00 78.12 328 CYS A CA 1
ATOM 2279 C C . CYS A 1 328 ? 38.023 0.464 -77.141 1.00 78.12 328 CYS A C 1
ATOM 2281 O O . CYS A 1 328 ? 37.124 0.735 -77.940 1.00 78.12 328 CYS A O 1
ATOM 2283 N N . VAL A 1 329 ? 37.944 -0.562 -76.295 1.00 77.75 329 VAL A N 1
ATOM 2284 C CA . VAL A 1 329 ? 36.805 -1.489 -76.230 1.00 77.75 329 VAL A CA 1
ATOM 2285 C C . VAL A 1 329 ? 35.824 -1.098 -75.121 1.00 77.75 329 VAL A C 1
ATOM 2287 O O . VAL A 1 329 ? 36.201 -0.489 -74.118 1.00 77.75 329 VAL A O 1
ATOM 2290 N N . THR A 1 330 ? 34.544 -1.446 -75.291 1.00 78.19 330 THR A N 1
ATOM 2291 C CA . THR A 1 330 ? 33.530 -1.322 -74.230 1.00 78.19 330 THR A CA 1
ATOM 2292 C C . THR A 1 330 ? 33.322 -2.684 -73.571 1.00 78.19 330 THR A C 1
ATOM 2294 O O . THR A 1 330 ? 32.908 -3.632 -74.235 1.00 78.19 330 THR A O 1
ATOM 2297 N N . LEU A 1 331 ? 33.550 -2.781 -72.260 1.00 72.88 331 LEU A N 1
ATOM 2298 C CA . LEU A 1 331 ? 33.534 -4.030 -71.487 1.00 72.88 331 LEU A CA 1
ATOM 2299 C C . LEU A 1 331 ? 32.173 -4.758 -71.472 1.00 72.88 331 LEU A C 1
ATOM 2301 O O . LEU A 1 331 ? 32.108 -5.926 -71.102 1.00 72.88 331 LEU A O 1
ATOM 2305 N N . ASN A 1 332 ? 31.092 -4.090 -71.885 1.00 72.69 332 ASN A N 1
ATOM 2306 C CA . ASN A 1 332 ? 29.730 -4.632 -71.938 1.00 72.69 332 ASN A CA 1
ATOM 2307 C C . ASN A 1 332 ? 29.241 -5.008 -73.359 1.00 72.69 332 ASN A C 1
ATOM 2309 O O . ASN A 1 332 ? 28.099 -5.444 -73.512 1.00 72.69 332 ASN A O 1
ATOM 2313 N N . GLN A 1 333 ? 30.076 -4.847 -74.392 1.00 72.06 333 GLN A N 1
ATOM 2314 C CA . GLN A 1 333 ? 29.744 -5.114 -75.801 1.00 72.06 333 GLN A CA 1
ATOM 2315 C C . GLN A 1 333 ? 30.488 -6.348 -76.339 1.00 72.06 333 GLN A C 1
ATOM 2317 O O . GLN A 1 333 ? 31.343 -6.922 -75.671 1.00 72.06 333 GLN A O 1
ATOM 2322 N N . THR A 1 334 ? 30.152 -6.801 -77.549 1.00 71.06 334 THR A N 1
ATOM 2323 C CA . THR A 1 334 ? 30.949 -7.809 -78.274 1.00 71.06 334 THR A CA 1
ATOM 2324 C C . THR A 1 334 ? 32.334 -7.254 -78.600 1.00 71.06 334 THR A C 1
ATOM 2326 O O . THR A 1 334 ? 32.422 -6.143 -79.124 1.00 71.06 334 THR A O 1
ATOM 2329 N N . GLY A 1 335 ? 33.387 -8.020 -78.310 1.00 70.81 335 GLY A N 1
ATOM 2330 C CA . GLY A 1 335 ? 34.771 -7.613 -78.548 1.00 70.81 335 GLY A CA 1
ATOM 2331 C C . GLY A 1 335 ? 35.199 -7.675 -80.022 1.00 70.81 335 GLY A C 1
ATOM 2332 O O . GLY A 1 335 ? 34.420 -8.039 -80.913 1.00 70.81 335 GLY A O 1
ATOM 2333 N N . LEU A 1 336 ? 36.463 -7.313 -80.269 1.00 71.75 336 LEU A N 1
ATOM 2334 C CA . LEU A 1 336 ? 37.087 -7.214 -81.598 1.00 71.75 336 LEU A CA 1
ATOM 2335 C C . LEU A 1 336 ? 37.025 -8.529 -82.394 1.00 71.75 336 LEU A C 1
ATOM 2337 O O . LEU A 1 336 ? 36.955 -8.508 -83.621 1.00 71.75 336 LEU A O 1
ATOM 2341 N N . SER A 1 337 ? 36.972 -9.675 -81.715 1.00 71.06 337 SER A N 1
ATOM 2342 C CA . SER A 1 337 ? 36.807 -11.016 -82.291 1.00 71.06 337 SER A CA 1
ATOM 2343 C C . SER A 1 337 ? 35.442 -11.291 -82.938 1.00 71.06 337 SER A C 1
ATOM 2345 O O . SER A 1 337 ? 35.106 -12.450 -83.191 1.00 71.06 337 SER A O 1
ATOM 2347 N N . THR A 1 338 ? 34.626 -10.269 -83.207 1.00 69.75 338 THR A N 1
ATOM 2348 C CA . THR A 1 338 ? 33.259 -10.376 -83.756 1.00 69.75 338 THR A CA 1
ATOM 2349 C C . THR A 1 338 ? 32.301 -11.212 -82.893 1.00 69.75 338 THR A C 1
ATOM 2351 O O . THR A 1 338 ? 31.365 -11.830 -83.395 1.00 69.75 338 THR A O 1
ATOM 2354 N N . GLY A 1 339 ? 32.510 -11.197 -81.571 1.00 65.06 339 GLY A N 1
ATOM 2355 C CA . GLY A 1 339 ? 31.610 -11.816 -80.592 1.00 65.06 339 GLY A CA 1
ATOM 2356 C C . GLY A 1 339 ? 31.998 -13.215 -80.107 1.00 65.06 339 GLY A C 1
ATOM 2357 O O . GLY A 1 339 ? 31.187 -13.838 -79.423 1.00 65.06 339 GLY A O 1
ATOM 2358 N N . ASN A 1 340 ? 33.215 -13.696 -80.397 1.00 68.38 340 ASN A N 1
ATOM 2359 C CA . ASN A 1 340 ? 33.766 -14.866 -79.695 1.00 68.38 340 ASN A CA 1
ATOM 2360 C C . ASN A 1 340 ? 34.050 -14.538 -78.214 1.00 68.38 340 ASN A C 1
ATOM 2362 O O . ASN A 1 340 ? 33.865 -15.390 -77.349 1.00 68.38 340 ASN A O 1
ATOM 2366 N N . ALA A 1 341 ? 34.397 -13.280 -77.929 1.00 68.88 341 ALA A N 1
ATOM 2367 C CA . ALA A 1 341 ? 34.497 -12.704 -76.593 1.00 68.88 341 ALA A CA 1
ATOM 2368 C C . ALA A 1 341 ? 33.585 -11.467 -76.423 1.00 68.88 341 ALA A C 1
ATOM 2370 O O . ALA A 1 341 ? 33.158 -10.820 -77.390 1.00 68.88 341 ALA A O 1
ATOM 2371 N N . LYS A 1 342 ? 33.263 -11.144 -75.167 1.00 66.12 342 LYS A N 1
ATOM 2372 C CA . LYS A 1 342 ? 32.509 -9.964 -74.730 1.00 66.12 342 LYS A CA 1
ATOM 2373 C C . LYS A 1 342 ? 33.367 -9.103 -73.803 1.00 66.12 342 LYS A C 1
ATOM 2375 O O . LYS A 1 342 ? 33.841 -9.568 -72.773 1.00 66.12 342 LYS A O 1
ATOM 2380 N N . GLY A 1 343 ? 33.495 -7.826 -74.139 1.00 72.62 343 GLY A N 1
ATOM 2381 C CA . GLY A 1 343 ? 34.319 -6.866 -73.421 1.00 72.62 343 GLY A CA 1
ATOM 2382 C C . GLY A 1 343 ? 35.793 -6.928 -73.815 1.00 72.62 343 GLY A C 1
ATOM 2383 O O . GLY A 1 343 ? 36.108 -7.025 -74.999 1.00 72.62 343 GLY A O 1
ATOM 2384 N N . PHE A 1 344 ? 36.682 -6.820 -72.824 1.00 73.56 344 PHE A N 1
ATOM 2385 C CA . PHE A 1 344 ? 38.127 -6.957 -73.019 1.00 73.56 344 PHE A CA 1
ATOM 2386 C C . PHE A 1 344 ? 38.479 -8.395 -73.388 1.00 73.56 344 PHE A C 1
ATOM 2388 O O . PHE A 1 344 ? 38.094 -9.325 -72.677 1.00 73.56 344 PHE A O 1
ATOM 2395 N N . GLU A 1 345 ? 39.251 -8.551 -74.459 1.00 77.00 345 GLU A N 1
ATOM 2396 C CA . GLU A 1 345 ? 39.744 -9.840 -74.922 1.00 77.00 345 GLU A CA 1
ATOM 2397 C C . GLU A 1 345 ? 41.248 -9.997 -74.653 1.00 77.00 345 GLU A C 1
ATOM 2399 O O . GLU A 1 345 ? 42.077 -9.275 -75.210 1.00 77.00 345 GLU A O 1
ATOM 2404 N N . ALA A 1 346 ? 41.604 -10.995 -73.848 1.00 70.19 346 ALA A N 1
ATOM 2405 C CA . ALA A 1 346 ? 42.952 -11.537 -73.795 1.00 70.19 346 ALA A CA 1
ATOM 2406 C C . ALA A 1 346 ? 43.163 -12.521 -74.957 1.00 70.19 346 ALA A C 1
ATOM 2408 O O . ALA A 1 346 ? 42.248 -13.255 -75.345 1.00 70.19 346 ALA A O 1
ATOM 2409 N N . ARG A 1 347 ? 44.388 -12.570 -75.485 1.00 69.56 347 ARG A N 1
ATOM 2410 C CA . ARG A 1 347 ? 44.836 -13.613 -76.416 1.00 69.56 347 ARG A CA 1
ATOM 2411 C C . ARG A 1 347 ? 45.967 -14.402 -75.782 1.00 69.56 347 ARG A C 1
ATOM 2413 O O . ARG A 1 347 ? 46.865 -13.803 -75.197 1.00 69.56 347 ARG A O 1
ATOM 2420 N N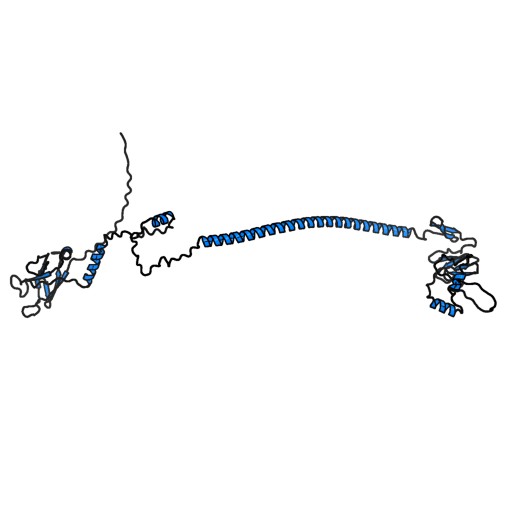 . ASP A 1 348 ? 45.901 -15.722 -75.894 1.00 64.62 348 ASP A N 1
ATOM 2421 C CA . ASP A 1 348 ? 46.983 -16.615 -75.473 1.00 64.62 348 ASP A CA 1
ATOM 2422 C C . ASP A 1 348 ? 48.046 -16.770 -76.574 1.00 64.62 348 ASP A C 1
ATOM 2424 O O . ASP A 1 348 ? 47.860 -16.341 -77.719 1.00 64.62 348 ASP A O 1
ATOM 2428 N N . SER A 1 349 ? 49.165 -17.417 -76.241 1.00 57.16 349 SER A N 1
ATOM 2429 C CA . SER A 1 349 ? 50.228 -17.750 -77.198 1.00 57.16 349 SER A CA 1
ATOM 2430 C C . SER A 1 349 ? 49.814 -18.749 -78.297 1.00 57.16 349 SER A C 1
ATOM 2432 O O . SER A 1 349 ? 50.572 -18.962 -79.246 1.00 57.16 349 SER A O 1
ATOM 2434 N N . TRP A 1 350 ? 48.607 -19.325 -78.227 1.00 58.22 350 TRP A N 1
ATOM 2435 C CA . TRP A 1 350 ? 48.016 -20.186 -79.262 1.00 58.22 350 TRP A CA 1
ATOM 2436 C C . TRP A 1 350 ? 47.064 -19.427 -80.207 1.00 58.22 350 TRP A C 1
ATOM 2438 O O . TRP A 1 350 ? 46.649 -19.975 -81.229 1.00 58.22 350 TRP A O 1
ATOM 2448 N N . GLY A 1 351 ? 46.761 -18.158 -79.911 1.00 64.56 351 GLY A N 1
ATOM 2449 C CA . GLY A 1 351 ? 45.940 -17.259 -80.722 1.00 64.56 351 GLY A CA 1
ATOM 2450 C C . GLY A 1 351 ? 44.435 -17.296 -80.432 1.00 64.56 351 GLY A C 1
ATOM 2451 O O . GLY A 1 351 ? 43.682 -16.603 -81.129 1.00 64.56 351 GLY A O 1
ATOM 2452 N N . TYR A 1 352 ? 43.981 -18.056 -79.427 1.00 64.75 352 TYR A N 1
ATOM 2453 C CA . TYR A 1 352 ? 42.574 -18.053 -79.012 1.00 64.75 352 TYR A CA 1
ATOM 2454 C C . TYR A 1 352 ? 42.209 -16.753 -78.289 1.00 64.75 352 TYR A C 1
ATOM 2456 O O . TYR A 1 352 ? 43.067 -15.942 -77.942 1.00 64.75 352 TYR A O 1
ATOM 2464 N N . VAL A 1 353 ? 40.906 -16.527 -78.124 1.00 68.31 353 VAL A N 1
ATOM 2465 C CA . VAL A 1 353 ? 40.346 -15.279 -77.600 1.00 68.31 353 VAL A CA 1
ATOM 2466 C C . VAL A 1 353 ? 39.528 -15.576 -76.351 1.00 68.31 353 VAL A C 1
ATOM 2468 O O . VAL A 1 353 ? 38.592 -16.371 -76.402 1.00 68.31 353 VAL A O 1
ATOM 2471 N N . TRP A 1 354 ? 39.862 -14.897 -75.258 1.00 67.06 354 TRP A N 1
ATOM 2472 C CA . TRP A 1 354 ? 39.272 -15.082 -73.935 1.00 67.06 354 TRP A CA 1
ATOM 2473 C C . TRP A 1 354 ? 38.760 -13.748 -73.405 1.00 67.06 354 TRP A C 1
ATOM 2475 O O . TRP A 1 354 ? 39.479 -12.758 -73.484 1.00 67.06 354 TRP A O 1
ATOM 2485 N N . ASP A 1 355 ? 37.566 -13.697 -72.820 1.00 67.12 355 ASP A N 1
ATOM 2486 C CA . ASP A 1 355 ? 37.122 -12.532 -72.049 1.00 67.12 355 ASP A CA 1
ATOM 2487 C C . ASP A 1 355 ? 37.304 -12.736 -70.540 1.00 67.12 355 ASP A C 1
ATOM 2489 O O . ASP A 1 355 ? 37.217 -13.842 -70.009 1.00 67.12 355 ASP A O 1
ATOM 2493 N N . GLY A 1 356 ? 37.503 -11.629 -69.823 1.00 59.88 356 GLY A N 1
ATOM 2494 C CA . GLY A 1 356 ? 37.558 -11.605 -68.356 1.00 59.88 356 GLY A CA 1
ATOM 2495 C C . GLY A 1 356 ? 36.191 -11.734 -67.665 1.00 59.88 356 GLY A C 1
ATOM 2496 O O . GLY A 1 356 ? 36.067 -11.368 -66.499 1.00 59.88 356 GLY A O 1
ATOM 2497 N N . LEU A 1 357 ? 35.144 -12.181 -68.370 1.00 59.03 357 LEU A N 1
ATOM 2498 C CA . LEU A 1 357 ? 33.782 -12.250 -67.837 1.00 59.03 357 LEU A CA 1
ATOM 2499 C C . LEU A 1 357 ? 33.486 -13.620 -67.221 1.00 59.03 357 LEU A C 1
ATOM 2501 O O . LEU A 1 357 ? 33.205 -14.599 -67.923 1.00 59.03 357 LEU A O 1
ATOM 2505 N N . GLU A 1 358 ? 33.456 -13.662 -65.888 1.00 55.22 358 GLU A N 1
ATOM 2506 C CA . GLU A 1 358 ? 32.978 -14.819 -65.135 1.00 55.22 358 GLU A CA 1
ATOM 2507 C C . GLU A 1 358 ? 31.506 -15.114 -65.479 1.00 55.22 358 GLU A C 1
ATOM 2509 O O . GLU A 1 358 ? 30.574 -14.415 -65.078 1.00 55.22 358 GLU A O 1
ATOM 2514 N N . ARG A 1 359 ? 31.292 -16.172 -66.267 1.00 59.28 359 ARG A N 1
ATOM 2515 C CA . ARG A 1 359 ? 29.958 -16.678 -66.609 1.00 59.28 359 ARG A CA 1
ATOM 2516 C C . ARG A 1 359 ? 29.433 -17.534 -65.464 1.00 59.28 359 ARG A C 1
ATOM 2518 O O . ARG A 1 359 ? 30.141 -18.419 -64.978 1.00 59.28 359 ARG A O 1
ATOM 2525 N N . GLN A 1 360 ? 28.168 -17.313 -65.106 1.00 55.84 360 GLN A N 1
ATOM 2526 C CA . GLN A 1 360 ? 27.456 -18.057 -64.066 1.00 55.84 360 GLN A CA 1
ATOM 2527 C C . GLN A 1 360 ? 27.642 -19.577 -64.224 1.00 55.84 360 GLN A C 1
ATOM 2529 O O . GLN A 1 360 ? 27.582 -20.117 -65.331 1.00 55.84 360 GLN A O 1
ATOM 2534 N N . SER A 1 361 ? 27.878 -20.271 -63.111 1.00 60.34 361 SER A N 1
ATOM 2535 C CA . SER A 1 361 ? 28.151 -21.706 -63.096 1.00 60.34 361 SER A CA 1
ATOM 2536 C C . SER A 1 361 ? 26.953 -22.524 -63.590 1.00 60.34 361 SER A C 1
ATOM 2538 O O . SER A 1 361 ? 25.883 -22.542 -62.983 1.00 60.34 361 SER A O 1
ATOM 2540 N N . ALA A 1 362 ? 27.150 -23.246 -64.694 1.00 63.38 362 ALA A N 1
ATOM 2541 C CA . ALA A 1 362 ? 26.214 -24.265 -65.152 1.00 63.38 362 ALA A CA 1
ATOM 2542 C C . ALA A 1 362 ? 26.308 -25.516 -64.264 1.00 63.38 362 ALA A C 1
ATOM 2544 O O . ALA A 1 362 ? 27.393 -25.894 -63.815 1.00 63.38 362 ALA A O 1
ATOM 2545 N N . THR A 1 363 ? 25.184 -26.204 -64.053 1.00 74.19 363 THR A N 1
ATOM 2546 C CA . THR A 1 363 ? 25.203 -27.541 -63.437 1.00 74.19 363 THR A CA 1
ATOM 2547 C C . THR A 1 363 ? 25.917 -28.545 -64.346 1.00 74.19 363 THR A C 1
ATOM 2549 O O . THR A 1 363 ? 25.966 -28.371 -65.568 1.00 74.19 363 THR A O 1
ATOM 2552 N N . TRP A 1 364 ? 26.447 -29.628 -63.769 1.00 69.50 364 TRP A N 1
ATOM 2553 C CA . TRP A 1 364 ? 27.190 -30.640 -64.529 1.00 69.50 364 TRP A CA 1
ATOM 2554 C C . TRP A 1 364 ? 26.370 -31.244 -65.680 1.00 69.50 364 TRP A C 1
ATOM 2556 O O . TRP A 1 364 ? 26.906 -31.449 -66.766 1.00 69.50 364 TRP A O 1
ATOM 2566 N N . ASP A 1 365 ? 25.063 -31.448 -65.493 1.00 75.75 365 ASP A N 1
ATOM 2567 C CA . ASP A 1 365 ? 24.179 -31.944 -66.553 1.00 75.75 365 ASP A CA 1
ATOM 2568 C C . ASP A 1 365 ? 23.912 -30.922 -67.661 1.00 75.75 365 ASP A C 1
ATOM 2570 O O . ASP A 1 365 ? 23.903 -31.298 -68.832 1.00 75.75 365 ASP A O 1
ATOM 2574 N N . GLN A 1 366 ? 23.769 -29.634 -67.332 1.00 75.62 366 GLN A N 1
ATOM 2575 C CA . GLN A 1 366 ? 23.671 -28.572 -68.341 1.00 75.62 366 GLN A CA 1
ATOM 2576 C C . GLN A 1 366 ? 24.966 -28.470 -69.157 1.00 75.62 366 GLN A C 1
ATOM 2578 O O . GLN A 1 366 ? 24.914 -28.441 -70.385 1.00 75.62 366 GLN A O 1
ATOM 2583 N N . ALA A 1 367 ? 26.125 -28.488 -68.491 1.00 69.81 367 ALA A N 1
ATOM 2584 C CA . ALA A 1 367 ? 27.428 -28.475 -69.149 1.00 69.81 367 ALA A CA 1
ATOM 2585 C C . ALA A 1 367 ? 27.641 -29.731 -70.019 1.00 69.81 367 ALA A C 1
ATOM 2587 O O . ALA A 1 367 ? 28.064 -29.625 -71.169 1.00 69.81 367 ALA A O 1
ATOM 2588 N N . ARG A 1 368 ? 27.265 -30.918 -69.521 1.00 72.56 368 ARG A N 1
ATOM 2589 C CA . ARG A 1 368 ? 27.325 -32.184 -70.268 1.00 72.56 368 ARG A CA 1
ATOM 2590 C C . ARG A 1 368 ? 26.435 -32.156 -71.508 1.00 72.56 368 ARG A C 1
ATOM 2592 O O . ARG A 1 368 ? 26.911 -32.480 -72.593 1.00 72.56 368 ARG A O 1
ATOM 2599 N N . ALA A 1 369 ? 25.169 -31.766 -71.358 1.00 73.44 369 ALA A N 1
ATOM 2600 C CA . ALA A 1 369 ? 24.222 -31.671 -72.466 1.00 73.44 369 ALA A CA 1
ATOM 2601 C C . ALA A 1 369 ? 24.683 -30.647 -73.515 1.00 73.44 369 ALA A C 1
ATOM 2603 O O . ALA A 1 369 ? 24.595 -30.910 -74.714 1.00 73.44 369 ALA A O 1
ATOM 2604 N N . TYR A 1 370 ? 25.246 -29.519 -73.074 1.00 69.94 370 TYR A N 1
ATOM 2605 C CA . TYR A 1 370 ? 25.815 -28.513 -73.962 1.00 69.94 370 TYR A CA 1
ATOM 2606 C C . TYR A 1 370 ? 27.027 -29.038 -74.745 1.00 69.94 370 TYR A C 1
ATOM 2608 O O . TYR A 1 370 ? 27.015 -28.950 -75.972 1.00 69.94 370 TYR A O 1
ATOM 2616 N N . CYS A 1 371 ? 28.013 -29.675 -74.099 1.00 62.06 371 CYS A N 1
ATOM 2617 C CA . CYS A 1 371 ? 29.134 -30.306 -74.808 1.00 62.06 371 CYS A CA 1
ATOM 2618 C C . CYS A 1 371 ? 28.659 -31.351 -75.832 1.00 62.06 371 CYS A C 1
ATOM 2620 O O . CYS A 1 371 ? 29.134 -31.346 -76.967 1.00 62.06 371 CYS A O 1
ATOM 2622 N N . VAL A 1 372 ? 27.675 -32.186 -75.476 1.00 70.31 372 VAL A N 1
ATOM 2623 C CA . VAL A 1 372 ? 27.079 -33.176 -76.394 1.00 70.31 372 VAL A CA 1
ATOM 2624 C C . VAL A 1 372 ? 26.368 -32.497 -77.572 1.00 70.31 372 VAL A C 1
ATOM 2626 O O . VAL A 1 372 ? 26.523 -32.939 -78.708 1.00 70.31 372 VAL A O 1
ATOM 2629 N N . SER A 1 373 ? 25.679 -31.368 -77.356 1.00 62.88 373 SER A N 1
ATOM 2630 C CA . SER A 1 373 ? 25.078 -30.565 -78.440 1.00 62.88 373 SER A CA 1
ATOM 2631 C C . SER A 1 373 ? 26.099 -29.942 -79.405 1.00 62.88 373 SER A C 1
ATOM 2633 O O . SER A 1 373 ? 25.739 -29.560 -80.517 1.00 62.88 373 SER A O 1
ATOM 2635 N N . LYS A 1 374 ? 27.374 -29.862 -79.000 1.00 60.78 374 LYS A N 1
ATOM 2636 C CA . LYS A 1 374 ? 28.513 -29.439 -79.832 1.00 60.78 374 LYS A CA 1
ATOM 2637 C C . LYS A 1 374 ? 29.322 -30.625 -80.383 1.00 60.78 374 LYS A C 1
ATOM 2639 O O . LYS A 1 374 ? 30.394 -30.423 -80.937 1.00 60.78 374 LYS A O 1
ATOM 2644 N N . GLY A 1 375 ? 28.829 -31.859 -80.233 1.00 61.09 375 GLY A N 1
ATOM 2645 C CA . GLY A 1 375 ? 29.497 -33.080 -80.700 1.00 61.09 375 GLY A CA 1
ATOM 2646 C C . GLY A 1 375 ? 30.665 -33.556 -79.824 1.00 61.09 375 GLY A C 1
ATOM 2647 O O . GLY A 1 375 ? 31.377 -34.479 -80.211 1.00 61.09 375 GLY A O 1
ATOM 2648 N N . GLY A 1 376 ? 30.869 -32.948 -78.653 1.00 67.00 376 GLY A N 1
ATOM 2649 C CA . GLY A 1 376 ? 31.911 -33.315 -77.694 1.00 67.00 376 GLY A CA 1
ATOM 2650 C C . GLY A 1 376 ? 31.373 -34.013 -76.441 1.00 67.00 376 GLY A C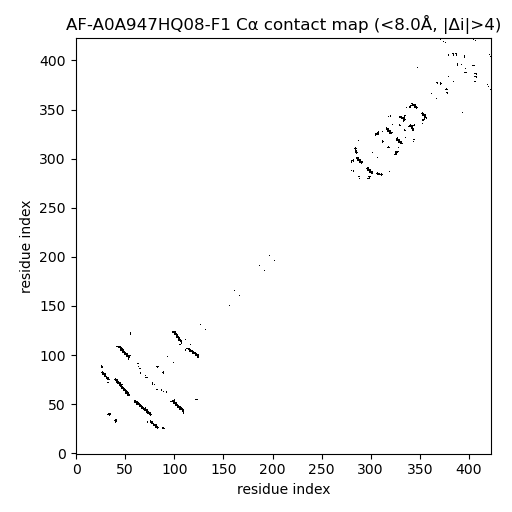 1
ATOM 2651 O O . GLY A 1 376 ? 30.199 -34.359 -76.326 1.00 67.00 376 GLY A O 1
ATOM 2652 N N . ARG A 1 377 ? 32.248 -34.179 -75.448 1.00 72.94 377 ARG A N 1
ATOM 2653 C CA . ARG A 1 377 ? 31.893 -34.568 -74.075 1.00 72.94 377 ARG A CA 1
ATOM 2654 C C . ARG A 1 377 ? 32.718 -33.755 -73.086 1.00 72.94 377 ARG A C 1
ATOM 2656 O O . ARG A 1 377 ? 33.799 -33.292 -73.437 1.00 72.94 377 ARG A O 1
ATOM 2663 N N . LEU A 1 378 ? 32.246 -33.637 -71.847 1.00 62.56 378 LEU A N 1
ATOM 2664 C CA . LEU A 1 378 ? 33.092 -33.130 -70.767 1.00 62.56 378 LEU A CA 1
ATOM 2665 C C . LEU A 1 378 ? 34.295 -34.073 -70.531 1.00 62.56 378 LEU A C 1
ATOM 2667 O O . LEU A 1 378 ? 34.153 -35.298 -70.683 1.00 62.56 378 LEU A O 1
ATOM 2671 N N . PRO A 1 379 ? 35.457 -33.534 -70.119 1.00 62.38 379 PRO A N 1
ATOM 2672 C CA . PRO A 1 379 ? 36.532 -34.329 -69.542 1.00 62.38 379 PRO A CA 1
ATOM 2673 C C . PRO A 1 379 ? 36.046 -35.103 -68.312 1.00 62.38 379 PRO A C 1
ATOM 2675 O O . PRO A 1 379 ? 35.268 -34.603 -67.497 1.00 62.38 379 PRO A O 1
ATOM 2678 N N . THR A 1 380 ? 36.529 -36.329 -68.157 1.00 57.38 380 THR A N 1
ATOM 2679 C CA . THR A 1 380 ? 36.421 -37.078 -66.903 1.00 57.38 380 THR A CA 1
ATOM 2680 C C . THR A 1 380 ? 37.383 -36.500 -65.861 1.00 57.38 380 THR A C 1
ATOM 2682 O O . THR A 1 380 ? 38.368 -35.841 -66.201 1.00 57.38 380 THR A O 1
ATOM 2685 N N . ALA A 1 381 ? 37.153 -36.789 -64.576 1.00 49.41 381 ALA A N 1
ATOM 2686 C CA . ALA A 1 381 ? 38.073 -36.385 -63.508 1.00 49.41 381 ALA A CA 1
ATOM 2687 C C . ALA A 1 381 ? 39.517 -36.878 -63.761 1.00 49.41 381 ALA A C 1
ATOM 2689 O O . ALA A 1 381 ? 40.474 -36.162 -63.484 1.00 49.41 381 ALA A O 1
ATOM 2690 N N . SER A 1 382 ? 39.673 -38.063 -64.359 1.00 48.78 382 SER A N 1
ATOM 2691 C CA . SER A 1 382 ? 40.964 -38.650 -64.744 1.00 48.78 382 SER A CA 1
ATOM 2692 C C . SER A 1 382 ? 41.688 -37.897 -65.869 1.00 48.78 382 SER A C 1
ATOM 2694 O O . SER A 1 382 ? 42.905 -38.009 -65.992 1.00 48.78 382 SER A O 1
ATOM 2696 N N . GLU A 1 383 ? 40.960 -37.144 -66.697 1.00 48.47 383 GLU A N 1
ATOM 2697 C CA . GLU A 1 383 ? 41.522 -36.322 -67.776 1.00 48.47 383 GLU A CA 1
ATOM 2698 C C . GLU A 1 383 ? 41.882 -34.917 -67.278 1.00 48.47 383 GLU A C 1
ATOM 2700 O O . GLU A 1 383 ? 42.947 -34.414 -67.626 1.00 48.47 383 GLU A O 1
ATOM 2705 N N . LEU A 1 384 ? 41.076 -34.336 -66.380 1.00 50.94 384 LEU A N 1
ATOM 2706 C CA . LEU A 1 384 ? 41.433 -33.124 -65.625 1.00 50.94 384 LEU A CA 1
ATOM 2707 C C . LEU A 1 384 ? 42.767 -33.306 -64.874 1.00 50.94 384 LEU A C 1
ATOM 2709 O O . LEU A 1 384 ? 43.673 -32.486 -65.006 1.00 50.94 384 LEU A O 1
ATOM 2713 N N . TRP A 1 385 ? 42.935 -34.439 -64.181 1.00 43.00 385 TRP A N 1
ATOM 2714 C CA . TRP A 1 385 ? 44.171 -34.813 -63.471 1.00 43.00 385 TRP A CA 1
ATOM 2715 C C . TRP A 1 385 ? 45.419 -34.979 -64.360 1.00 43.00 385 TRP A C 1
ATOM 2717 O O . TRP A 1 385 ? 46.520 -35.122 -63.832 1.00 43.00 385 TRP A O 1
ATOM 2727 N N . ARG A 1 386 ? 45.291 -34.976 -65.696 1.00 41.81 386 ARG A N 1
ATOM 2728 C CA . ARG A 1 386 ? 46.440 -35.024 -66.619 1.00 41.81 386 ARG A CA 1
ATOM 2729 C C . ARG A 1 386 ? 46.990 -33.653 -67.009 1.00 41.81 386 ARG A C 1
ATOM 2731 O O . ARG A 1 386 ? 48.082 -33.611 -67.568 1.00 41.81 386 ARG A O 1
ATOM 2738 N N . VAL A 1 387 ? 46.262 -32.565 -66.752 1.00 45.34 387 VAL A N 1
ATOM 2739 C CA . VAL A 1 387 ? 46.659 -31.214 -67.195 1.00 45.34 387 VAL A CA 1
ATOM 2740 C C . VAL A 1 387 ? 47.492 -30.470 -66.143 1.00 45.34 387 VAL A C 1
ATOM 2742 O O . VAL A 1 387 ? 48.297 -29.621 -66.505 1.00 45.34 387 VAL A O 1
ATOM 2745 N N . SER A 1 388 ? 47.446 -30.875 -64.868 1.00 44.94 388 SER A N 1
ATOM 2746 C CA . SER A 1 388 ? 48.335 -30.376 -63.801 1.00 44.94 388 SER A CA 1
ATOM 2747 C C . SER A 1 388 ? 49.765 -30.957 -63.874 1.00 44.94 388 SER A C 1
ATOM 2749 O O . SER A 1 388 ? 50.308 -31.441 -62.879 1.00 44.94 388 SER A O 1
ATOM 2751 N N . GLY A 1 389 ? 50.357 -30.984 -65.071 1.00 48.91 389 GLY A N 1
ATOM 2752 C CA . GLY A 1 389 ? 51.746 -31.386 -65.302 1.00 48.91 389 GLY A CA 1
ATOM 2753 C C . GLY A 1 389 ? 52.739 -30.279 -64.929 1.00 48.91 389 GLY A C 1
ATOM 2754 O O . GLY A 1 389 ? 52.383 -29.109 -64.852 1.00 48.91 389 GLY A O 1
ATOM 2755 N N . ALA A 1 390 ? 54.012 -30.633 -64.730 1.00 45.84 390 ALA A N 1
ATOM 2756 C CA . ALA A 1 390 ? 55.051 -29.734 -64.199 1.00 45.84 390 ALA A CA 1
ATOM 2757 C C . ALA A 1 390 ? 55.561 -28.635 -65.172 1.00 45.84 390 ALA A C 1
ATOM 2759 O O . ALA A 1 390 ? 56.683 -28.156 -65.027 1.00 45.84 390 ALA A O 1
ATOM 2760 N N . ILE A 1 391 ? 54.757 -28.248 -66.164 1.00 46.00 391 ILE A N 1
ATOM 2761 C CA . ILE A 1 391 ? 55.007 -27.153 -67.111 1.00 46.00 391 ILE A CA 1
ATOM 2762 C C . ILE A 1 391 ? 53.675 -26.461 -67.414 1.00 46.00 391 ILE A C 1
ATOM 2764 O O . ILE A 1 391 ? 52.926 -26.895 -68.283 1.00 46.00 391 ILE A O 1
ATOM 2768 N N . ALA A 1 392 ? 53.397 -25.392 -66.667 1.00 43.69 392 ALA A N 1
ATOM 2769 C CA . ALA A 1 392 ? 52.214 -24.550 -66.812 1.00 43.69 392 ALA A CA 1
ATOM 2770 C C . ALA A 1 392 ? 52.637 -23.072 -66.848 1.00 43.69 392 ALA A C 1
ATOM 2772 O O . ALA A 1 392 ? 52.670 -22.383 -65.829 1.00 43.69 392 ALA A O 1
ATOM 2773 N N . SER A 1 393 ? 53.006 -22.604 -68.038 1.00 41.94 393 SER A N 1
ATOM 2774 C CA . SER A 1 393 ? 53.027 -21.182 -68.383 1.00 41.94 393 SER A CA 1
ATOM 2775 C C . SER A 1 393 ? 51.735 -20.864 -69.131 1.00 41.94 393 SER A C 1
ATOM 2777 O O . SER A 1 393 ? 51.425 -21.578 -70.080 1.00 41.94 393 SER A O 1
ATOM 2779 N N . GLU A 1 394 ? 51.048 -19.791 -68.732 1.00 46.66 394 GLU A N 1
ATOM 2780 C CA . GLU A 1 394 ? 49.782 -19.304 -69.313 1.00 46.66 394 GLU A CA 1
ATOM 2781 C C . GLU A 1 394 ? 48.544 -20.188 -69.019 1.00 46.66 394 GLU A C 1
ATOM 2783 O O . GLU A 1 394 ? 48.175 -21.062 -69.793 1.00 46.66 394 GLU A O 1
ATOM 2788 N N . ILE A 1 395 ? 47.859 -19.838 -67.915 1.00 42.97 395 ILE A N 1
ATOM 2789 C CA . ILE A 1 395 ? 46.492 -20.239 -67.502 1.00 42.97 395 ILE A CA 1
ATOM 2790 C C . ILE A 1 395 ? 46.326 -21.712 -67.051 1.00 42.97 395 ILE A C 1
ATOM 2792 O O . ILE A 1 395 ? 46.775 -22.651 -67.698 1.00 42.97 395 ILE A O 1
ATOM 2796 N N . GLY A 1 396 ? 45.640 -21.917 -65.913 1.00 47.31 396 GLY A N 1
ATOM 2797 C CA . GLY A 1 396 ? 45.312 -23.249 -65.370 1.00 47.31 396 GLY A CA 1
ATOM 2798 C C . GLY A 1 396 ? 46.209 -23.726 -64.218 1.00 47.31 396 GLY A C 1
ATOM 2799 O O . GLY A 1 396 ? 46.500 -24.918 -64.111 1.00 47.31 396 GLY A O 1
ATOM 2800 N N . ASN A 1 397 ? 46.680 -22.817 -63.356 1.00 47.03 397 ASN A N 1
ATOM 2801 C CA . ASN A 1 397 ? 47.571 -23.156 -62.244 1.00 47.03 397 ASN A CA 1
ATOM 2802 C C . ASN A 1 397 ? 46.827 -23.907 -61.117 1.00 47.03 397 ASN A C 1
ATOM 2804 O O . ASN A 1 397 ? 45.724 -23.536 -60.727 1.00 47.03 397 ASN A O 1
ATOM 2808 N N . SER A 1 398 ? 47.452 -24.927 -60.518 1.00 45.62 398 SER A N 1
ATOM 2809 C CA . SER A 1 398 ? 46.856 -25.797 -59.486 1.00 45.62 398 SER A CA 1
ATOM 2810 C C . SER A 1 398 ? 46.483 -25.113 -58.160 1.00 45.62 398 SER A C 1
ATOM 2812 O O . SER A 1 398 ? 45.907 -25.763 -57.289 1.00 45.62 398 SER A O 1
ATOM 2814 N N . TYR A 1 399 ? 46.823 -23.834 -57.982 1.00 42.59 399 TYR A N 1
ATOM 2815 C CA . TYR A 1 399 ? 46.398 -23.019 -56.837 1.00 42.59 399 TYR A CA 1
ATOM 2816 C C . TYR A 1 399 ? 45.114 -22.212 -57.104 1.00 42.59 399 TYR A C 1
ATOM 2818 O O . TYR A 1 399 ? 44.557 -21.631 -56.173 1.00 42.59 399 TYR A O 1
ATOM 2826 N N . GLU A 1 400 ? 44.620 -22.179 -58.344 1.00 46.00 400 GLU A N 1
ATOM 2827 C CA . GLU A 1 400 ? 43.368 -21.512 -58.699 1.00 46.00 400 GLU A CA 1
ATOM 2828 C C . GLU A 1 400 ? 42.175 -22.424 -58.375 1.00 46.00 400 GLU A C 1
ATOM 2830 O O . GLU A 1 400 ? 41.985 -23.487 -58.963 1.00 46.00 400 GLU A O 1
ATOM 2835 N N . THR A 1 401 ? 41.338 -22.008 -57.423 1.00 43.28 401 THR A N 1
ATOM 2836 C CA . THR A 1 401 ? 40.143 -22.760 -56.998 1.00 43.28 401 THR A CA 1
ATOM 2837 C C . THR A 1 401 ? 38.931 -22.564 -57.913 1.00 43.28 401 THR A C 1
ATOM 2839 O O . THR A 1 401 ? 37.889 -23.181 -57.688 1.00 43.28 401 THR A O 1
ATOM 2842 N N . ASN A 1 402 ? 39.044 -21.718 -58.943 1.00 42.94 402 ASN A N 1
ATOM 2843 C CA . ASN A 1 402 ? 37.974 -21.446 -59.896 1.00 42.94 402 ASN A CA 1
ATOM 2844 C C . ASN A 1 402 ? 38.193 -22.257 -61.183 1.00 42.94 402 ASN A C 1
ATOM 2846 O O . ASN A 1 402 ? 39.258 -22.201 -61.790 1.00 42.94 402 ASN A O 1
ATOM 2850 N N . TYR A 1 403 ? 37.194 -23.046 -61.590 1.00 47.38 403 TYR A N 1
ATOM 2851 C CA . TYR A 1 403 ? 37.354 -24.093 -62.608 1.00 47.38 403 TYR A CA 1
ATOM 2852 C C . TYR A 1 403 ? 37.416 -23.547 -64.044 1.00 47.38 403 TYR A C 1
ATOM 2854 O O . TYR A 1 403 ? 36.448 -23.661 -64.813 1.00 47.38 403 TYR A O 1
ATOM 2862 N N . LEU A 1 404 ? 38.567 -22.990 -64.414 1.00 44.22 404 LEU A N 1
ATOM 2863 C CA . LEU A 1 404 ? 38.941 -22.712 -65.795 1.00 44.22 404 LEU A CA 1
ATOM 2864 C C . LEU A 1 404 ? 39.490 -23.991 -66.456 1.00 44.22 404 LEU A C 1
ATOM 2866 O O . LEU A 1 404 ? 40.415 -24.631 -65.972 1.00 44.22 404 LEU A O 1
ATOM 2870 N N . TRP A 1 405 ? 38.774 -24.379 -67.512 1.00 48.31 405 TRP A N 1
ATOM 2871 C CA . TRP A 1 405 ? 39.040 -25.355 -68.575 1.00 48.31 405 TRP A CA 1
ATOM 2872 C C . TRP A 1 405 ? 40.374 -26.134 -68.582 1.00 48.31 405 TRP A C 1
ATOM 2874 O O . TRP A 1 405 ? 41.466 -25.588 -68.519 1.00 48.31 405 TRP A O 1
ATOM 2884 N N . SER A 1 406 ? 40.261 -27.444 -68.833 1.00 38.34 406 SER A N 1
ATOM 2885 C CA . SER A 1 406 ? 41.387 -28.320 -69.177 1.00 38.34 406 SER A CA 1
ATOM 2886 C C . SER A 1 406 ? 41.182 -28.916 -70.572 1.00 38.34 406 SER A C 1
ATOM 2888 O O . SER A 1 406 ? 40.079 -29.363 -70.900 1.00 38.34 406 SER A O 1
ATOM 2890 N N . HIS A 1 407 ? 42.239 -28.959 -71.387 1.00 39.66 407 HIS A N 1
ATOM 2891 C CA . HIS A 1 407 ? 42.270 -29.740 -72.624 1.00 39.66 407 HIS A CA 1
ATOM 2892 C C . HIS A 1 407 ? 43.427 -30.736 -72.557 1.00 39.66 407 HIS A C 1
ATOM 2894 O O . HIS A 1 407 ? 44.570 -30.363 -72.309 1.00 39.66 407 HIS A O 1
ATOM 2900 N N . THR A 1 408 ? 43.145 -32.016 -72.791 1.00 33.12 408 THR A N 1
ATOM 2901 C CA . THR A 1 408 ? 44.183 -33.050 -72.879 1.00 33.12 408 THR A CA 1
ATOM 2902 C C . THR A 1 408 ? 44.659 -33.195 -74.329 1.00 33.12 408 THR A C 1
ATOM 2904 O O . THR A 1 408 ? 43.828 -33.226 -75.238 1.00 33.12 408 THR A O 1
ATOM 2907 N N . PRO A 1 409 ? 45.974 -33.268 -74.599 1.00 41.22 409 PRO A N 1
ATOM 2908 C CA . PRO A 1 409 ? 46.481 -33.592 -75.929 1.00 41.22 409 PRO A CA 1
ATOM 2909 C C . PRO A 1 409 ? 46.595 -35.115 -76.115 1.00 41.22 409 PRO A C 1
ATOM 2911 O O . PRO A 1 409 ? 47.137 -35.779 -75.233 1.00 41.22 409 PRO A O 1
ATOM 2914 N N . TRP A 1 410 ? 46.107 -35.637 -77.254 1.00 37.41 410 TRP A N 1
ATOM 2915 C CA . TRP A 1 410 ? 46.519 -36.857 -78.001 1.00 37.41 410 TRP A CA 1
ATOM 2916 C C . TRP A 1 410 ? 45.367 -37.336 -78.927 1.00 37.41 410 TRP A C 1
ATOM 2918 O O . TRP A 1 410 ? 44.212 -37.258 -78.529 1.00 37.41 410 TRP A O 1
ATOM 2928 N N . ASN A 1 411 ? 45.572 -37.941 -80.108 1.00 38.12 411 ASN A N 1
ATOM 2929 C CA . ASN A 1 411 ? 46.668 -37.830 -81.085 1.00 38.12 411 ASN A CA 1
ATOM 2930 C C . ASN A 1 411 ? 46.275 -38.542 -82.409 1.00 38.12 411 ASN A C 1
ATOM 2932 O O . ASN A 1 411 ? 45.971 -39.728 -82.371 1.00 38.12 411 ASN A O 1
ATOM 2936 N N . PHE A 1 412 ? 46.404 -37.851 -83.552 1.00 44.34 412 PHE A N 1
ATOM 2937 C CA . PHE A 1 412 ? 46.424 -38.360 -84.946 1.00 44.34 412 PHE A CA 1
ATOM 2938 C C . PHE A 1 412 ? 45.227 -39.169 -85.524 1.00 44.34 412 PHE A C 1
ATOM 2940 O O . PHE A 1 412 ? 44.545 -39.934 -84.859 1.00 44.34 412 PHE A O 1
ATOM 2947 N N . TYR A 1 413 ? 45.036 -39.017 -86.845 1.00 37.84 413 TYR A N 1
ATOM 2948 C CA . TYR A 1 413 ? 44.102 -39.755 -87.722 1.00 37.84 413 TYR A CA 1
ATOM 2949 C C . TYR A 1 413 ? 42.587 -39.647 -87.447 1.00 37.84 413 TYR A C 1
ATOM 2951 O O . TYR A 1 413 ? 41.878 -40.644 -87.353 1.00 37.84 413 TYR A O 1
ATOM 2959 N N . SER A 1 414 ? 42.057 -38.424 -87.528 1.00 33.25 414 SER A N 1
ATOM 2960 C CA . SER A 1 414 ? 40.744 -38.200 -88.154 1.00 33.25 414 SER A CA 1
ATOM 2961 C C . SER A 1 414 ? 40.733 -36.851 -88.874 1.00 33.25 414 SER A C 1
ATOM 2963 O O . SER A 1 414 ? 40.960 -35.813 -88.255 1.00 33.25 414 SER A O 1
ATOM 2965 N N . THR A 1 415 ? 40.506 -36.852 -90.189 1.00 42.75 415 THR A N 1
ATOM 2966 C CA . THR A 1 415 ? 40.205 -35.613 -90.922 1.00 42.75 415 THR A CA 1
ATOM 2967 C C . THR A 1 415 ? 38.718 -35.302 -90.757 1.00 42.75 415 THR A C 1
ATOM 2969 O O . THR A 1 415 ? 37.885 -36.199 -90.833 1.00 42.75 415 THR A O 1
ATOM 2972 N N . THR A 1 416 ? 38.392 -34.026 -90.534 1.00 44.31 416 THR A N 1
ATOM 2973 C CA . THR A 1 416 ? 37.024 -33.534 -90.270 1.00 44.31 416 THR A CA 1
ATOM 2974 C C . THR A 1 416 ? 36.454 -33.913 -88.894 1.00 44.31 416 THR A C 1
ATOM 2976 O O . THR A 1 416 ? 35.471 -34.637 -88.772 1.00 44.31 416 THR A O 1
ATOM 2979 N N . ALA A 1 417 ? 37.014 -33.306 -87.844 1.00 30.08 417 ALA A N 1
ATOM 2980 C CA . ALA A 1 417 ? 36.297 -33.037 -86.597 1.00 30.08 417 ALA A CA 1
ATOM 2981 C C . ALA A 1 417 ? 36.688 -31.642 -86.074 1.00 30.08 417 ALA A C 1
ATOM 2983 O O . ALA A 1 417 ? 37.851 -31.394 -85.759 1.00 30.08 417 ALA A O 1
ATOM 2984 N N . GLN A 1 418 ? 35.730 -30.711 -86.008 1.00 37.56 418 GLN A N 1
ATOM 2985 C CA . GLN A 1 418 ? 35.946 -29.394 -85.398 1.00 37.56 418 GLN A CA 1
ATOM 2986 C C . GLN A 1 418 ? 35.868 -29.528 -83.874 1.00 37.56 418 GLN A C 1
ATOM 2988 O O . GLN A 1 418 ? 34.790 -29.461 -83.289 1.00 37.56 418 GLN A O 1
ATOM 2993 N N . HIS A 1 419 ? 37.013 -29.730 -83.224 1.00 33.62 419 HIS A N 1
ATOM 2994 C CA . HIS A 1 419 ? 37.089 -29.792 -81.766 1.00 33.62 419 HIS A CA 1
ATOM 2995 C C . HIS A 1 419 ? 37.052 -28.388 -81.155 1.00 33.62 419 HIS A C 1
ATOM 2997 O O . HIS A 1 419 ? 38.079 -27.781 -80.866 1.00 33.62 419 HIS A O 1
ATOM 3003 N N . THR A 1 420 ? 35.842 -27.870 -80.953 1.00 33.94 420 THR A N 1
ATOM 3004 C CA . THR A 1 420 ? 35.616 -26.634 -80.202 1.00 33.94 420 THR A CA 1
ATOM 3005 C C . THR A 1 420 ? 35.840 -26.876 -78.705 1.00 33.94 420 THR A C 1
ATOM 3007 O O . THR A 1 420 ? 34.939 -27.354 -78.010 1.00 33.94 420 THR A O 1
ATOM 3010 N N . GLY A 1 421 ? 37.031 -26.548 -78.197 1.00 34.12 421 GLY A N 1
ATOM 3011 C CA . GLY A 1 421 ? 37.268 -26.417 -76.757 1.00 34.12 421 GLY A CA 1
ATOM 3012 C C . GLY A 1 421 ? 36.494 -25.211 -76.222 1.00 34.12 421 GLY A C 1
ATOM 3013 O O . GLY A 1 421 ? 36.737 -24.096 -76.668 1.00 34.12 421 GLY A O 1
ATOM 3014 N N . ILE A 1 422 ? 35.514 -25.437 -75.341 1.00 33.94 422 ILE A N 1
ATOM 3015 C CA . ILE A 1 422 ? 34.532 -24.419 -74.934 1.00 33.94 422 ILE A CA 1
ATOM 3016 C C . ILE A 1 422 ? 34.163 -24.564 -73.447 1.00 33.94 422 ILE A C 1
ATOM 3018 O O . ILE A 1 422 ? 33.740 -25.637 -73.006 1.00 33.94 422 ILE A O 1
ATOM 3022 N N . ARG A 1 423 ? 34.229 -23.440 -72.721 1.00 44.72 423 ARG A N 1
ATOM 3023 C CA . ARG A 1 423 ? 33.116 -22.964 -71.881 1.00 44.72 423 ARG A CA 1
ATOM 3024 C C . ARG A 1 423 ? 32.347 -21.912 -72.680 1.00 44.72 423 ARG A C 1
ATOM 3026 O O . ARG A 1 423 ? 33.029 -21.133 -73.375 1.00 44.72 423 ARG A O 1
#

Sequence (423 aa):
MLRRIFKWATALVLVGAGSASAVVPLQMNVQGSLLNTDGNPVNGTFTITFTLYNGQGAGATTVWTETIADVAASGGVFDEVLGGAATPLSATTFTANSQLWLGVKIVAGPGVPVGGQAELPRRPLTSVAYAMESQHAVSAASADNVTCTGCVSLSELGFDVATQAELDTALSQPATSALDLQCSGCVATTELNFDVATQAELDSAVSTVNSAISGVSGTVAALSTTVGGINTTVGNLSTTVGGLSTTVGAQGTDITQLKADVATLKTDVAGLKAEVTLSDLSCTAGQMAVMGAGGTWGCEDAPSGGAPTTACQGDQKALQWDGSAWTCVTLNQTGLSTGNAKGFEARDSWGYVWDGLERQSATWDQARAYCVSKGGRLPTASELWRVSGAIASEIGNSYETNYLWSHTPWNFYSTTAQHTGIR

Mean predicted aligned error: 22.69 Å

pLDDT: mean 72.1, std 19.49, range [30.08, 98.88]

Nearest PDB structures (foldseek):
  1pgl-assembly1_1  TM=4.836E-01  e=1.463E+00  Bean-pod mottle virus (strain Kentucky G7)
  1tnr-assembly1_A  TM=3.283E-01  e=8.498E+00  Homo sapiens

Foldseek 3Di:
DDDDDDDDDDDDDDDDDDDDDDDDAQKDKDKDFAADPVRAADFFFFWKKKFKWLDQDPPTDTLFIDIDRGFGADSRMTMDMPQPPVGHDDPCSVPVGPWIWIKMWTQDDPPADPRGDDIDRIDIDDDDPVVVVCVVVVVVVVVPDPPPPDDQDPVNPDPDDQDPVNVVVVVPDPPDDPDDPPDPPDQDPVNPPDPDPDPVNVVVVVVVVVVVVVVVVVVVVVVVVVVVVVVVVVVVVVVVVVVVVVVVVVVVVVVVVVVVVVVVVVVVVVVVVVVPDCVVAPADQQWDWDQDPVRDIHIDGDPPQHGPPDDLDDPQWDWADPPRHTDIWRQQAQDPVNRPDHRHWDADPVGDTDHPDDDDDDDQVVVQVVQVVLVHGDDDPVQLVVQQDPDDDDDDHPVDPDDDDDDHDDDDDDDDDDPDRDD